Protein AF-A0A559S2E2-F1 (afdb_monomer_lite)

Secondary structure (DSSP, 8-state):
------SHHHHHHHHHHHHHHHHHHHHT------EEEEEEEEEETTEE--S-EEEETTSS-EEE--TTSEEEEEEETT-EEEEEETTEEEEEEE--TT--EEEEE--B-------------PPP----S-TTS-S-SSEEETTEEE-TTT-SS-EEEEEGGGS-TTSSSHHHHHTTTSTTEEE-TTT--EEES-S-S-SS-PPPPEEEETTEEESSPPTT--GGGEEEEEEE-SHHHHGGGGGGGTT-EEEEEESSTT--HHHHHHHHHHHTS--PBP-S--B-S-S-PPPHHHHHHTT-SSHHHHHHHHHHHTTTTS-HHHHHHHHHHHHHTS--HHHHHHHHHHHHHHTTT-HHHHHHHHHHHHHTT-HHHHHHHHHHHHHH-TT-HHHHHHHHHHHHTTT-HHHHHHHHHHHHHTT--SSSTTHHHHHHHHHHHHHHHSTTTTT--S----SSSSTTTT-EEEEEEEEES-TT-EEEEEEE-TT-BEEEEEE-HHHHHHHHHHHHHHT--EEEEEES---SS--EEEEEEEE-SSSSPEEEEEEEEEEETSTT-EEEEEEEEE-S-PPPEEEEE-

pLDDT: mean 83.66, std 17.28, range [28.22, 98.56]

Radius of gyration: 37.68 Å; chains: 1; bounding box: 63×134×100 Å

Structure (mmCIF, N/CA/C/O backbone):
data_AF-A0A559S2E2-F1
#
_entry.id   AF-A0A559S2E2-F1
#
loop_
_atom_site.group_PDB
_atom_site.id
_atom_site.type_symbol
_atom_site.label_atom_id
_atom_site.label_alt_id
_atom_site.label_comp_id
_atom_site.label_asym_id
_atom_site.label_entity_id
_atom_site.label_seq_id
_atom_site.pdbx_PDB_ins_code
_atom_site.Cartn_x
_atom_site.Cartn_y
_atom_site.Cartn_z
_atom_site.occupancy
_atom_site.B_iso_or_equiv
_atom_site.auth_seq_id
_atom_site.auth_comp_id
_atom_site.auth_asym_id
_atom_site.auth_atom_id
_atom_site.pdbx_PDB_model_num
ATOM 1 N N . MET A 1 1 ? -10.820 71.950 -47.628 1.00 40.97 1 MET A N 1
ATOM 2 C CA . MET A 1 1 ? -9.783 70.961 -47.263 1.00 40.97 1 MET A CA 1
ATOM 3 C C . MET A 1 1 ? -9.861 70.708 -45.754 1.00 40.97 1 MET A C 1
ATOM 5 O O . MET A 1 1 ? -9.269 71.443 -44.979 1.00 40.97 1 MET A O 1
ATOM 9 N N . LYS A 1 2 ? -10.704 69.759 -45.318 1.00 38.50 2 LYS A N 1
ATOM 10 C CA . LYS A 1 2 ? -10.866 69.367 -43.905 1.00 38.50 2 LYS A CA 1
ATOM 11 C C . LYS A 1 2 ? -10.592 67.868 -43.787 1.00 38.50 2 LYS A C 1
ATOM 13 O O . LYS A 1 2 ? -11.204 67.075 -44.494 1.00 38.50 2 LYS A O 1
ATOM 18 N N . LEU A 1 3 ? -9.645 67.533 -42.916 1.00 42.09 3 LEU A N 1
ATOM 19 C CA . LEU A 1 3 ? -9.226 66.183 -42.556 1.00 42.09 3 LEU A CA 1
ATOM 20 C C . LEU A 1 3 ? -10.312 65.472 -41.736 1.00 42.09 3 LEU A C 1
ATOM 22 O O . LEU A 1 3 ? -10.701 65.968 -40.679 1.00 42.09 3 LEU A O 1
ATOM 26 N N . PHE A 1 4 ? -10.732 64.283 -42.168 1.00 39.97 4 PHE A N 1
ATOM 27 C CA . PHE A 1 4 ? -11.453 63.336 -41.318 1.00 39.97 4 PHE A CA 1
ATOM 28 C C . PHE A 1 4 ? -10.442 62.449 -40.581 1.00 39.97 4 PHE A C 1
ATOM 30 O O . PHE A 1 4 ? -9.767 61.614 -41.176 1.00 39.97 4 PHE A O 1
ATOM 37 N N . LYS A 1 5 ? -10.328 62.651 -39.264 1.00 51.12 5 LYS A N 1
ATOM 38 C CA . LYS A 1 5 ? -9.650 61.735 -38.339 1.00 51.12 5 LYS A CA 1
ATOM 39 C C . LYS A 1 5 ? -10.562 60.526 -38.099 1.00 51.12 5 LYS A C 1
ATOM 41 O O . LYS A 1 5 ? -11.586 60.659 -37.437 1.00 51.12 5 LYS A O 1
ATOM 46 N N . THR A 1 6 ? -10.190 59.353 -38.601 1.00 50.44 6 THR A N 1
ATOM 47 C CA . THR A 1 6 ? -10.877 58.078 -38.332 1.00 50.44 6 THR A CA 1
ATOM 48 C C . THR A 1 6 ? -10.463 57.503 -36.965 1.00 50.44 6 THR A C 1
ATOM 50 O O . THR A 1 6 ? -9.280 57.206 -36.778 1.00 50.44 6 THR A O 1
ATOM 53 N N . PRO A 1 7 ? -11.390 57.295 -36.004 1.00 52.53 7 PRO A N 1
ATOM 54 C CA . PRO A 1 7 ? -11.062 56.787 -34.665 1.00 52.53 7 PRO A CA 1
ATOM 55 C C . PRO A 1 7 ? -10.828 55.267 -34.617 1.00 52.53 7 PRO A C 1
ATOM 57 O O . PRO A 1 7 ? -10.207 54.779 -33.680 1.00 52.53 7 PRO A O 1
ATOM 60 N N . GLN A 1 8 ? -11.292 54.512 -35.618 1.00 53.62 8 GLN A N 1
ATOM 61 C CA . GLN A 1 8 ? -11.378 53.044 -35.552 1.00 53.62 8 GLN A CA 1
ATOM 62 C C . GLN A 1 8 ? -10.024 52.318 -35.559 1.00 53.62 8 GLN A C 1
ATOM 64 O O . GLN A 1 8 ? -9.888 51.273 -34.928 1.00 53.62 8 GLN A O 1
ATOM 69 N N . ILE A 1 9 ? -8.999 52.883 -36.203 1.00 55.78 9 ILE A N 1
ATOM 70 C CA . ILE A 1 9 ? -7.672 52.247 -36.271 1.00 55.78 9 ILE A CA 1
ATOM 71 C C . ILE A 1 9 ? -6.964 52.326 -34.911 1.00 55.78 9 ILE A C 1
ATOM 73 O O . ILE A 1 9 ? -6.283 51.385 -34.506 1.00 55.78 9 ILE A O 1
ATOM 77 N N . LYS A 1 10 ? -7.180 53.406 -34.146 1.00 53.31 10 LYS A N 1
ATOM 78 C CA . LYS A 1 10 ? -6.593 53.542 -32.806 1.00 53.31 10 LYS A CA 1
ATOM 79 C C . LYS A 1 10 ? -7.215 52.566 -31.809 1.00 53.31 10 LYS A C 1
ATOM 81 O O . LYS A 1 10 ? -6.489 52.028 -30.981 1.00 53.31 10 LYS A O 1
ATOM 86 N N . THR A 1 11 ? -8.514 52.287 -31.913 1.00 55.38 11 THR A N 1
ATOM 87 C CA . THR A 1 11 ? -9.211 51.362 -31.005 1.00 55.38 11 THR A CA 1
ATOM 88 C C . THR A 1 11 ? -8.828 49.902 -31.257 1.00 55.38 11 THR A C 1
ATOM 90 O O . THR A 1 11 ? -8.639 49.156 -30.300 1.00 55.38 11 THR A O 1
ATOM 93 N N . ALA A 1 12 ? -8.632 49.506 -32.520 1.00 55.72 12 ALA A N 1
ATOM 94 C CA . ALA A 1 12 ? -8.184 48.157 -32.876 1.00 55.72 12 ALA A CA 1
ATOM 95 C C . ALA A 1 12 ? -6.730 47.887 -32.444 1.00 55.72 12 ALA A C 1
ATOM 97 O O . ALA A 1 12 ? -6.429 46.820 -31.915 1.00 55.72 12 ALA A O 1
ATOM 98 N N . ILE A 1 13 ? -5.838 48.874 -32.589 1.00 59.47 13 ILE A N 1
ATOM 99 C CA . ILE A 1 13 ? -4.445 48.758 -32.131 1.00 59.47 13 ILE A CA 1
ATOM 100 C C . ILE A 1 13 ? -4.377 48.703 -30.595 1.00 59.47 13 ILE A C 1
ATOM 102 O O . ILE A 1 13 ? -3.612 47.910 -30.049 1.00 59.47 13 ILE A O 1
ATOM 106 N N . LEU A 1 14 ? -5.216 49.469 -29.886 1.00 58.06 14 LEU A N 1
ATOM 107 C CA . LEU A 1 14 ? -5.278 49.429 -28.421 1.00 58.06 14 LEU A CA 1
ATOM 108 C C . LEU A 1 14 ? -5.785 48.072 -27.899 1.00 58.06 14 LEU A C 1
ATOM 110 O O . LEU A 1 14 ? -5.232 47.551 -26.934 1.00 58.06 14 LEU A O 1
ATOM 114 N N . PHE A 1 15 ? -6.785 47.474 -28.560 1.00 56.28 15 PHE A N 1
ATOM 115 C CA . PHE A 1 15 ? -7.294 46.140 -28.215 1.00 56.28 15 PHE A CA 1
ATOM 116 C C . PHE A 1 15 ? -6.269 45.034 -28.486 1.00 56.28 15 PHE A C 1
ATOM 118 O O . PHE A 1 15 ? -6.115 44.150 -27.651 1.00 56.28 15 PHE A O 1
ATOM 125 N N . SER A 1 16 ? -5.514 45.102 -29.586 1.00 56.28 16 SER A N 1
ATOM 126 C CA . SER A 1 16 ? -4.452 44.129 -29.876 1.00 56.28 16 SER A CA 1
ATOM 127 C C . SER A 1 16 ? -3.271 44.237 -28.904 1.00 56.28 16 SER A C 1
ATOM 129 O O . SER A 1 16 ? -2.740 43.215 -28.480 1.00 56.28 16 SER A O 1
ATOM 131 N N . ILE A 1 17 ? -2.893 45.450 -28.479 1.00 59.53 17 ILE A N 1
ATOM 132 C CA . ILE A 1 17 ? -1.844 45.653 -27.462 1.00 59.53 17 ILE A CA 1
ATOM 133 C C . ILE A 1 17 ? -2.316 45.172 -26.080 1.00 59.53 17 ILE A C 1
ATOM 135 O O . ILE A 1 17 ? -1.535 44.555 -25.358 1.00 59.53 17 ILE A O 1
ATOM 139 N N . LEU A 1 18 ? -3.591 45.382 -25.729 1.00 56.31 18 LEU A N 1
ATOM 140 C CA . LEU A 1 18 ? -4.195 44.840 -24.504 1.00 56.31 18 LEU A CA 1
ATOM 141 C C . LEU A 1 18 ? -4.334 43.311 -24.542 1.00 56.31 18 LEU A C 1
ATOM 143 O O . LEU A 1 18 ? -4.138 42.664 -23.522 1.00 56.31 18 LEU A O 1
ATOM 147 N N . PHE A 1 19 ? -4.614 42.711 -25.701 1.00 55.28 19 PHE A N 1
ATOM 148 C CA . PHE A 1 19 ? -4.705 41.256 -25.842 1.00 55.28 19 PHE A CA 1
ATOM 149 C C . PHE A 1 19 ? -3.324 40.590 -25.781 1.00 55.28 19 PHE A C 1
ATOM 151 O O . PHE A 1 19 ? -3.167 39.562 -25.131 1.00 55.28 19 PHE A O 1
ATOM 158 N N . ILE A 1 20 ? -2.297 41.207 -26.379 1.00 55.31 20 ILE A N 1
ATOM 159 C CA . ILE A 1 20 ? -0.907 40.729 -26.310 1.00 55.31 20 ILE A CA 1
ATOM 160 C C . ILE A 1 20 ? -0.329 40.921 -24.898 1.00 55.31 20 ILE A C 1
ATOM 162 O O . ILE A 1 20 ? 0.396 40.047 -24.420 1.00 55.31 20 ILE A O 1
ATOM 166 N N . SER A 1 21 ? -0.674 41.995 -24.179 1.00 52.56 21 SER A N 1
ATOM 167 C CA . SER A 1 21 ? -0.255 42.156 -22.779 1.00 52.56 21 SER A CA 1
ATOM 168 C C . SER A 1 21 ? -0.992 41.199 -21.833 1.00 52.56 21 SER A C 1
ATOM 170 O O . SER A 1 21 ? -0.356 40.629 -20.949 1.00 52.56 21 SER A O 1
ATOM 172 N N . TYR A 1 22 ? -2.276 40.902 -22.069 1.00 53.34 22 TYR A N 1
ATOM 173 C CA . TYR A 1 22 ? -3.009 39.879 -21.310 1.00 53.34 22 TYR A CA 1
ATOM 174 C C . TYR A 1 22 ? -2.483 38.460 -21.591 1.00 53.34 22 TYR A C 1
ATOM 176 O O . TYR A 1 22 ? -2.339 37.662 -20.668 1.00 53.34 22 TYR A O 1
ATOM 184 N N . PHE A 1 23 ? -2.104 38.151 -22.837 1.00 48.94 23 PHE A N 1
ATOM 185 C CA . PHE A 1 23 ? -1.537 36.845 -23.200 1.00 48.94 23 PHE A CA 1
ATOM 186 C C . PHE A 1 23 ? -0.146 36.615 -22.581 1.00 48.94 23 PHE A C 1
ATOM 188 O O . PHE A 1 23 ? 0.168 35.502 -22.164 1.00 48.94 23 PHE A O 1
ATOM 195 N N . ASN A 1 24 ? 0.663 37.672 -22.432 1.00 43.50 24 ASN A N 1
ATOM 196 C CA . ASN A 1 24 ? 1.965 37.588 -21.760 1.00 43.50 24 ASN A CA 1
ATOM 197 C C . ASN A 1 24 ? 1.859 37.488 -20.227 1.00 43.50 24 ASN A C 1
ATOM 199 O O . ASN A 1 24 ? 2.708 36.847 -19.607 1.00 43.50 24 ASN A O 1
ATOM 203 N N . ILE A 1 25 ? 0.805 38.043 -19.614 1.00 50.41 25 ILE A N 1
ATOM 204 C CA . ILE A 1 25 ? 0.547 37.901 -18.169 1.00 50.41 25 ILE A CA 1
ATOM 205 C C . ILE A 1 25 ? 0.003 36.499 -17.839 1.00 50.41 25 ILE A C 1
ATOM 207 O O . ILE A 1 25 ? 0.370 35.929 -16.814 1.00 50.41 25 ILE A O 1
ATOM 211 N N . VAL A 1 26 ? -0.788 35.882 -18.727 1.00 48.69 26 VAL A N 1
ATOM 212 C CA . VAL A 1 26 ? -1.277 34.499 -18.539 1.00 48.69 26 VAL A CA 1
ATOM 213 C C . VAL A 1 26 ? -0.153 33.463 -18.708 1.00 48.69 26 VAL A C 1
ATOM 215 O O . VAL A 1 26 ? -0.165 32.431 -18.041 1.00 48.69 26 VAL A O 1
ATOM 218 N N . GLN A 1 27 ? 0.863 33.752 -19.526 1.00 39.81 27 GLN A N 1
ATOM 219 C CA . GLN A 1 27 ? 2.041 32.887 -19.690 1.00 39.81 27 GLN A CA 1
ATOM 220 C C . GLN A 1 27 ? 3.064 33.027 -18.546 1.00 39.81 27 GLN A C 1
ATOM 222 O O . GLN A 1 27 ? 3.873 32.130 -18.367 1.00 39.81 27 GLN A O 1
ATOM 227 N N . HIS A 1 28 ? 3.010 34.090 -17.730 1.00 39.28 28 HIS A N 1
ATOM 228 C CA . HIS A 1 28 ? 3.880 34.268 -16.552 1.00 39.28 28 HIS A CA 1
ATOM 229 C C . HIS A 1 28 ? 3.231 33.840 -15.228 1.00 39.28 28 HIS A C 1
ATOM 231 O O . HIS A 1 28 ? 3.760 34.107 -14.151 1.00 39.28 28 HIS A O 1
ATOM 237 N N . GLY A 1 29 ? 2.150 33.059 -15.292 1.00 36.03 29 GLY A N 1
ATOM 238 C CA . GLY A 1 29 ? 1.750 32.158 -14.211 1.00 36.03 29 GLY A CA 1
ATOM 239 C C . GLY A 1 29 ? 2.675 30.937 -14.111 1.00 36.03 29 GLY A C 1
ATOM 240 O O . GLY A 1 29 ? 2.196 29.819 -13.934 1.00 36.03 29 GLY A O 1
ATOM 241 N N . PHE A 1 30 ? 3.991 31.111 -14.271 1.00 42.66 30 PHE A N 1
ATOM 242 C CA . PHE A 1 30 ? 4.957 30.050 -14.016 1.00 42.66 30 PHE A CA 1
ATOM 243 C C . PHE A 1 30 ? 4.989 29.799 -12.513 1.00 42.66 30 PHE A C 1
ATOM 245 O O . PHE A 1 30 ? 5.654 30.500 -11.758 1.00 42.66 30 PHE A O 1
ATOM 252 N N . SER A 1 31 ? 4.200 28.807 -12.098 1.00 36.44 31 SER A N 1
ATOM 253 C CA . SER A 1 31 ? 4.548 27.817 -11.084 1.00 36.44 31 SER A CA 1
ATOM 254 C C . SER A 1 31 ? 5.735 28.233 -10.207 1.00 36.44 31 SER A C 1
ATOM 256 O O . SER A 1 31 ? 6.870 27.835 -10.467 1.00 36.44 31 SER A O 1
ATOM 258 N N . GLN A 1 32 ? 5.476 28.978 -9.127 1.00 42.09 32 GLN A N 1
ATOM 259 C CA . GLN A 1 32 ? 6.343 28.916 -7.952 1.00 42.09 32 GLN A CA 1
ATOM 260 C C . GLN A 1 32 ? 6.230 27.491 -7.402 1.00 42.09 32 GLN A C 1
ATOM 262 O O . GLN A 1 32 ? 5.490 27.214 -6.461 1.00 42.09 32 GLN A O 1
ATOM 267 N N . SER A 1 33 ? 6.922 26.549 -8.040 1.00 57.72 33 SER A N 1
ATOM 268 C CA . SER A 1 33 ? 7.240 25.279 -7.414 1.00 57.72 33 SER A CA 1
ATOM 269 C C . SER A 1 33 ? 8.098 25.647 -6.216 1.00 57.72 33 SER A C 1
ATOM 271 O O . SER A 1 33 ? 9.220 26.122 -6.391 1.00 57.72 33 SER A O 1
ATOM 273 N N . THR A 1 34 ? 7.531 25.528 -5.021 1.00 67.62 34 THR A N 1
ATOM 274 C CA . THR A 1 34 ? 8.219 25.840 -3.774 1.00 67.62 34 THR A CA 1
ATOM 275 C C . THR A 1 34 ? 9.502 25.018 -3.722 1.00 67.62 34 THR A C 1
ATOM 277 O O . THR A 1 34 ? 9.447 23.790 -3.623 1.00 67.62 34 THR A O 1
ATOM 280 N N . GLU A 1 35 ? 10.645 25.688 -3.862 1.00 81.25 35 GLU A N 1
ATOM 281 C CA . GLU A 1 35 ? 11.945 25.080 -3.609 1.00 81.25 35 GLU A CA 1
ATOM 282 C C . GLU A 1 35 ? 12.007 24.696 -2.137 1.00 81.25 35 GLU A C 1
ATOM 284 O O . GLU A 1 35 ? 11.502 25.405 -1.260 1.00 81.25 35 GLU A O 1
ATOM 289 N N . ARG A 1 36 ? 12.581 23.530 -1.868 1.00 87.88 36 ARG A N 1
ATOM 290 C CA . ARG A 1 36 ? 12.800 23.065 -0.510 1.00 87.88 36 ARG A CA 1
ATOM 291 C C . ARG A 1 36 ? 14.134 22.378 -0.385 1.00 87.88 36 ARG A C 1
ATOM 293 O O . ARG A 1 36 ? 14.580 21.666 -1.281 1.00 87.88 36 ARG A O 1
ATOM 300 N N . THR A 1 37 ? 14.725 22.558 0.779 1.00 94.75 37 THR A N 1
ATOM 301 C CA . THR A 1 37 ? 15.914 21.832 1.177 1.00 94.75 37 THR A CA 1
ATOM 302 C C . THR A 1 37 ? 15.511 20.428 1.614 1.00 94.75 37 THR A C 1
ATOM 304 O O . THR A 1 37 ? 14.741 20.256 2.560 1.00 94.75 37 THR A O 1
ATOM 307 N N . VAL A 1 38 ? 16.011 19.425 0.897 1.00 96.69 38 VAL A N 1
ATOM 308 C CA . VAL A 1 38 ? 15.915 18.017 1.270 1.00 96.69 38 VAL A CA 1
ATOM 309 C C . VAL A 1 38 ? 17.195 17.648 1.997 1.00 96.69 38 VAL A C 1
ATOM 311 O O . VAL A 1 38 ? 18.283 17.672 1.420 1.00 96.69 38 VAL A O 1
ATOM 314 N N . TYR A 1 39 ? 17.052 17.304 3.269 1.00 97.62 39 TYR A N 1
ATOM 315 C CA . TYR A 1 39 ? 18.128 16.758 4.077 1.00 97.62 39 TYR A CA 1
ATOM 316 C C . TYR A 1 39 ? 18.173 15.247 3.914 1.00 97.62 39 TYR A C 1
ATOM 318 O O . TYR A 1 39 ? 17.176 14.599 3.585 1.00 97.62 39 TYR A O 1
ATOM 326 N N . GLY A 1 40 ? 19.315 14.646 4.192 1.00 96.88 40 GLY A N 1
ATOM 327 C CA . GLY A 1 40 ? 19.332 13.206 4.297 1.00 96.88 40 GLY A CA 1
ATOM 328 C C . GLY A 1 40 ? 20.656 12.633 4.716 1.00 96.88 40 GLY A C 1
ATOM 329 O O . GLY A 1 40 ? 21.627 13.342 4.980 1.00 96.88 40 GLY A O 1
ATOM 330 N N . LYS A 1 41 ? 20.660 11.306 4.767 1.00 97.31 41 LYS A N 1
ATOM 331 C CA . LYS A 1 41 ? 21.809 10.509 5.163 1.00 97.31 41 LYS A CA 1
ATOM 332 C C . LYS A 1 41 ? 21.923 9.294 4.263 1.00 97.31 41 LYS A C 1
ATOM 334 O O . LYS A 1 41 ? 20.920 8.668 3.940 1.00 97.31 41 LYS A O 1
ATOM 339 N N . THR A 1 42 ? 23.134 8.959 3.860 1.00 96.69 42 THR A N 1
ATOM 340 C CA . THR A 1 42 ? 23.434 7.782 3.044 1.00 96.69 42 THR A CA 1
ATOM 341 C C . THR A 1 42 ? 24.129 6.742 3.911 1.00 96.69 42 THR A C 1
ATOM 343 O O . THR A 1 42 ? 25.070 7.053 4.643 1.00 96.69 42 THR A O 1
ATOM 346 N N . LEU A 1 43 ? 23.608 5.519 3.885 1.00 93.69 43 LEU A N 1
ATOM 347 C CA . LEU A 1 43 ? 23.992 4.423 4.763 1.00 93.69 43 LEU A CA 1
ATOM 348 C C . LEU A 1 43 ? 24.189 3.138 3.951 1.00 93.69 43 LEU A C 1
ATOM 350 O O . LEU A 1 43 ? 23.558 2.940 2.917 1.00 93.69 43 LEU A O 1
ATOM 354 N N . TYR A 1 44 ? 25.004 2.224 4.456 1.00 91.44 44 TYR A N 1
ATOM 355 C CA . TYR A 1 44 ? 25.054 0.825 4.041 1.00 91.44 44 TYR A CA 1
ATOM 356 C C . TYR A 1 44 ? 25.224 -0.028 5.295 1.00 91.44 44 TYR A C 1
ATOM 358 O O . TYR A 1 44 ? 26.146 0.201 6.075 1.00 91.44 44 TYR A O 1
ATOM 366 N N . GLN A 1 45 ? 24.301 -0.968 5.523 1.00 85.75 45 GLN A N 1
ATOM 367 C CA . GLN A 1 45 ? 24.277 -1.799 6.738 1.00 85.75 45 GLN A CA 1
ATOM 368 C C . GLN A 1 45 ? 24.407 -0.962 8.031 1.00 85.75 45 GLN A C 1
ATOM 370 O O . GLN A 1 45 ? 25.160 -1.294 8.940 1.00 85.75 45 GLN A O 1
ATOM 375 N N . GLY A 1 46 ? 23.707 0.179 8.080 1.00 84.69 46 GLY A N 1
ATOM 376 C CA . GLY A 1 46 ? 23.717 1.112 9.212 1.00 84.69 46 GLY A CA 1
ATOM 377 C C . GLY A 1 46 ? 24.949 2.025 9.310 1.00 84.69 46 GLY A C 1
ATOM 378 O O . GLY A 1 46 ? 24.930 2.979 10.087 1.00 84.69 46 GLY A O 1
ATOM 379 N N . SER A 1 47 ? 25.988 1.795 8.504 1.00 91.75 47 SER A N 1
ATOM 380 C CA . SER A 1 47 ? 27.216 2.598 8.493 1.00 91.75 47 SER A CA 1
ATOM 381 C C . SER A 1 47 ? 27.121 3.744 7.477 1.00 91.75 47 SER A C 1
ATOM 383 O O . SER A 1 47 ? 26.641 3.514 6.366 1.00 91.75 47 SER A O 1
ATOM 385 N N . PRO A 1 48 ? 27.551 4.975 7.816 1.00 95.56 48 PRO A N 1
ATOM 386 C CA . PRO A 1 48 ? 27.490 6.112 6.900 1.00 95.56 48 PRO A CA 1
ATOM 387 C C . PRO A 1 48 ? 28.416 5.940 5.697 1.00 95.56 48 PRO A C 1
ATOM 389 O O . PRO A 1 48 ? 29.522 5.424 5.839 1.00 95.56 48 PRO A O 1
ATOM 392 N N . ILE A 1 49 ? 27.975 6.413 4.528 1.00 96.31 49 ILE A N 1
ATOM 393 C CA . ILE A 1 49 ? 28.749 6.363 3.281 1.00 96.31 49 ILE A CA 1
ATOM 394 C C . ILE A 1 49 ? 29.061 7.784 2.806 1.00 96.31 49 ILE A C 1
ATOM 396 O O . ILE A 1 49 ? 28.159 8.572 2.531 1.00 96.31 49 ILE A O 1
ATOM 400 N N . SER A 1 50 ? 30.345 8.117 2.707 1.00 95.69 50 SER A N 1
ATOM 401 C CA . SER A 1 50 ? 30.802 9.399 2.163 1.00 95.69 50 SER A CA 1
ATOM 402 C C . SER A 1 50 ? 30.831 9.389 0.635 1.00 95.69 50 SER A C 1
ATOM 404 O O . SER A 1 50 ? 30.729 8.336 0.003 1.00 95.69 50 SER A O 1
ATOM 406 N N . ASP A 1 51 ? 30.969 10.575 0.038 1.00 96.19 51 ASP A N 1
ATOM 407 C CA . ASP A 1 51 ? 31.227 10.758 -1.396 1.00 96.19 51 ASP A CA 1
ATOM 408 C C . ASP A 1 51 ? 30.161 10.173 -2.339 1.00 96.19 51 ASP A C 1
ATOM 410 O O . ASP A 1 51 ? 30.396 9.977 -3.536 1.00 96.19 51 ASP A O 1
ATOM 414 N N . VAL A 1 52 ? 28.949 9.939 -1.834 1.00 97.44 52 VAL A N 1
ATOM 415 C CA . VAL A 1 52 ? 27.791 9.617 -2.671 1.00 97.44 52 VAL A CA 1
ATOM 416 C C . VAL A 1 52 ? 27.423 10.874 -3.439 1.00 97.44 52 VAL A C 1
ATOM 418 O O . VAL A 1 52 ? 27.214 11.917 -2.832 1.00 97.44 52 VAL A O 1
ATOM 421 N N . ASN A 1 53 ? 27.322 10.795 -4.764 1.00 97.69 53 ASN A N 1
ATOM 422 C CA . ASN A 1 53 ? 26.852 11.914 -5.576 1.00 97.69 53 ASN A CA 1
ATOM 423 C C . ASN A 1 53 ? 25.325 11.981 -5.508 1.00 97.69 53 ASN A C 1
ATOM 425 O O . ASN A 1 53 ? 24.651 11.021 -5.900 1.00 97.69 53 ASN A O 1
ATOM 429 N N . ILE A 1 54 ? 24.797 13.117 -5.053 1.00 98.38 54 ILE A N 1
ATOM 430 C CA . ILE A 1 54 ? 23.369 13.433 -4.994 1.00 98.38 54 ILE A CA 1
ATOM 431 C C . ILE A 1 54 ? 23.097 14.538 -6.012 1.00 98.38 54 ILE A C 1
ATOM 433 O O . ILE A 1 54 ? 23.584 15.657 -5.868 1.00 98.38 54 ILE A O 1
ATOM 437 N N . LEU A 1 55 ? 22.345 14.213 -7.059 1.00 97.62 55 LEU A N 1
ATOM 438 C CA . LEU A 1 55 ? 22.106 15.078 -8.214 1.00 97.62 55 LEU A CA 1
ATOM 439 C C . LEU A 1 55 ? 20.605 15.238 -8.449 1.00 97.62 55 LEU A C 1
ATOM 441 O O . LEU A 1 55 ? 19.886 14.240 -8.466 1.00 97.62 55 LEU A O 1
ATOM 445 N N . ILE A 1 56 ? 20.143 16.458 -8.721 1.00 97.44 56 ILE A N 1
ATOM 446 C CA . ILE A 1 56 ? 18.804 16.657 -9.288 1.00 97.44 56 ILE A CA 1
ATOM 447 C C . ILE A 1 56 ? 18.857 16.407 -10.795 1.00 97.44 56 ILE A C 1
ATOM 449 O O . ILE A 1 56 ? 19.577 17.104 -11.516 1.00 97.44 56 ILE A O 1
ATOM 453 N N . GLU A 1 57 ? 18.095 15.420 -11.272 1.00 93.56 57 GLU A N 1
ATOM 454 C CA . GLU A 1 57 ? 18.092 15.037 -12.686 1.00 93.56 57 GLU A CA 1
ATOM 455 C C . GLU A 1 57 ? 17.791 16.228 -13.606 1.00 93.56 57 GLU A C 1
ATOM 457 O O . GLU A 1 57 ? 16.974 17.093 -13.294 1.00 93.56 57 GLU A O 1
ATOM 462 N N . ASN A 1 58 ? 18.466 16.256 -14.758 1.00 90.69 58 ASN A N 1
ATOM 463 C CA . ASN A 1 58 ? 18.366 17.313 -15.770 1.00 90.69 58 ASN A CA 1
ATOM 464 C C . ASN A 1 58 ? 18.780 18.717 -15.295 1.00 90.69 58 ASN A C 1
ATOM 466 O O . ASN A 1 58 ? 18.455 19.701 -15.956 1.00 90.69 58 ASN A O 1
ATOM 470 N N . THR A 1 59 ? 19.509 18.836 -14.181 1.00 93.81 59 THR A N 1
ATOM 471 C CA . THR A 1 59 ? 20.038 20.122 -13.707 1.00 93.81 59 THR A CA 1
ATOM 472 C C . THR A 1 59 ? 21.495 20.018 -13.258 1.00 93.81 59 THR A C 1
ATOM 474 O O . THR A 1 59 ? 22.036 18.926 -13.120 1.00 93.81 59 THR A O 1
ATOM 477 N N . ASN A 1 60 ? 22.122 21.166 -12.987 1.00 91.62 60 ASN A N 1
ATOM 478 C CA . ASN A 1 60 ? 23.495 21.245 -12.473 1.00 91.62 60 ASN A CA 1
ATOM 479 C C . ASN A 1 60 ? 23.572 21.250 -10.932 1.00 91.62 60 ASN A C 1
ATOM 481 O O . ASN A 1 60 ? 24.645 21.472 -10.375 1.00 91.62 60 ASN A O 1
ATOM 485 N N . ARG A 1 61 ? 22.450 21.037 -10.225 1.00 95.62 61 ARG A N 1
ATOM 486 C CA . ARG A 1 61 ? 22.429 20.977 -8.754 1.00 95.62 61 ARG A CA 1
ATOM 487 C C . ARG A 1 61 ? 22.929 19.617 -8.286 1.00 95.62 61 ARG A C 1
ATOM 489 O O . ARG A 1 61 ? 22.204 18.625 -8.369 1.00 95.62 61 ARG A O 1
ATOM 496 N N . ILE A 1 62 ? 24.161 19.597 -7.792 1.00 96.50 62 ILE A N 1
ATOM 497 C CA . ILE A 1 62 ? 24.842 18.408 -7.287 1.00 96.50 62 ILE A CA 1
ATOM 498 C C . ILE A 1 62 ? 25.490 18.702 -5.935 1.00 96.50 62 ILE A C 1
ATOM 500 O O . ILE A 1 62 ? 26.100 19.752 -5.744 1.00 96.50 62 ILE A O 1
ATOM 504 N N . VAL A 1 63 ? 25.383 17.752 -5.013 1.00 98.06 63 VAL A N 1
ATOM 505 C CA . VAL A 1 63 ? 26.116 17.738 -3.743 1.00 98.06 63 VAL A CA 1
ATOM 506 C C . VAL A 1 63 ? 26.710 16.349 -3.513 1.00 98.06 63 VAL A C 1
ATOM 508 O O . VAL A 1 63 ? 26.320 15.378 -4.167 1.00 98.06 63 VAL A O 1
ATOM 511 N N . LYS A 1 64 ? 27.659 16.243 -2.584 1.00 98.00 64 LYS A N 1
ATOM 512 C CA . LYS A 1 64 ? 28.195 14.962 -2.116 1.00 98.00 64 LYS A CA 1
ATOM 513 C C . LYS A 1 64 ? 27.868 14.757 -0.646 1.00 98.00 64 LYS A C 1
ATOM 515 O O . LYS A 1 64 ? 27.770 15.738 0.091 1.00 98.00 64 LYS A O 1
ATOM 520 N N . SER A 1 65 ? 27.704 13.504 -0.229 1.00 98.19 65 SER A N 1
ATOM 521 C CA . SER A 1 65 ? 27.593 13.194 1.195 1.00 98.19 65 SER A CA 1
ATOM 522 C C . SER A 1 65 ? 28.914 13.453 1.926 1.00 98.19 65 SER A C 1
ATOM 524 O O . SER A 1 65 ? 29.996 13.199 1.392 1.00 98.19 65 SER A O 1
ATOM 526 N N . ASP A 1 66 ? 28.818 13.968 3.152 1.00 97.69 66 ASP A N 1
ATOM 527 C CA . ASP A 1 66 ? 29.966 14.210 4.028 1.00 97.69 66 ASP A CA 1
ATOM 528 C C . ASP A 1 66 ? 30.530 12.904 4.634 1.00 97.69 66 ASP A C 1
ATOM 530 O O . ASP A 1 66 ? 30.004 11.808 4.426 1.00 97.69 66 ASP A O 1
ATOM 534 N N . ASN A 1 67 ? 31.583 13.009 5.450 1.00 96.25 67 ASN A N 1
ATOM 535 C CA . ASN A 1 67 ? 32.201 11.864 6.141 1.00 96.25 67 ASN A CA 1
ATOM 536 C C . ASN A 1 67 ? 31.256 11.133 7.117 1.00 96.25 67 ASN A C 1
ATOM 538 O O . ASN A 1 67 ? 31.545 10.022 7.552 1.00 96.25 67 ASN A O 1
ATOM 542 N N . LYS A 1 68 ? 30.140 11.760 7.502 1.00 96.69 68 LYS A N 1
ATOM 543 C CA . LYS A 1 68 ? 29.081 11.184 8.342 1.00 96.69 68 LYS A CA 1
ATOM 544 C C . LYS A 1 68 ? 27.883 10.718 7.501 1.00 96.69 68 LYS A C 1
ATOM 546 O O . LYS A 1 68 ? 26.865 10.318 8.073 1.00 96.69 68 LYS A O 1
ATOM 551 N N . GLY A 1 69 ? 28.004 10.736 6.173 1.00 96.81 69 GLY A N 1
ATOM 552 C CA . GLY A 1 69 ? 26.991 10.346 5.202 1.00 96.81 69 GLY A CA 1
ATOM 553 C C . GLY A 1 69 ? 25.870 11.366 5.005 1.00 96.81 69 GLY A C 1
ATOM 554 O O . GLY A 1 69 ? 24.937 11.071 4.255 1.00 96.81 69 GLY A O 1
ATOM 555 N N . ASN A 1 70 ? 25.916 12.530 5.657 1.00 98.44 70 ASN A N 1
ATOM 556 C CA . ASN A 1 70 ? 24.857 13.535 5.586 1.00 98.44 70 ASN A CA 1
ATOM 557 C C . ASN A 1 70 ? 24.959 14.364 4.305 1.00 98.44 70 ASN A C 1
ATOM 559 O O . ASN A 1 70 ? 26.049 14.588 3.780 1.00 98.44 70 ASN A O 1
ATOM 563 N N . TYR A 1 71 ? 23.823 14.866 3.832 1.00 98.25 71 TYR A N 1
ATOM 564 C CA . TYR A 1 71 ? 23.749 15.805 2.718 1.00 98.25 71 TYR A CA 1
ATOM 565 C C . TYR A 1 71 ? 22.542 16.740 2.855 1.00 98.25 71 TYR A C 1
ATOM 567 O O . TYR A 1 71 ? 21.617 16.500 3.635 1.00 98.25 71 TYR A O 1
ATOM 575 N N . SER A 1 72 ? 22.560 17.807 2.061 1.00 98.06 72 SER A N 1
ATOM 576 C CA . SER A 1 72 ? 21.466 18.761 1.910 1.00 98.06 72 SER A CA 1
ATOM 577 C C . SER A 1 72 ? 21.429 19.227 0.459 1.00 98.06 72 SER A C 1
ATOM 579 O O . SER A 1 72 ? 22.473 19.587 -0.084 1.00 98.06 72 SER A O 1
ATOM 581 N N . ILE A 1 73 ? 20.262 19.184 -0.184 1.00 97.31 73 ILE A N 1
ATOM 582 C CA . ILE A 1 73 ? 20.095 19.591 -1.584 1.00 97.31 73 ILE A CA 1
ATOM 583 C C . ILE A 1 73 ? 18.768 20.320 -1.792 1.00 97.31 73 ILE A C 1
ATOM 585 O O . ILE A 1 73 ? 17.736 19.920 -1.259 1.00 97.31 73 ILE A O 1
ATOM 589 N N . GLU A 1 74 ? 18.780 21.391 -2.579 1.00 96.12 74 GLU A N 1
ATOM 590 C CA . GLU A 1 74 ? 17.568 22.128 -2.938 1.00 96.12 74 GLU A CA 1
ATOM 591 C C . GLU A 1 74 ? 16.858 21.474 -4.124 1.00 96.12 74 GLU A C 1
ATOM 593 O O . GLU A 1 74 ? 17.415 21.354 -5.220 1.00 96.12 74 GLU A O 1
ATOM 598 N N . ALA A 1 75 ? 15.604 21.081 -3.914 1.00 95.31 75 ALA A N 1
ATOM 599 C CA . ALA A 1 75 ? 14.784 20.404 -4.906 1.00 95.31 75 ALA A CA 1
ATOM 600 C C . ALA A 1 75 ? 13.366 20.983 -4.965 1.00 95.31 75 ALA A C 1
ATOM 602 O O . ALA A 1 75 ? 12.828 21.491 -3.977 1.00 95.31 75 ALA A O 1
ATOM 603 N N . LYS A 1 76 ? 12.746 20.880 -6.138 1.00 94.81 76 LYS A N 1
ATOM 604 C CA . LYS A 1 76 ? 11.348 21.239 -6.386 1.00 94.81 76 LYS A CA 1
ATOM 605 C C . LYS A 1 76 ? 10.489 19.984 -6.393 1.00 94.81 76 LYS A C 1
ATOM 607 O O . LYS A 1 76 ? 10.935 18.904 -6.773 1.00 94.81 76 LYS A O 1
ATOM 612 N N . ILE A 1 77 ? 9.227 20.142 -6.010 1.00 92.38 77 ILE A N 1
ATOM 613 C CA . ILE A 1 77 ? 8.224 19.078 -6.136 1.00 92.38 77 ILE A CA 1
ATOM 614 C C . ILE A 1 77 ? 8.144 18.640 -7.606 1.00 92.38 77 ILE A C 1
ATOM 616 O O . ILE A 1 77 ? 8.025 19.483 -8.496 1.00 92.38 77 ILE A O 1
ATOM 620 N N . GLY A 1 78 ? 8.193 17.331 -7.847 1.00 92.00 78 GLY A N 1
ATOM 621 C CA . GLY A 1 78 ? 8.201 16.726 -9.180 1.00 92.00 78 GLY A CA 1
ATOM 622 C C . GLY A 1 78 ? 9.596 16.505 -9.774 1.00 92.00 78 GLY A C 1
ATOM 623 O O . GLY A 1 78 ? 9.711 15.823 -10.790 1.00 92.00 78 GLY A O 1
ATOM 624 N N . GLU A 1 79 ? 10.659 17.022 -9.155 1.00 95.06 79 GLU A N 1
ATOM 625 C CA . GLU A 1 79 ? 12.032 16.696 -9.552 1.00 95.06 79 GLU A CA 1
ATOM 626 C C . GLU A 1 79 ? 12.458 15.333 -9.002 1.00 95.06 79 GLU A C 1
ATOM 628 O O . GLU A 1 79 ? 11.918 14.851 -8.008 1.00 95.06 79 GLU A O 1
ATOM 633 N N . SER A 1 80 ? 13.441 14.701 -9.645 1.00 95.31 80 SER A N 1
ATOM 634 C CA . SER A 1 80 ? 14.002 13.425 -9.191 1.00 95.31 80 SER A CA 1
ATOM 635 C C . SER A 1 80 ? 15.416 13.615 -8.655 1.00 95.31 80 SER A C 1
ATOM 637 O O . SER A 1 80 ? 16.277 14.174 -9.337 1.00 95.31 80 SER A O 1
ATOM 639 N N . ILE A 1 81 ? 15.658 13.126 -7.438 1.00 96.88 81 ILE A N 1
ATOM 640 C CA . ILE A 1 81 ? 16.984 13.061 -6.823 1.00 96.88 81 ILE A CA 1
ATOM 641 C C . ILE A 1 81 ? 17.613 11.720 -7.190 1.00 96.88 81 ILE A C 1
ATOM 643 O O . ILE A 1 81 ? 17.063 10.656 -6.896 1.00 96.88 81 ILE A O 1
ATOM 647 N N . LYS A 1 82 ? 18.778 11.770 -7.828 1.00 96.94 82 LYS A N 1
ATOM 648 C CA . LYS A 1 82 ? 19.584 10.614 -8.206 1.00 96.94 82 LYS A CA 1
ATOM 649 C C . LYS A 1 82 ? 20.762 10.471 -7.250 1.00 96.94 82 LYS A C 1
ATOM 651 O O . LYS A 1 82 ? 21.589 11.373 -7.141 1.00 96.94 82 LYS A O 1
ATOM 656 N N . TYR A 1 83 ? 20.868 9.301 -6.632 1.00 96.56 83 TYR A N 1
ATOM 657 C CA . TYR A 1 83 ? 21.977 8.899 -5.773 1.00 96.56 83 TYR A CA 1
ATOM 658 C C . TYR A 1 83 ? 22.874 7.942 -6.545 1.00 96.56 83 TYR A C 1
ATOM 660 O O . TYR A 1 83 ? 22.406 6.921 -7.055 1.00 96.56 83 TYR A O 1
ATOM 668 N N . SER A 1 84 ? 24.160 8.264 -6.655 1.00 95.50 84 SER A N 1
ATOM 669 C CA . SER A 1 84 ? 25.116 7.431 -7.385 1.00 95.50 84 SER A CA 1
ATOM 670 C C . SER A 1 84 ? 26.473 7.375 -6.699 1.00 95.50 84 SER A C 1
ATOM 672 O O . SER A 1 84 ? 27.009 8.380 -6.240 1.00 95.50 84 SER A O 1
ATOM 674 N N . HIS A 1 85 ? 27.034 6.174 -6.652 1.00 94.12 85 HIS A N 1
ATOM 675 C CA . HIS A 1 85 ? 28.344 5.892 -6.088 1.00 94.12 85 HIS A CA 1
ATOM 676 C C . HIS A 1 85 ? 28.959 4.714 -6.852 1.00 94.12 85 HIS A C 1
ATOM 678 O O . HIS A 1 85 ? 28.234 3.851 -7.343 1.00 94.12 85 HIS A O 1
ATOM 684 N N . VAL A 1 86 ? 30.288 4.666 -6.953 1.00 87.94 86 VAL A N 1
ATOM 685 C CA . VAL A 1 86 ? 31.018 3.645 -7.730 1.00 87.94 86 VAL A CA 1
ATOM 686 C C . VAL A 1 86 ? 30.687 2.209 -7.301 1.00 87.94 86 VAL A C 1
ATOM 688 O O . VAL A 1 86 ? 30.528 1.328 -8.146 1.00 87.94 86 VAL A O 1
ATOM 691 N N . SER A 1 87 ? 30.529 1.986 -5.997 1.00 88.06 87 SER A N 1
ATOM 692 C CA . SER A 1 87 ? 30.310 0.655 -5.409 1.00 88.06 87 SER A CA 1
ATOM 693 C C . SER A 1 87 ? 28.842 0.244 -5.260 1.00 88.06 87 SER A C 1
ATOM 695 O O . SER A 1 87 ? 28.572 -0.894 -4.881 1.00 88.06 87 SER A O 1
ATOM 697 N N . PHE A 1 88 ? 27.882 1.138 -5.516 1.00 90.25 88 PHE A N 1
ATOM 698 C CA . PHE A 1 88 ? 26.468 0.907 -5.198 1.00 90.25 88 PHE A CA 1
ATOM 699 C C . PHE A 1 88 ? 25.569 1.077 -6.424 1.00 90.25 88 PHE A C 1
ATOM 701 O O . PHE A 1 88 ? 25.895 1.781 -7.381 1.00 90.25 88 PHE A O 1
ATOM 708 N N . LYS A 1 89 ? 24.413 0.410 -6.405 1.00 89.75 89 LYS A N 1
ATOM 709 C CA . LYS A 1 89 ? 23.359 0.616 -7.399 1.00 89.75 89 LYS A CA 1
ATOM 710 C C . LYS A 1 89 ? 22.880 2.069 -7.338 1.00 89.75 89 LYS A C 1
ATOM 712 O O . LYS A 1 89 ? 22.811 2.675 -6.273 1.00 89.75 89 LYS A O 1
ATOM 717 N N . THR A 1 90 ? 22.562 2.626 -8.503 1.00 92.25 90 THR A N 1
ATOM 718 C CA . THR A 1 90 ? 21.969 3.965 -8.593 1.00 92.25 90 THR A CA 1
ATOM 719 C C . THR A 1 90 ? 20.518 3.906 -8.140 1.00 92.25 90 THR A C 1
ATOM 721 O O . THR A 1 90 ? 19.783 3.037 -8.596 1.00 92.25 90 THR A O 1
ATOM 724 N N . ILE A 1 91 ? 20.114 4.852 -7.296 1.00 92.19 91 ILE A N 1
ATOM 725 C CA . ILE A 1 91 ? 18.741 4.983 -6.799 1.00 92.19 91 ILE A CA 1
ATOM 726 C C . ILE A 1 91 ? 18.189 6.325 -7.276 1.00 92.19 91 ILE A C 1
ATOM 728 O O . ILE A 1 91 ? 18.901 7.332 -7.236 1.00 92.19 91 ILE A O 1
ATOM 732 N N . LYS A 1 92 ? 16.930 6.353 -7.719 1.00 94.19 92 LYS A N 1
ATOM 733 C CA . LYS A 1 92 ? 16.216 7.597 -8.040 1.00 94.19 92 LYS A CA 1
ATOM 734 C C . LYS A 1 92 ? 14.968 7.740 -7.182 1.00 94.19 92 LYS A C 1
ATOM 736 O O . LYS A 1 92 ? 14.241 6.770 -6.994 1.00 94.19 92 LYS A O 1
ATOM 741 N N . ILE A 1 93 ? 14.723 8.949 -6.685 1.00 94.88 93 ILE A N 1
ATOM 742 C CA . ILE A 1 93 ? 13.580 9.260 -5.822 1.00 94.88 93 ILE A CA 1
ATOM 743 C C . ILE A 1 93 ? 12.907 10.537 -6.314 1.00 94.88 93 ILE A C 1
ATOM 745 O O . ILE A 1 93 ? 13.545 11.586 -6.377 1.00 94.88 93 ILE A O 1
ATOM 749 N N . LEU A 1 94 ? 11.612 10.450 -6.621 1.00 95.12 94 LEU A N 1
ATOM 750 C CA . LEU A 1 94 ? 10.773 11.610 -6.919 1.00 95.12 94 LEU A CA 1
ATOM 751 C C . LEU A 1 94 ? 10.513 12.437 -5.650 1.00 95.12 94 LEU A C 1
ATOM 753 O O . LEU A 1 94 ? 10.151 11.883 -4.611 1.00 95.12 94 LEU A O 1
ATOM 757 N N . VAL A 1 95 ? 10.657 13.758 -5.751 1.00 94.81 95 VAL A N 1
ATOM 758 C CA . VAL A 1 95 ? 10.373 14.718 -4.679 1.00 94.81 95 VAL A CA 1
ATOM 759 C C . VAL A 1 95 ? 8.883 15.044 -4.646 1.00 94.81 95 VAL A C 1
ATOM 761 O O . VAL A 1 95 ? 8.321 15.565 -5.609 1.00 94.81 95 VAL A O 1
ATOM 764 N N . GLU A 1 96 ? 8.249 14.784 -3.508 1.00 92.75 96 GLU A N 1
ATOM 765 C CA . GLU A 1 96 ? 6.847 15.091 -3.228 1.00 92.75 96 GLU A CA 1
ATOM 766 C C . GLU A 1 96 ? 6.711 16.302 -2.285 1.00 92.75 96 GLU A C 1
ATOM 768 O O . GLU A 1 96 ? 7.675 16.816 -1.713 1.00 92.75 96 GLU A O 1
ATOM 773 N N . ASP A 1 97 ? 5.476 16.749 -2.070 1.00 90.00 97 ASP A N 1
ATOM 774 C CA . ASP A 1 97 ? 5.106 17.861 -1.181 1.00 90.00 97 ASP A CA 1
ATOM 775 C C . ASP A 1 97 ? 5.498 17.659 0.295 1.00 90.00 97 ASP A C 1
ATOM 777 O O . ASP A 1 97 ? 5.557 18.620 1.065 1.00 90.00 97 ASP A O 1
ATOM 781 N N . ILE A 1 98 ? 5.817 16.433 0.705 1.00 89.75 98 ILE A N 1
ATOM 782 C CA . ILE A 1 98 ? 6.255 16.068 2.064 1.00 89.75 98 ILE A CA 1
ATOM 783 C C . ILE A 1 98 ? 7.717 15.631 2.145 1.00 89.75 98 ILE A C 1
ATOM 785 O O . ILE A 1 98 ? 8.192 15.321 3.234 1.00 89.75 98 ILE A O 1
ATOM 789 N N . THR A 1 99 ? 8.429 15.568 1.019 1.00 92.88 99 THR A N 1
ATOM 790 C CA . THR A 1 99 ? 9.816 15.107 1.006 1.00 92.88 99 THR A CA 1
ATOM 791 C C . THR A 1 99 ? 10.678 16.191 1.633 1.00 92.88 99 THR A C 1
ATOM 793 O O . THR A 1 99 ? 10.820 17.265 1.054 1.00 92.88 99 THR A O 1
ATOM 796 N N . SER A 1 100 ? 11.189 15.944 2.835 1.00 92.12 100 SER A N 1
ATOM 797 C CA . SER A 1 100 ? 12.063 16.866 3.577 1.00 92.12 100 SER A CA 1
ATOM 798 C C . SER A 1 100 ? 13.310 16.175 4.119 1.00 92.12 100 SER A C 1
ATOM 800 O O . SER A 1 100 ? 14.356 16.803 4.230 1.00 92.12 100 SER A O 1
ATOM 802 N N . GLU A 1 101 ? 13.198 14.887 4.436 1.00 93.62 101 GLU A N 1
ATOM 803 C CA . GLU A 1 101 ? 14.293 14.052 4.908 1.00 93.62 101 GLU A CA 1
ATOM 804 C C . GLU A 1 101 ? 14.274 12.710 4.173 1.00 93.62 101 GLU A C 1
ATOM 806 O O . GLU A 1 101 ? 13.204 12.117 4.000 1.00 93.62 101 GLU A O 1
ATOM 811 N N . LEU A 1 102 ? 15.447 12.251 3.733 1.00 96.19 102 LEU A N 1
ATOM 812 C CA . LEU A 1 102 ? 15.630 10.978 3.042 1.00 96.19 102 LEU A CA 1
ATOM 813 C C . LEU A 1 102 ? 16.868 10.231 3.564 1.00 96.19 102 LEU A C 1
ATOM 815 O O . LEU A 1 102 ? 18.014 10.588 3.270 1.00 96.19 102 LEU A O 1
ATOM 819 N N . ILE A 1 103 ? 16.626 9.149 4.300 1.00 95.19 103 ILE A N 1
ATOM 820 C CA . ILE A 1 103 ? 17.634 8.172 4.719 1.00 95.19 103 ILE A CA 1
ATOM 821 C C . ILE A 1 103 ? 17.740 7.096 3.637 1.00 95.19 103 ILE A C 1
ATOM 823 O O . ILE A 1 103 ? 16.808 6.327 3.409 1.00 95.19 103 ILE A O 1
ATOM 827 N N . ILE A 1 104 ? 18.877 7.051 2.951 1.00 94.94 104 ILE A N 1
ATOM 828 C CA . ILE A 1 104 ? 19.119 6.175 1.807 1.00 94.94 104 ILE A CA 1
ATOM 829 C C . ILE A 1 104 ? 20.013 5.016 2.230 1.00 94.94 104 ILE A C 1
ATOM 831 O O . ILE A 1 104 ? 21.202 5.211 2.470 1.00 94.94 104 ILE A O 1
ATOM 835 N N . ASN A 1 105 ? 19.454 3.808 2.265 1.00 91.19 105 ASN A N 1
ATOM 836 C CA . ASN A 1 105 ? 20.237 2.582 2.388 1.00 91.19 105 ASN A CA 1
ATOM 837 C C . ASN A 1 105 ? 20.691 2.132 0.994 1.00 91.19 105 ASN A C 1
ATOM 839 O O . ASN A 1 105 ? 19.876 1.770 0.148 1.00 91.19 105 ASN A O 1
ATOM 843 N N . LEU A 1 106 ? 21.994 2.196 0.740 1.00 90.81 106 LEU A N 1
ATOM 844 C CA . LEU A 1 106 ? 22.596 1.837 -0.536 1.00 90.81 106 LEU A CA 1
ATOM 845 C C . LEU A 1 106 ? 22.727 0.319 -0.669 1.00 90.81 106 LEU A C 1
ATOM 847 O O . LEU A 1 106 ? 23.043 -0.379 0.291 1.00 90.81 106 LEU A O 1
ATOM 851 N N . VAL A 1 107 ? 22.533 -0.187 -1.886 1.00 88.94 107 VAL A N 1
ATOM 852 C CA . VAL A 1 107 ? 22.669 -1.615 -2.205 1.00 88.94 107 VAL A CA 1
ATOM 853 C C . VAL A 1 107 ? 23.913 -1.818 -3.068 1.00 88.94 107 VAL A C 1
ATOM 855 O O . VAL A 1 107 ? 24.036 -1.136 -4.091 1.00 88.94 107 VAL A O 1
ATOM 858 N N . PRO A 1 108 ? 24.857 -2.703 -2.691 1.00 86.19 108 PRO A N 1
ATOM 859 C CA . PRO A 1 108 ? 26.074 -2.932 -3.457 1.00 86.19 108 PRO A CA 1
ATOM 860 C C . PRO A 1 108 ? 25.777 -3.299 -4.908 1.00 86.19 108 PRO A C 1
ATOM 862 O O . PRO A 1 108 ? 24.838 -4.038 -5.222 1.00 86.19 108 PRO A O 1
ATOM 865 N N . LYS A 1 109 ? 26.595 -2.774 -5.814 1.00 84.38 109 LYS A N 1
ATOM 866 C CA . LYS A 1 109 ? 26.558 -3.166 -7.215 1.00 84.38 109 LYS A CA 1
ATOM 867 C C . LYS A 1 109 ? 27.366 -4.453 -7.371 1.00 84.38 109 LYS A C 1
ATOM 869 O O . LYS A 1 109 ? 28.570 -4.464 -7.133 1.00 84.38 109 LYS A O 1
ATOM 874 N N . ASN A 1 110 ? 26.720 -5.530 -7.812 1.00 71.25 110 ASN A N 1
ATOM 875 C CA . ASN A 1 110 ? 27.437 -6.726 -8.249 1.00 71.25 110 ASN A CA 1
ATOM 876 C C . ASN A 1 110 ? 28.146 -6.408 -9.570 1.00 71.25 110 ASN A C 1
ATOM 878 O O . ASN A 1 110 ? 27.537 -6.464 -10.634 1.00 71.25 110 ASN A O 1
ATOM 882 N N . ASN A 1 111 ? 29.432 -6.066 -9.508 1.00 54.00 111 ASN A N 1
ATOM 883 C CA . ASN A 1 111 ? 30.278 -5.884 -10.687 1.00 54.00 111 ASN A CA 1
ATOM 884 C C . ASN A 1 111 ? 30.749 -7.245 -11.231 1.00 54.00 111 ASN A C 1
ATOM 886 O O . ASN A 1 111 ? 31.948 -7.487 -11.350 1.00 54.00 111 ASN A O 1
ATOM 890 N N . LYS A 1 112 ? 29.820 -8.153 -11.557 1.00 49.88 112 LYS A N 1
ATOM 891 C CA . LYS A 1 112 ? 30.159 -9.220 -12.504 1.00 49.88 112 LYS A CA 1
ATOM 892 C C . LYS A 1 112 ? 30.201 -8.555 -13.875 1.00 49.88 112 LYS A C 1
ATOM 894 O O . LYS A 1 112 ? 29.169 -8.129 -14.379 1.00 49.88 112 LYS A O 1
ATOM 899 N N . LEU A 1 113 ? 31.406 -8.372 -14.409 1.00 46.62 113 LEU A N 1
ATOM 900 C CA . LEU A 1 113 ? 31.582 -8.078 -15.825 1.00 46.62 113 LEU A CA 1
ATOM 901 C C . LEU A 1 113 ? 30.911 -9.219 -16.594 1.00 46.62 113 LEU A C 1
ATOM 903 O O . LEU A 1 113 ? 31.168 -10.383 -16.281 1.00 46.62 113 LEU A O 1
ATOM 907 N N . ASP A 1 114 ? 30.046 -8.894 -17.553 1.00 35.72 114 ASP A N 1
ATOM 908 C CA . ASP A 1 114 ? 29.608 -9.879 -18.534 1.00 35.72 114 ASP A CA 1
ATOM 909 C C . ASP A 1 114 ? 30.867 -10.376 -19.245 1.00 35.72 114 ASP A C 1
ATOM 911 O O . ASP A 1 114 ? 31.526 -9.633 -19.977 1.00 35.72 114 ASP A O 1
ATOM 915 N N . GLU A 1 115 ? 31.255 -11.617 -18.972 1.00 35.84 115 GLU A N 1
ATOM 916 C CA . GLU A 1 115 ? 32.292 -12.272 -19.745 1.00 35.84 115 GLU A CA 1
ATOM 917 C C . GLU A 1 115 ? 31.770 -12.359 -21.182 1.00 35.84 115 GLU A C 1
ATOM 919 O O . GLU A 1 115 ? 30.735 -12.974 -21.459 1.00 35.84 115 GLU A O 1
ATOM 924 N N . VAL A 1 116 ? 32.443 -11.668 -22.102 1.00 36.31 116 VAL A N 1
ATOM 925 C CA . VAL A 1 116 ? 32.110 -11.715 -23.524 1.00 36.31 116 VAL A CA 1
ATOM 926 C C . VAL A 1 116 ? 32.416 -13.128 -24.010 1.00 36.31 116 VAL A C 1
ATOM 928 O O . VAL A 1 116 ? 33.548 -13.450 -24.363 1.00 36.31 116 VAL A O 1
ATOM 931 N N . ILE A 1 117 ? 31.401 -13.991 -24.042 1.00 37.59 117 ILE A N 1
ATOM 932 C CA . ILE A 1 117 ? 31.501 -15.283 -24.716 1.00 37.59 117 ILE A CA 1
ATOM 933 C C . ILE A 1 117 ? 31.537 -14.995 -26.216 1.00 37.59 117 ILE A C 1
ATOM 935 O O . ILE A 1 117 ? 30.505 -14.794 -26.862 1.00 37.59 117 ILE A O 1
ATOM 939 N N . ILE A 1 118 ? 32.740 -14.992 -26.788 1.00 33.97 118 ILE A N 1
ATOM 940 C CA . ILE A 1 118 ? 32.926 -15.082 -28.234 1.00 33.97 118 ILE A CA 1
ATOM 941 C C . ILE A 1 118 ? 32.388 -16.452 -28.650 1.00 33.97 118 ILE A C 1
ATOM 943 O O . ILE A 1 118 ? 33.041 -17.481 -28.477 1.00 33.97 118 ILE A O 1
ATOM 947 N N . LYS A 1 119 ? 31.162 -16.485 -29.182 1.00 32.78 119 LYS A N 1
ATOM 948 C CA . LYS A 1 119 ? 30.613 -17.688 -29.812 1.00 32.78 119 LYS A CA 1
ATOM 949 C C . LYS A 1 119 ? 31.396 -17.957 -31.092 1.00 32.78 119 LYS A C 1
ATOM 951 O O . LYS A 1 119 ? 31.107 -17.401 -32.150 1.00 32.78 119 LYS A O 1
ATOM 956 N N . GLY A 1 120 ? 32.396 -18.826 -30.969 1.00 28.22 120 GLY A N 1
ATOM 957 C CA . GLY A 1 120 ? 33.045 -19.474 -32.095 1.00 28.22 120 GLY A CA 1
ATOM 958 C C . GLY A 1 120 ? 32.002 -20.184 -32.955 1.00 28.22 120 GLY A C 1
ATOM 959 O O . GLY A 1 120 ? 31.219 -21.005 -32.477 1.00 28.22 120 GLY A O 1
ATOM 960 N N . LYS A 1 121 ? 31.982 -19.818 -34.233 1.00 28.92 121 LYS A N 1
ATOM 961 C CA . LYS A 1 121 ? 31.165 -20.407 -35.290 1.00 28.92 121 LYS A CA 1
ATOM 962 C C . LYS A 1 121 ? 31.574 -21.879 -35.445 1.00 28.92 121 LYS A C 1
ATOM 964 O O . LYS A 1 121 ? 32.620 -22.160 -36.021 1.00 28.92 121 LYS A O 1
ATOM 969 N N . SER A 1 122 ? 30.782 -22.804 -34.903 1.00 29.03 122 SER A N 1
ATOM 970 C CA . SER A 1 122 ? 30.948 -24.235 -35.170 1.00 29.03 122 SER A CA 1
ATOM 971 C C . SER A 1 122 ? 30.082 -24.636 -36.358 1.00 29.03 122 SER A C 1
ATOM 973 O O . SER A 1 122 ? 28.916 -24.259 -36.474 1.00 29.03 122 SER A O 1
ATOM 975 N N . THR A 1 123 ? 30.730 -25.331 -37.277 1.00 30.77 123 THR A N 1
ATOM 976 C CA . THR A 1 123 ? 30.276 -25.763 -38.586 1.00 30.77 123 THR A CA 1
ATOM 977 C C . THR A 1 123 ? 29.218 -26.855 -38.511 1.00 30.77 123 THR A C 1
ATOM 979 O O . THR A 1 123 ? 29.332 -27.833 -37.777 1.00 30.77 123 THR A O 1
ATOM 982 N N . SER A 1 124 ? 28.210 -26.692 -39.361 1.00 31.92 124 SER A N 1
ATOM 983 C CA . SER A 1 124 ? 27.230 -27.691 -39.763 1.00 31.92 124 SER A CA 1
ATOM 984 C C . SER A 1 124 ? 27.908 -28.999 -40.175 1.00 31.92 124 SER A C 1
ATOM 986 O O . SER A 1 124 ? 28.811 -28.998 -41.012 1.00 31.92 124 SER A O 1
ATOM 988 N N . GLY A 1 125 ? 27.442 -30.127 -39.641 1.00 31.62 125 GLY A N 1
ATOM 989 C CA . GLY A 1 125 ? 27.905 -31.432 -40.093 1.00 31.62 125 GLY A CA 1
ATOM 990 C C . GLY A 1 125 ? 27.221 -32.607 -39.407 1.00 31.62 125 GLY A C 1
ATOM 991 O O . GLY A 1 125 ? 27.558 -32.933 -38.276 1.00 31.62 125 GLY A O 1
ATOM 992 N N . ARG A 1 126 ? 26.381 -33.303 -40.189 1.00 32.62 126 ARG A N 1
ATOM 993 C CA . ARG A 1 126 ? 25.883 -34.685 -40.012 1.00 32.62 126 ARG A CA 1
ATOM 994 C C . ARG A 1 126 ? 24.587 -34.881 -39.210 1.00 32.62 126 ARG A C 1
ATOM 996 O O . ARG A 1 126 ? 24.550 -35.614 -38.228 1.00 32.62 126 ARG A O 1
ATOM 1003 N N . GLU A 1 127 ? 23.478 -34.385 -39.758 1.00 33.69 127 GLU A N 1
ATOM 1004 C CA . GLU A 1 127 ? 22.193 -35.091 -39.647 1.00 33.69 127 GLU A CA 1
ATOM 1005 C C . GLU A 1 127 ? 22.162 -36.223 -40.678 1.00 33.69 127 GLU A C 1
ATOM 1007 O O . GLU A 1 127 ? 21.918 -36.009 -41.862 1.00 33.69 127 GLU A O 1
ATOM 1012 N N . GLY A 1 128 ? 22.476 -37.441 -40.251 1.00 35.97 128 GLY A N 1
ATOM 1013 C CA . GLY A 1 128 ? 22.524 -38.562 -41.183 1.00 35.97 128 GLY A CA 1
ATOM 1014 C C . GLY A 1 128 ? 22.790 -39.908 -40.539 1.00 35.97 128 GLY A C 1
ATOM 1015 O O . GLY A 1 128 ? 23.525 -40.690 -41.122 1.00 35.97 128 GLY A O 1
ATOM 1016 N N . TYR A 1 129 ? 22.254 -40.185 -39.341 1.00 33.91 129 TYR A N 1
ATOM 1017 C CA . TYR A 1 129 ? 22.309 -41.545 -38.783 1.00 33.91 129 TYR A CA 1
ATOM 1018 C C . TYR A 1 129 ? 21.330 -41.822 -37.622 1.00 33.91 129 TYR A C 1
ATOM 1020 O O . TYR A 1 129 ? 21.734 -42.382 -36.617 1.00 33.91 129 TYR A O 1
ATOM 1028 N N . ASN A 1 130 ? 20.047 -41.433 -37.695 1.00 35.72 130 ASN A N 1
ATOM 1029 C CA . ASN A 1 130 ? 19.086 -41.739 -36.607 1.00 35.72 130 ASN A CA 1
ATOM 1030 C C . ASN A 1 130 ? 17.638 -42.008 -37.077 1.00 35.72 130 ASN A C 1
ATOM 1032 O O . ASN A 1 130 ? 16.675 -41.655 -36.405 1.00 35.72 130 ASN A O 1
ATOM 1036 N N . ASN A 1 131 ? 17.445 -42.654 -38.232 1.00 41.25 131 ASN A N 1
ATOM 1037 C CA . ASN A 1 131 ? 16.100 -42.903 -38.786 1.00 41.25 131 ASN A CA 1
ATOM 1038 C C . ASN A 1 131 ? 15.436 -44.236 -38.363 1.00 41.25 131 ASN A C 1
ATOM 1040 O O . ASN A 1 131 ? 14.397 -44.582 -38.918 1.00 41.25 131 ASN A O 1
ATOM 1044 N N . SER A 1 132 ? 15.971 -44.974 -37.381 1.00 41.88 132 SER A N 1
ATOM 1045 C CA . SER A 1 132 ? 15.372 -46.237 -36.894 1.00 41.88 132 SER A CA 1
ATOM 1046 C C . SER A 1 132 ? 14.853 -46.203 -35.446 1.00 41.88 132 SER A C 1
ATOM 1048 O O . SER A 1 132 ? 14.321 -47.206 -34.976 1.00 41.88 132 SER A O 1
ATOM 1050 N N . LEU A 1 133 ? 14.955 -45.068 -34.738 1.00 46.25 133 LEU A N 1
ATOM 1051 C CA . LEU A 1 133 ? 14.640 -44.975 -33.299 1.00 46.25 133 LEU A CA 1
ATOM 1052 C C . LEU A 1 133 ? 13.340 -44.220 -32.944 1.00 46.25 133 LEU A C 1
ATOM 1054 O O . LEU A 1 133 ? 12.940 -44.258 -31.784 1.00 46.25 133 LEU A O 1
ATOM 1058 N N . ASN A 1 134 ? 12.649 -43.599 -33.911 1.00 48.03 134 ASN A N 1
ATOM 1059 C CA . ASN A 1 134 ? 11.483 -42.728 -33.658 1.00 48.03 134 ASN A CA 1
ATOM 1060 C C . ASN A 1 134 ? 10.108 -43.333 -33.993 1.00 48.03 134 ASN A C 1
ATOM 1062 O O . ASN A 1 134 ? 9.116 -42.612 -33.995 1.00 48.03 134 ASN A O 1
ATOM 1066 N N . ALA A 1 135 ? 10.000 -44.638 -34.252 1.00 51.81 135 ALA A N 1
ATOM 1067 C CA . ALA A 1 135 ? 8.678 -45.262 -34.227 1.00 51.81 135 ALA A CA 1
ATOM 1068 C C . ALA A 1 135 ? 8.192 -45.285 -32.768 1.00 51.81 135 ALA A C 1
ATOM 1070 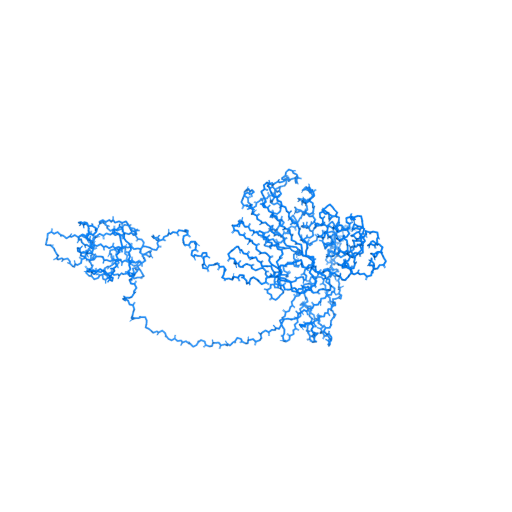O O . ALA A 1 135 ? 8.895 -45.827 -31.908 1.00 51.81 135 ALA A O 1
ATOM 1071 N N . GLU A 1 136 ? 7.018 -44.716 -32.466 1.00 54.19 136 GLU A N 1
ATOM 1072 C CA . GLU A 1 136 ? 6.387 -44.928 -31.157 1.00 54.19 136 GLU A CA 1
ATOM 1073 C C . GLU A 1 136 ? 6.405 -46.431 -30.840 1.00 54.19 136 GLU A C 1
ATOM 1075 O O . GLU A 1 136 ? 5.948 -47.261 -31.631 1.00 54.19 136 GLU A O 1
ATOM 1080 N N . LYS A 1 137 ? 6.993 -46.794 -29.690 1.00 60.44 137 LYS A N 1
ATOM 1081 C CA . LYS A 1 137 ? 7.198 -48.198 -29.285 1.00 60.44 137 LYS A CA 1
ATOM 1082 C C . LYS A 1 137 ? 5.873 -48.976 -29.221 1.00 60.44 137 LYS A C 1
ATOM 1084 O O . LYS A 1 137 ? 5.884 -50.204 -29.355 1.00 60.44 137 LYS A O 1
ATOM 1089 N N . GLU A 1 138 ? 4.756 -48.265 -29.055 1.00 71.81 138 GLU A N 1
ATOM 1090 C CA . GLU A 1 138 ? 3.381 -48.752 -29.137 1.00 71.81 138 GLU A CA 1
ATOM 1091 C C . GLU A 1 138 ? 2.472 -47.640 -29.692 1.00 71.81 138 GLU A C 1
ATOM 1093 O O . GLU A 1 138 ? 2.607 -46.496 -29.272 1.00 71.81 138 GLU A O 1
ATOM 1098 N N . PHE A 1 139 ? 1.534 -47.971 -30.585 1.00 78.94 139 PHE A N 1
ATOM 1099 C CA . PHE A 1 139 ? 0.514 -47.046 -31.098 1.00 78.94 139 PHE A CA 1
ATOM 1100 C C . PHE A 1 139 ? -0.891 -47.647 -30.952 1.00 78.94 139 PHE A C 1
ATOM 1102 O O . PHE A 1 139 ? -1.065 -48.868 -30.902 1.00 78.94 139 PHE A O 1
ATOM 1109 N N . SER A 1 140 ? -1.909 -46.787 -30.856 1.00 79.56 140 SER A N 1
ATOM 1110 C CA . SER A 1 140 ? -3.309 -47.205 -30.674 1.00 79.56 140 SER A CA 1
ATOM 1111 C C . SER A 1 140 ? -4.117 -47.037 -31.954 1.00 79.56 140 SER A C 1
ATOM 1113 O O . SER A 1 140 ? -4.003 -46.018 -32.632 1.00 79.56 140 SER A O 1
ATOM 1115 N N . THR A 1 141 ? -4.972 -48.011 -32.240 1.00 81.12 141 THR A N 1
ATOM 1116 C CA . THR A 1 141 ? -5.897 -48.024 -33.383 1.00 81.12 141 THR A CA 1
ATOM 1117 C C . THR A 1 141 ? -7.330 -48.249 -32.907 1.00 81.12 141 THR A C 1
ATOM 1119 O O . THR A 1 141 ? -7.543 -48.612 -31.744 1.00 81.12 141 THR A O 1
ATOM 1122 N N . SER A 1 142 ? -8.300 -48.143 -33.814 1.00 79.12 142 SER A N 1
ATOM 1123 C CA . SER A 1 142 ? -9.699 -48.535 -33.585 1.00 79.12 142 SER A CA 1
ATOM 1124 C C . SER A 1 142 ? -9.850 -49.999 -33.143 1.00 79.12 142 SER A C 1
ATOM 1126 O O . SER A 1 142 ? -10.820 -50.365 -32.480 1.00 79.12 142 SER A O 1
ATOM 1128 N N . ARG A 1 143 ? -8.864 -50.849 -33.465 1.00 80.12 143 ARG A N 1
ATOM 1129 C CA . ARG A 1 143 ? -8.834 -52.288 -33.153 1.00 80.12 143 ARG A CA 1
ATOM 1130 C C . ARG A 1 143 ? -7.840 -52.646 -32.039 1.00 80.12 143 ARG A C 1
ATOM 1132 O O . ARG A 1 143 ? -7.435 -53.803 -31.884 1.00 80.12 143 ARG A O 1
ATOM 1139 N N . GLY A 1 144 ? -7.445 -51.662 -31.231 1.00 78.25 144 GLY A N 1
ATOM 1140 C CA . GLY A 1 144 ? -6.601 -51.832 -30.048 1.00 78.25 144 GLY A CA 1
ATOM 1141 C C . GLY A 1 144 ? -5.146 -51.407 -30.252 1.00 78.25 144 GLY A C 1
ATOM 1142 O O . GLY A 1 144 ? -4.802 -50.725 -31.216 1.00 78.25 144 GLY A O 1
ATOM 1143 N N . LYS A 1 145 ? -4.280 -51.784 -29.304 1.00 80.81 145 LYS A N 1
ATOM 1144 C CA . LYS A 1 145 ? -2.866 -51.379 -29.281 1.00 80.81 145 LYS A CA 1
ATOM 1145 C C . LYS A 1 145 ? -1.987 -52.300 -30.131 1.00 80.81 145 LYS A C 1
ATOM 1147 O O . LYS A 1 145 ? -2.170 -53.519 -30.123 1.00 80.81 145 LYS A O 1
ATOM 1152 N N . PHE A 1 146 ? -1.028 -51.701 -30.829 1.00 77.75 146 PHE A N 1
ATOM 1153 C CA . PHE A 1 146 ? -0.046 -52.346 -31.695 1.00 77.75 146 PHE A CA 1
ATOM 1154 C C . PHE A 1 146 ? 1.367 -51.964 -31.245 1.00 77.75 146 PHE A C 1
ATOM 1156 O O . PHE A 1 146 ? 1.608 -50.829 -30.849 1.00 77.75 146 PHE A O 1
ATOM 1163 N N . SER A 1 147 ? 2.315 -52.900 -31.316 1.00 75.00 147 SER A N 1
ATOM 1164 C CA . SER A 1 147 ? 3.723 -52.647 -30.993 1.00 75.00 147 SER A CA 1
ATOM 1165 C C . SER A 1 147 ? 4.623 -53.257 -32.053 1.00 75.00 147 SER A C 1
ATOM 1167 O O . SER A 1 147 ? 4.630 -54.472 -32.229 1.00 75.00 147 SER A O 1
A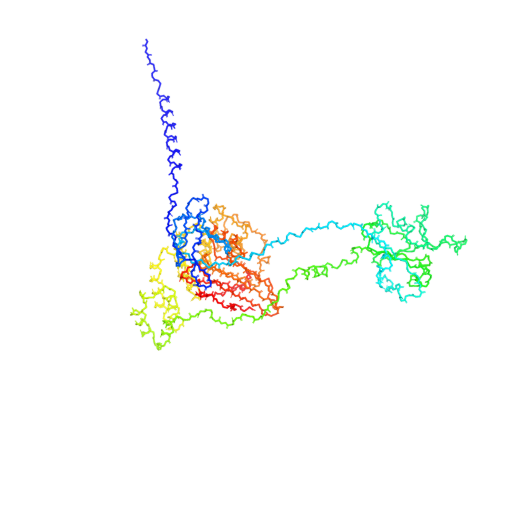TOM 1169 N N . ALA A 1 148 ? 5.430 -52.428 -32.714 1.00 68.75 148 ALA A N 1
ATOM 1170 C CA . ALA A 1 148 ? 6.382 -52.896 -33.721 1.00 68.75 148 ALA A CA 1
ATOM 1171 C C . ALA A 1 148 ? 7.503 -53.775 -33.129 1.00 68.75 148 ALA A C 1
ATOM 1173 O O . ALA A 1 148 ? 8.091 -54.573 -33.847 1.00 68.75 148 ALA A O 1
ATOM 1174 N N . LYS A 1 149 ? 7.792 -53.658 -31.820 1.00 67.38 149 LYS A N 1
ATOM 1175 C CA . LYS A 1 149 ? 8.857 -54.419 -31.138 1.00 67.38 149 LYS A CA 1
ATOM 1176 C C . LYS A 1 149 ? 8.384 -55.766 -30.577 1.00 67.38 149 LYS A C 1
ATOM 1178 O O . LYS A 1 149 ? 9.192 -56.675 -30.435 1.00 67.38 149 LYS A O 1
ATOM 1183 N N . LYS A 1 150 ? 7.099 -55.877 -30.216 1.00 68.69 150 LYS A N 1
ATOM 1184 C CA . LYS A 1 150 ? 6.506 -57.093 -29.621 1.00 68.69 150 LYS A CA 1
ATOM 1185 C C . LYS A 1 150 ? 5.739 -57.952 -30.634 1.00 68.69 150 LYS A C 1
ATOM 1187 O O . LYS A 1 150 ? 5.349 -59.067 -30.304 1.00 68.69 150 LYS A O 1
ATOM 1192 N N . ALA A 1 151 ? 5.476 -57.436 -31.833 1.00 66.56 151 ALA A N 1
ATOM 1193 C CA . ALA A 1 151 ? 4.737 -58.149 -32.866 1.00 66.56 151 ALA A CA 1
ATOM 1194 C C . ALA A 1 151 ? 5.620 -59.158 -33.618 1.00 66.56 151 ALA A C 1
ATOM 1196 O O . ALA A 1 151 ? 6.746 -58.848 -33.993 1.00 66.56 151 ALA A O 1
ATOM 1197 N N . GLY A 1 152 ? 5.070 -60.335 -33.933 1.00 68.00 152 GLY A N 1
ATOM 1198 C CA . GLY A 1 152 ? 5.681 -61.310 -34.850 1.00 68.00 152 GLY A CA 1
ATOM 1199 C C . GLY A 1 152 ? 5.536 -60.949 -36.339 1.00 68.00 152 GLY A C 1
ATOM 1200 O O . GLY A 1 152 ? 5.592 -61.832 -37.189 1.00 68.00 152 GLY A O 1
ATOM 1201 N N . TYR A 1 153 ? 5.273 -59.680 -36.669 1.00 75.88 153 TYR A N 1
ATOM 1202 C CA . TYR A 1 153 ? 5.025 -59.193 -38.030 1.00 75.88 153 TYR A CA 1
ATOM 1203 C C . TYR A 1 153 ? 5.637 -57.805 -38.250 1.00 75.88 153 TYR A C 1
ATOM 1205 O O . TYR A 1 153 ? 5.793 -57.019 -37.317 1.00 75.88 153 TYR A O 1
ATOM 1213 N N . ALA A 1 154 ? 5.961 -57.484 -39.505 1.00 71.50 154 ALA A N 1
ATOM 1214 C CA . ALA A 1 154 ? 6.591 -56.218 -39.865 1.00 71.50 154 ALA A CA 1
ATOM 1215 C C . ALA A 1 154 ? 5.582 -55.055 -39.902 1.00 71.50 154 ALA A C 1
ATOM 1217 O O . ALA A 1 154 ? 4.564 -55.122 -40.597 1.00 71.50 154 ALA A O 1
ATOM 1218 N N . VAL A 1 155 ? 5.917 -53.960 -39.216 1.00 82.44 155 VAL A N 1
ATOM 1219 C CA . VAL A 1 155 ? 5.225 -52.665 -39.303 1.00 82.44 155 VAL A CA 1
ATOM 1220 C C . VAL A 1 155 ? 6.188 -51.653 -39.912 1.00 82.44 155 VAL A C 1
ATOM 1222 O O . VAL A 1 155 ? 7.318 -51.522 -39.445 1.00 82.44 155 VAL A O 1
ATOM 1225 N N . SER A 1 156 ? 5.771 -50.946 -40.963 1.00 86.06 156 SER A N 1
ATOM 1226 C CA . SER A 1 156 ? 6.548 -49.810 -41.480 1.00 86.06 156 SER A CA 1
ATOM 1227 C C . SER A 1 156 ? 6.059 -48.506 -40.876 1.00 86.06 156 SER A C 1
ATOM 1229 O O . SER A 1 156 ? 4.870 -48.354 -40.618 1.00 86.06 156 SER A O 1
ATOM 1231 N N . PHE A 1 157 ? 6.985 -47.580 -40.663 1.00 86.44 157 PHE A N 1
ATOM 1232 C CA . PHE A 1 157 ? 6.726 -46.284 -40.055 1.00 86.44 157 PHE A CA 1
ATOM 1233 C C . PHE A 1 157 ? 7.228 -45.173 -40.973 1.00 86.44 157 PHE A C 1
ATOM 1235 O O . PHE A 1 157 ? 8.340 -45.258 -41.500 1.00 86.44 157 PHE A O 1
ATOM 1242 N N . VAL A 1 158 ? 6.413 -44.135 -41.136 1.00 87.25 158 VAL A N 1
ATOM 1243 C CA . VAL A 1 158 ? 6.772 -42.894 -41.818 1.00 87.25 158 VAL A CA 1
ATOM 1244 C C . VAL A 1 158 ? 6.479 -41.736 -40.867 1.00 87.25 158 VAL A C 1
ATOM 1246 O O . VAL A 1 158 ? 5.346 -41.562 -40.421 1.00 87.25 158 VAL A O 1
ATOM 1249 N N . ASP A 1 159 ? 7.517 -40.959 -40.563 1.00 83.38 159 ASP A N 1
ATOM 1250 C CA . ASP A 1 159 ? 7.403 -39.698 -39.823 1.00 83.38 159 ASP A CA 1
ATOM 1251 C C . ASP A 1 159 ? 6.608 -38.691 -40.668 1.00 83.38 159 ASP A C 1
ATOM 1253 O O . ASP A 1 159 ? 6.928 -38.493 -41.847 1.00 83.38 159 ASP A O 1
ATOM 1257 N N . GLY A 1 160 ? 5.592 -38.060 -40.075 1.00 83.94 160 GLY A N 1
ATOM 1258 C CA . GLY A 1 160 ? 4.737 -37.073 -40.730 1.00 83.94 160 GLY A CA 1
ATOM 1259 C C . GLY A 1 160 ? 5.506 -35.910 -41.354 1.00 83.94 160 GLY A C 1
ATOM 1260 O O . GLY A 1 160 ? 5.156 -35.464 -42.441 1.00 83.94 160 GLY A O 1
ATOM 1261 N N . LYS A 1 161 ? 6.664 -35.525 -40.794 1.00 82.25 161 LYS A N 1
ATOM 1262 C CA . LYS A 1 161 ? 7.551 -34.500 -41.385 1.00 82.25 161 LYS A CA 1
ATOM 1263 C C . LYS A 1 161 ? 8.075 -34.865 -42.776 1.00 82.25 161 LYS A C 1
ATOM 1265 O O . LYS A 1 161 ? 8.525 -33.996 -43.518 1.00 82.25 161 LYS A O 1
ATOM 1270 N N . LYS A 1 162 ? 8.065 -36.153 -43.135 1.00 82.06 162 LYS A N 1
ATOM 1271 C CA . LYS A 1 162 ? 8.461 -36.639 -44.468 1.00 82.06 162 LYS A CA 1
ATOM 1272 C C . LYS A 1 162 ? 7.294 -36.637 -45.456 1.00 82.06 162 LYS A C 1
ATOM 1274 O O . LYS A 1 162 ? 7.496 -36.926 -46.638 1.00 82.06 162 LYS A O 1
ATOM 1279 N N . ILE A 1 163 ? 6.077 -36.352 -45.007 1.00 82.38 163 ILE A N 1
ATOM 1280 C CA . ILE A 1 163 ? 4.857 -36.275 -45.808 1.00 82.38 163 ILE A CA 1
ATOM 1281 C C . ILE A 1 163 ? 4.579 -34.787 -46.044 1.00 82.38 163 ILE A C 1
ATOM 1283 O O . ILE A 1 163 ? 3.805 -34.171 -45.336 1.00 82.38 163 ILE A O 1
ATOM 1287 N N . GLY A 1 164 ? 5.300 -34.182 -46.991 1.00 67.69 164 GLY A N 1
ATOM 1288 C CA . GLY A 1 164 ? 5.134 -32.757 -47.299 1.00 67.69 164 GLY A CA 1
ATOM 1289 C C . GLY A 1 164 ? 3.973 -32.484 -48.258 1.00 67.69 164 GLY A C 1
ATOM 1290 O O . GLY A 1 164 ? 3.671 -33.323 -49.107 1.00 67.69 164 GLY A O 1
ATOM 1291 N N . SER A 1 165 ? 3.414 -31.275 -48.203 1.00 67.75 165 SER A N 1
ATOM 1292 C CA . SER A 1 165 ? 2.311 -30.768 -49.049 1.00 67.75 165 SER A CA 1
ATOM 1293 C C . SER A 1 165 ? 2.603 -30.625 -50.550 1.00 67.75 165 SER A C 1
ATOM 1295 O O . SER A 1 165 ? 1.838 -30.013 -51.286 1.00 67.75 165 SER A O 1
ATOM 1297 N N . LEU A 1 166 ? 3.702 -31.204 -51.038 1.00 72.56 166 LEU A N 1
ATOM 1298 C CA . LEU A 1 166 ? 4.022 -31.274 -52.469 1.00 72.56 166 LEU A CA 1
ATOM 1299 C C . LEU A 1 166 ? 3.209 -32.351 -53.209 1.00 72.56 166 LEU A C 1
ATOM 1301 O O . LEU A 1 166 ? 3.271 -32.428 -54.434 1.00 72.56 166 LEU A O 1
ATOM 1305 N N . TYR A 1 167 ? 2.484 -33.205 -52.482 1.00 81.56 167 TYR A N 1
ATOM 1306 C CA . TYR A 1 167 ? 1.667 -34.278 -53.043 1.00 81.56 167 TYR A CA 1
ATOM 1307 C C . TYR A 1 167 ? 0.183 -33.922 -52.968 1.00 81.56 167 TYR A C 1
ATOM 1309 O O . TYR A 1 167 ? -0.267 -33.302 -52.011 1.00 81.56 167 TYR A O 1
ATOM 1317 N N . SER A 1 168 ? -0.580 -34.359 -53.969 1.00 80.75 168 SER A N 1
ATOM 1318 C CA . SER A 1 168 ? -2.015 -34.056 -54.075 1.00 80.75 168 SER A CA 1
ATOM 1319 C C . SER A 1 168 ? -2.883 -34.828 -53.075 1.00 80.75 168 SER A C 1
ATOM 1321 O O . SER A 1 168 ? -3.968 -34.377 -52.718 1.00 80.75 168 SER A O 1
ATOM 1323 N N . ASN A 1 169 ? -2.418 -35.994 -52.622 1.00 86.88 169 ASN A N 1
ATOM 1324 C CA . ASN A 1 169 ? -3.112 -36.840 -51.658 1.00 86.88 169 ASN A CA 1
ATOM 1325 C C . ASN A 1 169 ? -2.130 -37.749 -50.903 1.00 86.88 169 ASN A C 1
ATOM 1327 O O . ASN A 1 169 ? -0.951 -37.876 -51.257 1.00 86.88 169 ASN A O 1
ATOM 1331 N N . ILE A 1 170 ? -2.626 -38.398 -49.847 1.00 89.38 170 ILE A N 1
ATOM 1332 C CA . ILE A 1 170 ? -1.803 -39.265 -49.000 1.00 89.38 170 ILE A CA 1
ATOM 1333 C C . ILE A 1 170 ? -1.326 -40.510 -49.750 1.00 89.38 170 ILE A C 1
ATOM 1335 O O . ILE A 1 170 ? -0.220 -40.990 -49.493 1.00 89.38 170 ILE A O 1
ATOM 1339 N N . GLN A 1 171 ? -2.107 -41.009 -50.712 1.00 90.88 171 GLN A N 1
ATOM 1340 C CA . GLN A 1 171 ? -1.735 -42.196 -51.472 1.00 90.88 171 GLN A CA 1
ATOM 1341 C C . GLN A 1 171 ? -0.460 -41.957 -52.291 1.00 90.88 171 GLN A C 1
ATOM 1343 O O . GLN A 1 171 ? 0.500 -42.726 -52.239 1.00 90.88 171 GLN A O 1
ATOM 1348 N N . GLN A 1 172 ? -0.398 -40.820 -52.976 1.00 88.38 172 GLN A N 1
ATOM 1349 C CA . GLN A 1 172 ? 0.782 -40.389 -53.709 1.00 88.38 172 GLN A CA 1
ATOM 1350 C C . GLN A 1 172 ? 1.956 -40.110 -52.762 1.00 88.38 172 GLN A C 1
ATOM 1352 O O . GLN A 1 172 ? 3.089 -40.504 -53.042 1.00 88.38 172 GLN A O 1
ATOM 1357 N N . ALA A 1 173 ? 1.689 -39.472 -51.619 1.00 88.88 173 ALA A N 1
ATOM 1358 C CA . ALA A 1 173 ? 2.726 -39.062 -50.679 1.00 88.88 173 ALA A CA 1
ATOM 1359 C C . ALA A 1 173 ? 3.456 -40.237 -50.012 1.00 88.88 173 ALA A C 1
ATOM 1361 O O . ALA A 1 173 ? 4.604 -40.074 -49.592 1.00 88.88 173 ALA A O 1
ATOM 1362 N N . LEU A 1 174 ? 2.818 -41.404 -49.893 1.00 89.62 174 LEU A N 1
ATOM 1363 C CA . LEU A 1 174 ? 3.411 -42.609 -49.304 1.00 89.62 174 LEU A CA 1
ATOM 1364 C C . LEU A 1 174 ? 4.203 -43.457 -50.308 1.00 89.62 174 LEU A C 1
ATOM 1366 O O . LEU A 1 174 ? 4.972 -44.337 -49.896 1.00 89.62 174 LEU A O 1
ATOM 1370 N N . ASN A 1 175 ? 4.068 -43.173 -51.606 1.00 86.31 175 ASN A N 1
ATOM 1371 C CA . ASN A 1 175 ? 4.782 -43.890 -52.651 1.00 86.31 175 ASN A CA 1
ATOM 1372 C C . ASN A 1 175 ? 6.304 -43.735 -52.488 1.00 86.31 175 ASN A C 1
ATOM 1374 O O . ASN A 1 175 ? 6.818 -42.636 -52.293 1.00 86.31 175 ASN A O 1
ATOM 1378 N N . GLY A 1 176 ? 7.030 -44.856 -52.488 1.00 82.06 176 GLY A N 1
ATOM 1379 C CA . GLY A 1 176 ? 8.477 -44.888 -52.228 1.00 82.06 176 GLY A CA 1
ATOM 1380 C C . GLY A 1 176 ? 8.906 -44.666 -50.767 1.00 82.06 176 GLY A C 1
ATOM 1381 O O . GLY A 1 176 ? 10.083 -44.841 -50.458 1.00 82.06 176 GLY A O 1
ATOM 1382 N N . LYS A 1 177 ? 7.986 -44.337 -49.844 1.00 85.88 177 LYS A N 1
ATOM 1383 C CA . LYS A 1 177 ? 8.284 -44.158 -48.403 1.00 85.88 177 LYS A CA 1
ATOM 1384 C C . LYS A 1 177 ? 7.948 -45.387 -47.564 1.00 85.88 177 LYS A C 1
ATOM 1386 O O . LYS A 1 177 ? 8.548 -45.599 -46.512 1.00 85.88 177 LYS A O 1
ATOM 1391 N N . ILE A 1 178 ? 7.021 -46.219 -48.035 1.00 86.62 178 ILE A N 1
ATOM 1392 C CA . ILE A 1 178 ? 6.694 -47.513 -47.433 1.00 86.62 178 ILE A CA 1
ATOM 1393 C C . ILE A 1 178 ? 7.179 -48.624 -48.378 1.00 86.62 178 ILE A C 1
ATOM 1395 O O . ILE A 1 178 ? 6.714 -48.704 -49.513 1.00 86.62 178 ILE A O 1
ATOM 1399 N N . PRO A 1 179 ? 8.070 -49.534 -47.939 1.00 81.88 179 PRO A N 1
ATOM 1400 C CA . PRO A 1 179 ? 8.548 -50.614 -48.802 1.00 81.88 179 PRO A CA 1
ATOM 1401 C C . PRO A 1 179 ? 7.406 -51.500 -49.319 1.00 81.88 179 PRO A C 1
ATOM 1403 O O . PRO A 1 179 ? 6.627 -52.031 -48.523 1.00 81.88 179 PRO A O 1
ATOM 1406 N N . GLY A 1 180 ? 7.322 -51.684 -50.637 1.00 80.50 180 GLY A N 1
ATOM 1407 C CA . GLY A 1 180 ? 6.277 -52.480 -51.287 1.00 80.50 180 GLY A CA 1
ATOM 1408 C C . GLY A 1 180 ? 4.913 -51.795 -51.389 1.00 80.50 180 GLY A C 1
ATOM 1409 O O . GLY A 1 180 ? 3.967 -52.448 -51.807 1.00 80.50 180 GLY A O 1
ATOM 1410 N N . TYR A 1 181 ? 4.788 -50.528 -50.998 1.00 88.62 181 TYR A N 1
ATOM 1411 C CA . TYR A 1 181 ? 3.598 -49.731 -51.272 1.00 88.62 181 TYR A CA 1
ATOM 1412 C C . TYR A 1 181 ? 3.611 -49.257 -52.730 1.00 88.62 181 TYR A C 1
ATOM 1414 O O . TYR A 1 181 ? 4.632 -48.747 -53.190 1.00 88.62 181 TYR A O 1
ATOM 1422 N N . VAL A 1 182 ? 2.493 -49.418 -53.434 1.00 85.94 182 VAL A N 1
ATOM 1423 C CA . VAL A 1 182 ? 2.301 -48.961 -54.816 1.00 85.94 182 VAL A CA 1
ATOM 1424 C C . VAL A 1 182 ? 0.982 -48.204 -54.898 1.00 85.94 182 VAL A C 1
ATOM 1426 O O . VAL A 1 182 ? -0.046 -48.713 -54.457 1.00 85.94 182 VAL A O 1
ATOM 1429 N N . TYR A 1 183 ? 1.018 -47.002 -55.467 1.00 88.75 183 TYR A N 1
ATOM 1430 C CA . TYR A 1 183 ? -0.169 -46.209 -55.779 1.00 88.75 183 TYR A CA 1
ATOM 1431 C C . TYR A 1 183 ? -0.480 -46.314 -57.274 1.00 88.75 183 TYR A C 1
ATOM 1433 O O . TYR A 1 183 ? 0.367 -45.973 -58.102 1.00 88.75 183 TYR A O 1
ATOM 1441 N N . ASP A 1 184 ? -1.677 -46.792 -57.605 1.00 85.81 184 ASP A N 1
ATOM 1442 C CA . ASP A 1 184 ? -2.202 -46.811 -58.966 1.00 85.81 184 ASP A CA 1
ATOM 1443 C C . ASP A 1 184 ? -3.009 -45.532 -59.212 1.00 85.81 184 ASP A C 1
ATOM 1445 O O . ASP A 1 184 ? -4.057 -45.308 -58.610 1.00 85.81 184 ASP A O 1
ATOM 1449 N N . GLN A 1 185 ? -2.498 -44.686 -60.105 1.00 81.50 185 GLN A N 1
ATOM 1450 C CA . GLN A 1 185 ? -3.105 -43.399 -60.436 1.00 81.50 185 GLN A CA 1
ATOM 1451 C C . GLN A 1 185 ? -4.386 -43.532 -61.268 1.00 81.50 185 GLN A C 1
ATOM 1453 O O . GLN A 1 185 ? -5.168 -42.592 -61.300 1.00 81.50 185 GLN A O 1
ATOM 1458 N N . VAL A 1 186 ? -4.606 -44.668 -61.942 1.00 81.69 186 VAL A N 1
ATOM 1459 C CA . VAL A 1 186 ? -5.792 -44.884 -62.787 1.00 81.69 186 VAL A CA 1
ATOM 1460 C C . VAL A 1 186 ? -6.983 -45.307 -61.937 1.00 81.69 186 VAL A C 1
ATOM 1462 O O . VAL A 1 186 ? -8.094 -44.831 -62.143 1.00 81.69 186 VAL A O 1
ATOM 1465 N N . THR A 1 187 ? -6.757 -46.200 -60.973 1.00 81.75 187 THR A N 1
ATOM 1466 C CA . THR A 1 187 ? -7.813 -46.666 -60.060 1.00 81.75 187 THR A CA 1
ATOM 1467 C C . THR A 1 187 ? -7.901 -45.854 -58.767 1.00 81.75 187 THR A C 1
ATOM 1469 O O . THR A 1 187 ? -8.783 -46.119 -57.953 1.00 81.75 187 THR A O 1
ATOM 1472 N N . GLU A 1 188 ? -6.977 -44.907 -58.561 1.00 83.31 188 GLU A N 1
ATOM 1473 C CA . GLU A 1 188 ? -6.772 -44.113 -57.336 1.00 83.31 188 GLU A CA 1
ATOM 1474 C C . GLU A 1 188 ? -6.594 -44.953 -56.055 1.00 83.31 188 GLU A C 1
ATOM 1476 O O . GLU A 1 188 ? -6.692 -44.459 -54.924 1.00 83.31 188 GLU A O 1
ATOM 1481 N N . LYS A 1 189 ? -6.287 -46.244 -56.218 1.00 85.06 189 LYS A N 1
ATOM 1482 C CA . LYS A 1 189 ? -6.120 -47.210 -55.132 1.00 85.06 189 LYS A CA 1
ATOM 1483 C C . LYS A 1 189 ? -4.652 -47.456 -54.834 1.00 85.06 189 LYS A C 1
ATOM 1485 O O . LYS A 1 189 ? -3.767 -47.325 -55.676 1.00 85.06 189 LYS A O 1
ATOM 1490 N N . ALA A 1 190 ? -4.399 -47.845 -53.593 1.00 88.06 190 ALA A N 1
ATOM 1491 C CA . ALA A 1 190 ? -3.074 -48.204 -53.131 1.00 88.06 190 ALA A CA 1
ATOM 1492 C C . ALA A 1 190 ? -3.009 -49.673 -52.730 1.00 88.06 190 ALA A C 1
ATOM 1494 O O . ALA A 1 190 ? -3.987 -50.241 -52.245 1.00 88.06 190 ALA A O 1
ATOM 1495 N N . PHE A 1 191 ? -1.836 -50.271 -52.898 1.00 87.12 191 PHE A N 1
ATOM 1496 C CA . PHE A 1 191 ? -1.587 -51.691 -52.680 1.00 87.12 191 PHE A CA 1
ATOM 1497 C C . PHE A 1 191 ? -0.301 -51.880 -51.875 1.00 87.12 191 PHE A C 1
ATOM 1499 O O . PHE A 1 191 ? 0.650 -51.109 -52.016 1.00 87.12 191 PHE A O 1
ATOM 1506 N N . MET A 1 192 ? -0.252 -52.907 -51.026 1.00 79.81 192 MET A N 1
ATOM 1507 C CA . MET A 1 192 ? 0.944 -53.281 -50.270 1.00 79.81 192 MET A CA 1
ATOM 1508 C C . MET A 1 192 ? 1.434 -54.671 -50.681 1.00 79.81 192 MET A C 1
ATOM 1510 O O . MET A 1 192 ? 0.684 -55.639 -50.620 1.00 79.81 192 MET A O 1
ATOM 1514 N N . ARG A 1 193 ? 2.741 -54.758 -50.969 1.00 65.44 193 ARG A N 1
ATOM 1515 C CA . ARG A 1 193 ? 3.457 -55.861 -51.639 1.00 65.44 193 ARG A CA 1
ATOM 1516 C C . ARG A 1 193 ? 3.096 -55.880 -53.126 1.00 65.44 193 ARG A C 1
ATOM 1518 O O . ARG A 1 193 ? 1.928 -55.994 -53.463 1.00 65.44 193 ARG A O 1
ATOM 1525 N N . GLY A 1 194 ? 4.107 -55.686 -53.980 1.00 55.94 194 GLY A N 1
ATOM 1526 C CA . GLY A 1 194 ? 3.962 -55.410 -55.412 1.00 55.94 194 GLY A CA 1
ATOM 1527 C C . GLY A 1 194 ? 2.901 -56.260 -56.111 1.00 55.94 194 GLY A C 1
ATOM 1528 O O . GLY A 1 194 ? 2.700 -57.421 -55.764 1.00 55.94 194 GLY A O 1
ATOM 1529 N N . VAL A 1 195 ? 2.220 -55.638 -57.071 1.00 50.75 195 VAL A N 1
ATOM 1530 C CA . VAL A 1 195 ? 1.132 -56.184 -57.895 1.00 50.75 195 VAL A CA 1
ATOM 1531 C C . VAL A 1 195 ? 1.490 -57.599 -58.384 1.00 50.75 195 VAL A C 1
ATOM 1533 O O . VAL A 1 195 ? 2.250 -57.751 -59.334 1.00 50.75 195 VAL A O 1
ATOM 1536 N N . GLY A 1 196 ? 1.039 -58.645 -57.681 1.00 50.78 196 GLY A N 1
ATOM 1537 C CA . GLY A 1 196 ? 1.497 -60.007 -57.990 1.00 50.78 196 GLY A CA 1
ATOM 1538 C C . GLY A 1 196 ? 1.023 -61.160 -57.101 1.00 50.78 196 GLY A C 1
ATOM 1539 O O . GLY A 1 196 ? 1.530 -62.262 -57.267 1.00 50.78 196 GLY A O 1
ATOM 1540 N N . MET A 1 197 ? 0.074 -60.975 -56.171 1.00 49.62 197 MET A N 1
ATOM 1541 C CA . MET A 1 197 ? -0.406 -62.087 -55.316 1.00 49.62 197 MET A CA 1
ATOM 1542 C C . MET A 1 197 ? -1.757 -62.697 -55.726 1.00 49.62 197 MET A C 1
ATOM 1544 O O . MET A 1 197 ? -2.262 -63.577 -55.036 1.00 49.62 197 MET A O 1
ATOM 1548 N N . SER A 1 198 ? -2.335 -62.288 -56.856 1.00 50.25 198 SER A N 1
ATOM 1549 C CA . SER A 1 198 ? -3.435 -63.006 -57.508 1.00 50.25 198 SER A CA 1
ATOM 1550 C C . SER A 1 198 ? -3.593 -62.489 -58.933 1.00 50.25 198 SER A C 1
ATOM 1552 O O . SER A 1 198 ? -3.702 -61.283 -59.132 1.00 50.25 198 SER A O 1
ATOM 1554 N N . ILE A 1 199 ? -3.633 -63.391 -59.914 1.00 50.50 199 ILE A N 1
ATOM 1555 C CA . ILE A 1 199 ? -3.921 -63.045 -61.317 1.00 50.50 199 ILE A CA 1
ATOM 1556 C C . ILE A 1 199 ? -5.383 -62.563 -61.463 1.00 50.50 199 ILE A C 1
ATOM 1558 O O . ILE A 1 199 ? -5.702 -61.857 -62.413 1.00 50.50 199 ILE A O 1
ATOM 1562 N N . ASN A 1 200 ? -6.253 -62.867 -60.483 1.00 54.22 200 ASN A N 1
ATOM 1563 C CA . ASN A 1 200 ? -7.704 -62.692 -60.602 1.00 54.22 200 ASN A CA 1
ATOM 1564 C C . ASN A 1 200 ? -8.348 -61.754 -59.559 1.00 54.22 200 ASN A C 1
ATOM 1566 O O . ASN A 1 200 ? -9.511 -61.403 -59.733 1.00 54.22 200 ASN A O 1
ATOM 1570 N N . ASN A 1 201 ? -7.672 -61.366 -58.464 1.00 61.62 201 ASN A N 1
ATOM 1571 C CA . ASN A 1 201 ? -8.284 -60.495 -57.444 1.00 61.62 201 ASN A CA 1
ATOM 1572 C C . ASN A 1 201 ? -7.249 -59.730 -56.592 1.00 61.62 201 ASN A C 1
ATOM 1574 O O . ASN A 1 201 ? -6.680 -60.282 -55.647 1.00 61.62 201 ASN A O 1
ATOM 1578 N N . VAL A 1 202 ? -6.994 -58.461 -56.923 1.00 69.81 202 VAL A N 1
ATOM 1579 C CA . VAL A 1 202 ? -6.053 -57.588 -56.197 1.00 69.81 202 VAL A CA 1
ATOM 1580 C C . VAL A 1 202 ? -6.820 -56.767 -55.153 1.00 69.81 202 VAL A C 1
ATOM 1582 O O . VAL A 1 202 ? -7.675 -55.958 -55.504 1.00 69.81 202 VAL A O 1
ATOM 1585 N N . ILE A 1 203 ? -6.516 -56.964 -53.866 1.00 78.62 203 ILE A N 1
ATOM 1586 C CA . ILE A 1 203 ? -7.192 -56.270 -52.755 1.00 78.62 203 ILE A CA 1
ATOM 1587 C C . ILE A 1 203 ? -6.409 -54.992 -52.392 1.00 78.62 203 ILE A C 1
ATOM 1589 O O . ILE A 1 203 ? -5.219 -55.101 -52.080 1.00 78.62 203 ILE A O 1
ATOM 1593 N N . PRO A 1 204 ? -7.033 -53.797 -52.416 1.00 86.75 204 PRO A N 1
ATOM 1594 C CA . PRO A 1 204 ? -6.380 -52.550 -52.023 1.00 86.75 204 PRO A CA 1
ATOM 1595 C C . PRO A 1 204 ? -6.130 -52.476 -50.511 1.00 86.75 204 PRO A C 1
ATOM 1597 O O . PRO A 1 204 ? -6.710 -53.226 -49.723 1.00 86.75 204 PRO A O 1
ATOM 1600 N N . VAL A 1 205 ? -5.260 -51.554 -50.099 1.00 89.81 205 VAL A N 1
ATOM 1601 C CA . VAL A 1 205 ? -5.051 -51.237 -48.682 1.00 89.81 205 VAL A CA 1
ATOM 1602 C C . VAL A 1 205 ? -6.285 -50.551 -48.105 1.00 89.81 205 VAL A C 1
ATOM 1604 O O . VAL A 1 205 ? -6.895 -49.710 -48.763 1.00 89.81 205 VAL A O 1
ATOM 1607 N N . ALA A 1 206 ? -6.600 -50.866 -46.853 1.00 89.69 206 ALA A N 1
ATOM 1608 C CA . ALA A 1 206 ? -7.582 -50.125 -46.073 1.00 89.69 206 ALA A CA 1
ATOM 1609 C C . ALA A 1 206 ? -6.912 -49.005 -45.261 1.00 89.69 206 ALA A C 1
ATOM 1611 O O . ALA A 1 206 ? -5.700 -49.027 -45.011 1.00 89.69 206 ALA A O 1
ATOM 1612 N N . TRP A 1 207 ? -7.714 -48.041 -44.824 1.00 90.88 207 TRP A N 1
ATOM 1613 C CA . TRP A 1 207 ? -7.260 -46.797 -44.212 1.00 90.88 207 TRP A CA 1
ATOM 1614 C C . TRP A 1 207 ? -7.876 -46.609 -42.835 1.00 90.88 207 TRP A C 1
ATOM 1616 O O . TRP A 1 207 ? -9.075 -46.796 -42.648 1.00 90.88 207 TRP A O 1
ATOM 1626 N N . GLU A 1 208 ? -7.062 -46.201 -41.869 1.00 88.81 208 GLU A N 1
ATOM 1627 C CA . GLU A 1 208 ? -7.528 -45.719 -40.577 1.00 88.81 208 GLU A CA 1
ATOM 1628 C C . GLU A 1 208 ? -6.961 -44.329 -40.303 1.00 88.81 208 GLU A C 1
ATOM 1630 O O . GLU A 1 208 ? -5.744 -44.170 -40.258 1.00 88.81 208 GLU A O 1
ATOM 1635 N N . VAL A 1 209 ? -7.819 -43.336 -40.071 1.00 86.94 209 VAL A N 1
ATOM 1636 C CA . VAL A 1 209 ? -7.409 -41.977 -39.684 1.00 86.94 209 VAL A CA 1
ATOM 1637 C C . VAL A 1 209 ? -7.942 -41.691 -38.289 1.00 86.94 209 VAL A C 1
ATOM 1639 O O . VAL A 1 209 ? -9.148 -41.730 -38.070 1.00 86.94 209 VAL A O 1
ATOM 1642 N N . ASP A 1 210 ? -7.044 -41.481 -37.324 1.00 81.69 210 ASP A N 1
ATOM 1643 C CA . ASP A 1 210 ? -7.380 -41.158 -35.926 1.00 81.69 210 ASP A CA 1
ATOM 1644 C C . ASP A 1 210 ? -8.419 -42.089 -35.265 1.00 81.69 210 ASP A C 1
ATOM 1646 O O . ASP A 1 210 ? -9.139 -41.703 -34.349 1.00 81.69 210 ASP A O 1
ATOM 1650 N N . GLY A 1 211 ? -8.453 -43.360 -35.678 1.00 80.00 211 GLY A N 1
ATOM 1651 C CA . GLY A 1 211 ? -9.384 -44.362 -35.149 1.00 80.00 211 GLY A CA 1
ATOM 1652 C C . GLY A 1 211 ? -10.654 -44.570 -35.980 1.00 80.00 211 GLY A C 1
ATOM 1653 O O . GLY A 1 211 ? -11.479 -45.402 -35.609 1.00 80.00 211 GLY A O 1
ATOM 1654 N N . VAL A 1 212 ? -10.814 -43.881 -37.111 1.00 80.12 212 VAL A N 1
ATOM 1655 C CA . VAL A 1 212 ? -11.894 -44.131 -38.078 1.00 80.12 212 VAL A CA 1
ATOM 1656 C C . VAL A 1 212 ? -11.372 -45.028 -39.197 1.00 80.12 212 VAL A C 1
ATOM 1658 O O . VAL A 1 212 ? -10.490 -44.616 -39.943 1.00 80.12 212 VAL A O 1
ATOM 1661 N N . PHE A 1 213 ? -11.899 -46.252 -39.304 1.00 82.06 213 PHE A N 1
ATOM 1662 C CA . PHE A 1 213 ? -11.470 -47.267 -40.277 1.00 82.06 213 PHE A CA 1
ATOM 1663 C C . PHE A 1 213 ? -12.390 -47.326 -41.506 1.00 82.06 213 PHE A C 1
ATOM 1665 O O . PHE A 1 213 ? -13.610 -47.405 -41.360 1.00 82.06 213 PHE A O 1
ATOM 1672 N N . THR A 1 214 ? -11.801 -47.353 -42.702 1.00 81.62 214 THR A N 1
ATOM 1673 C CA . THR A 1 214 ? -12.483 -47.317 -44.007 1.00 81.62 214 THR A CA 1
ATOM 1674 C C . THR A 1 214 ? -11.744 -48.164 -45.051 1.00 81.62 214 THR A C 1
ATOM 1676 O O . THR A 1 214 ? -10.529 -48.344 -44.966 1.00 81.62 214 THR A O 1
ATOM 1679 N N . SER A 1 215 ? -12.466 -48.703 -46.037 1.00 81.94 215 SER A N 1
ATOM 1680 C CA . SER A 1 215 ? -11.882 -49.416 -47.189 1.00 81.94 215 SER A CA 1
ATOM 1681 C C . SER A 1 215 ? -11.292 -48.478 -48.239 1.00 81.94 215 SER A C 1
ATOM 1683 O O . SER A 1 215 ? -10.385 -48.865 -48.971 1.00 81.94 215 SER A O 1
ATOM 1685 N N . ASP A 1 216 ? -11.810 -47.258 -48.305 1.00 82.81 216 ASP A N 1
ATOM 1686 C CA . ASP A 1 216 ? -11.475 -46.263 -49.315 1.00 82.81 216 ASP A CA 1
ATOM 1687 C C . ASP A 1 216 ? -10.486 -45.233 -48.754 1.00 82.81 216 ASP A C 1
ATOM 1689 O O . ASP A 1 216 ? -10.431 -45.028 -47.539 1.00 82.81 216 ASP A O 1
ATOM 1693 N N . PRO A 1 217 ? -9.656 -44.608 -49.605 1.00 83.19 217 PRO A N 1
ATOM 1694 C CA . PRO A 1 217 ? -8.708 -43.600 -49.151 1.00 83.19 217 PRO A CA 1
ATOM 1695 C C . PRO A 1 217 ? -9.408 -42.379 -48.538 1.00 83.19 217 PRO A C 1
ATOM 1697 O O . PRO A 1 217 ? -10.507 -42.014 -48.962 1.00 83.19 217 PRO A O 1
ATOM 1700 N N . PRO A 1 218 ? -8.773 -41.705 -47.560 1.00 83.44 218 PRO A N 1
ATOM 1701 C CA . PRO A 1 218 ? -9.365 -40.538 -46.925 1.00 83.44 218 PRO A CA 1
ATOM 1702 C C . PRO A 1 218 ? -9.476 -39.378 -47.919 1.00 83.44 218 PRO A C 1
ATOM 1704 O O . PRO A 1 218 ? -8.502 -38.992 -48.568 1.00 83.44 218 PR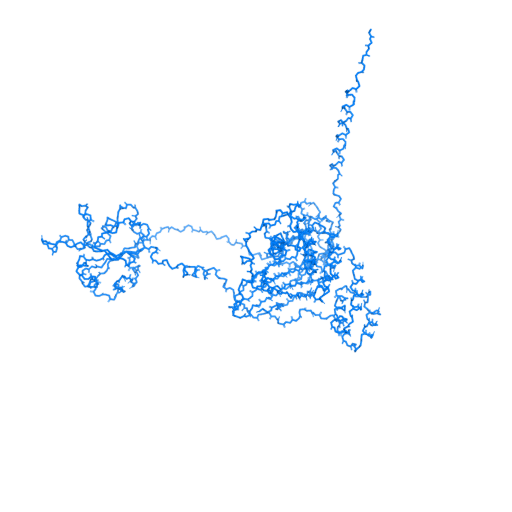O A O 1
ATOM 1707 N N . VAL A 1 219 ? -10.669 -38.793 -48.003 1.00 75.00 219 VAL A N 1
ATOM 1708 C CA . VAL A 1 219 ? -10.947 -37.619 -48.837 1.00 75.00 219 VAL A CA 1
ATOM 1709 C C . VAL A 1 219 ? -10.607 -36.351 -48.047 1.00 75.00 219 VAL A C 1
ATOM 1711 O O . VAL A 1 219 ? -10.994 -36.229 -46.888 1.00 75.00 219 VAL A O 1
ATOM 1714 N N . ALA A 1 220 ? -9.901 -35.404 -48.676 1.00 72.94 220 ALA A N 1
ATOM 1715 C CA . ALA A 1 220 ? -9.570 -34.085 -48.114 1.00 72.94 220 ALA A CA 1
ATOM 1716 C C . ALA A 1 220 ? -8.737 -34.094 -46.809 1.00 72.94 220 ALA A C 1
ATOM 1718 O O . ALA A 1 220 ? -8.898 -33.227 -45.952 1.00 72.94 220 ALA A O 1
ATOM 1719 N N . LEU A 1 221 ? -7.822 -35.057 -46.659 1.00 82.00 221 LEU A N 1
ATOM 1720 C CA . LEU A 1 221 ? -6.860 -35.066 -45.555 1.00 82.00 221 LEU A CA 1
ATOM 1721 C C . LEU A 1 221 ? -5.764 -34.009 -45.773 1.00 82.00 221 LEU A C 1
ATOM 1723 O O . LEU A 1 221 ? -5.021 -34.090 -46.751 1.00 82.00 221 LEU A O 1
ATOM 1727 N N . ASP A 1 222 ? -5.626 -33.070 -44.835 1.00 85.81 222 ASP A N 1
ATOM 1728 C CA . ASP A 1 222 ? -4.503 -32.127 -44.810 1.00 85.81 222 ASP A CA 1
ATOM 1729 C C . ASP A 1 222 ? -3.203 -32.863 -44.443 1.00 85.81 222 ASP A C 1
ATOM 1731 O O . ASP A 1 222 ? -3.056 -33.393 -43.335 1.00 85.81 222 ASP A O 1
ATOM 1735 N N . LEU A 1 223 ? -2.267 -32.915 -45.393 1.00 86.94 223 LEU A N 1
ATOM 1736 C CA . LEU A 1 223 ? -1.005 -33.635 -45.244 1.00 86.94 223 LEU A CA 1
ATOM 1737 C C . LEU A 1 223 ? -0.084 -32.988 -44.203 1.00 86.94 223 LEU A C 1
ATOM 1739 O O . LEU A 1 223 ? 0.637 -33.716 -43.520 1.00 86.94 223 LEU A O 1
ATOM 1743 N N . ASP A 1 224 ? -0.160 -31.666 -44.013 1.00 84.19 224 ASP A N 1
ATOM 1744 C CA . ASP A 1 224 ? 0.663 -30.949 -43.028 1.00 84.19 224 ASP A CA 1
ATOM 1745 C C . ASP A 1 224 ? 0.256 -31.270 -41.582 1.00 84.19 224 ASP A C 1
ATOM 1747 O O . ASP A 1 224 ? 1.048 -31.109 -40.650 1.00 84.19 224 ASP A O 1
ATOM 1751 N N . GLN A 1 225 ? -0.968 -31.765 -41.374 1.00 84.19 225 GLN A N 1
ATOM 1752 C CA . GLN A 1 225 ? -1.452 -32.176 -40.054 1.00 84.19 225 GLN A CA 1
ATOM 1753 C C . GLN A 1 225 ? -1.099 -33.624 -39.712 1.00 84.19 225 GLN A C 1
ATOM 1755 O O . GLN A 1 225 ? -1.412 -34.091 -38.614 1.00 84.19 225 GLN A O 1
ATOM 1760 N N . ILE A 1 226 ? -0.450 -34.367 -40.611 1.00 87.69 226 ILE A N 1
ATOM 1761 C CA . ILE A 1 226 ? -0.076 -35.754 -40.347 1.00 87.69 226 ILE A CA 1
ATOM 1762 C C . ILE A 1 226 ? 1.130 -35.777 -39.410 1.00 87.69 226 ILE A C 1
ATOM 1764 O O . ILE A 1 226 ? 2.211 -35.297 -39.732 1.00 87.69 226 ILE A O 1
ATOM 1768 N N . SER A 1 227 ? 0.951 -36.387 -38.240 1.00 85.44 227 SER A N 1
ATOM 1769 C CA . SER A 1 227 ? 2.027 -36.587 -37.266 1.00 85.44 227 SER A CA 1
ATOM 1770 C C . SER A 1 227 ? 2.819 -37.864 -37.550 1.00 85.44 227 SER A C 1
ATOM 1772 O O . SER A 1 227 ? 4.047 -37.843 -37.555 1.00 85.44 227 SER A O 1
ATOM 1774 N N . ASN A 1 228 ? 2.124 -38.976 -37.808 1.00 87.44 228 ASN A N 1
ATOM 1775 C CA . ASN A 1 228 ? 2.714 -40.305 -37.937 1.00 87.44 228 ASN A CA 1
ATOM 1776 C C . ASN A 1 228 ? 1.873 -41.183 -38.869 1.00 87.44 228 ASN A C 1
ATOM 1778 O O . ASN A 1 228 ? 0.641 -41.155 -38.806 1.00 87.44 228 ASN A O 1
ATOM 1782 N N . VAL A 1 229 ? 2.535 -42.021 -39.672 1.00 90.06 229 VAL A N 1
ATOM 1783 C CA . VAL A 1 229 ? 1.885 -43.065 -40.477 1.00 90.06 229 VAL A CA 1
ATOM 1784 C C . VAL A 1 229 ? 2.504 -44.427 -40.189 1.00 90.06 229 VAL A C 1
ATOM 1786 O O . VAL A 1 229 ? 3.722 -44.604 -40.250 1.00 90.06 229 VAL A O 1
ATOM 1789 N N . TYR A 1 230 ? 1.649 -45.412 -39.924 1.00 90.12 230 TYR A N 1
ATOM 1790 C CA . TYR A 1 230 ? 2.021 -46.804 -39.698 1.00 90.12 230 TYR A CA 1
ATOM 1791 C C . TYR A 1 230 ? 1.390 -47.690 -40.767 1.00 90.12 230 TYR A C 1
ATOM 1793 O O . TYR A 1 230 ? 0.199 -47.595 -41.042 1.00 90.12 230 TYR A O 1
ATOM 1801 N N . ALA A 1 231 ? 2.170 -48.597 -41.342 1.00 89.81 231 ALA A N 1
ATOM 1802 C CA . ALA A 1 231 ? 1.691 -49.560 -42.324 1.00 89.81 231 ALA A CA 1
ATOM 1803 C C . ALA A 1 231 ? 1.769 -50.975 -41.754 1.00 89.81 231 ALA A C 1
ATOM 1805 O O . ALA A 1 231 ? 2.861 -51.507 -41.515 1.00 89.81 231 ALA A O 1
ATOM 1806 N N . LEU A 1 232 ? 0.602 -51.579 -41.543 1.00 88.75 232 LEU A N 1
ATOM 1807 C CA . LEU A 1 232 ? 0.433 -52.952 -41.087 1.00 88.75 232 LEU A CA 1
ATOM 1808 C C . LEU A 1 232 ? 0.457 -53.888 -42.298 1.00 88.75 232 LEU A C 1
ATOM 1810 O O . LEU A 1 232 ? -0.461 -53.878 -43.121 1.00 88.75 232 LEU A O 1
ATOM 1814 N N . LYS A 1 233 ? 1.519 -54.696 -42.416 1.00 83.06 233 LYS A N 1
ATOM 1815 C CA . LYS A 1 233 ? 1.756 -55.529 -43.602 1.00 83.06 233 LYS A CA 1
ATOM 1816 C C . LYS A 1 233 ? 1.368 -56.988 -43.379 1.00 83.06 233 LYS A C 1
ATOM 1818 O O . LYS A 1 233 ? 1.960 -57.674 -42.549 1.00 83.06 233 LYS A O 1
ATOM 1823 N N . GLY A 1 234 ? 0.493 -57.494 -44.246 1.00 72.50 234 GLY A N 1
ATOM 1824 C CA . GLY A 1 234 ? 0.123 -58.908 -44.316 1.00 72.50 234 GLY A CA 1
ATOM 1825 C C . GLY A 1 234 ? -0.938 -59.334 -43.297 1.00 72.50 234 GLY A C 1
ATOM 1826 O O . GLY A 1 234 ? -1.312 -58.575 -42.402 1.00 72.50 234 GLY A O 1
ATOM 1827 N N . LEU A 1 235 ? -1.416 -60.573 -43.447 1.00 67.69 235 LEU A N 1
ATOM 1828 C CA . LEU A 1 235 ? -2.564 -61.115 -42.710 1.00 67.69 235 LEU A CA 1
ATOM 1829 C C . LEU A 1 235 ? -2.337 -61.117 -41.189 1.00 67.69 235 LEU A C 1
ATOM 1831 O O . LEU A 1 235 ? -3.169 -60.611 -40.445 1.00 67.69 235 LEU A O 1
ATOM 1835 N N . SER A 1 236 ? -1.156 -61.531 -40.713 1.00 71.88 236 SER A N 1
ATOM 1836 C CA . SER A 1 236 ? -0.847 -61.562 -39.272 1.00 71.88 236 SER A CA 1
ATOM 1837 C C . SER A 1 236 ? -0.950 -60.194 -38.583 1.00 71.88 236 SER A C 1
ATOM 1839 O O . SER A 1 236 ? -1.302 -60.128 -37.407 1.00 71.88 236 SER A O 1
ATOM 1841 N N . ALA A 1 237 ? -0.670 -59.104 -39.307 1.00 74.44 237 ALA A N 1
ATOM 1842 C CA . ALA A 1 237 ? -0.761 -57.735 -38.797 1.00 74.44 237 ALA A CA 1
ATOM 1843 C C . ALA A 1 237 ? -2.190 -57.169 -38.851 1.00 74.44 237 ALA A C 1
ATOM 1845 O O . ALA A 1 237 ? -2.512 -56.222 -38.136 1.00 74.44 237 ALA A O 1
ATOM 1846 N N . THR A 1 238 ? -3.040 -57.738 -39.706 1.00 81.00 238 THR A N 1
ATOM 1847 C CA . THR A 1 238 ? -4.365 -57.210 -40.053 1.00 81.00 238 THR A CA 1
ATOM 1848 C C . THR A 1 238 ? -5.518 -58.118 -39.637 1.00 81.00 238 THR A C 1
ATOM 1850 O O . THR A 1 238 ? -6.665 -57.735 -39.828 1.00 81.00 238 THR A O 1
ATOM 1853 N N . ASN A 1 239 ? -5.256 -59.246 -38.964 1.00 81.06 239 ASN A N 1
ATOM 1854 C CA . ASN A 1 239 ? -6.280 -60.165 -38.440 1.00 81.06 239 ASN A CA 1
ATOM 1855 C C . ASN A 1 239 ? -7.419 -59.450 -37.687 1.00 81.06 239 ASN A C 1
ATOM 1857 O O . ASN A 1 239 ? -8.580 -59.826 -37.810 1.00 81.06 239 ASN A O 1
ATOM 1861 N N . LYS A 1 240 ? -7.107 -58.381 -36.940 1.00 81.75 240 LYS A N 1
ATOM 1862 C CA . LYS A 1 240 ? -8.107 -57.595 -36.194 1.00 81.75 240 LYS A CA 1
ATOM 1863 C C . LYS A 1 240 ? -9.028 -56.726 -37.069 1.00 81.75 240 LYS A C 1
ATOM 1865 O O . LYS A 1 240 ? -10.027 -56.220 -36.568 1.00 81.75 240 LYS A O 1
ATOM 1870 N N . TYR A 1 241 ? -8.684 -56.537 -38.341 1.00 81.62 241 TYR A N 1
ATOM 1871 C CA . TYR A 1 241 ? -9.440 -55.768 -39.335 1.00 81.62 241 TYR A CA 1
ATOM 1872 C C . TYR A 1 241 ? -10.261 -56.663 -40.280 1.00 81.62 241 TYR A C 1
ATOM 1874 O O . TYR A 1 241 ? -11.004 -56.151 -41.115 1.00 81.62 241 TYR A O 1
ATOM 1882 N N . GLY A 1 242 ? -10.173 -57.992 -40.135 1.00 80.50 242 GLY A N 1
ATOM 1883 C CA . GLY A 1 242 ? -10.950 -58.949 -40.923 1.00 80.50 242 GLY A CA 1
ATOM 1884 C C . GLY A 1 242 ? -10.625 -58.922 -42.420 1.00 80.50 242 GLY A C 1
ATOM 1885 O O . GLY A 1 242 ? -9.539 -58.517 -42.833 1.00 80.50 242 GLY A O 1
ATOM 1886 N N . THR A 1 243 ? -11.582 -59.353 -43.246 1.00 78.56 243 THR A N 1
ATOM 1887 C CA . THR A 1 243 ? -11.436 -59.454 -44.712 1.00 78.56 243 THR A CA 1
ATOM 1888 C C . THR A 1 243 ? -11.112 -58.116 -45.379 1.00 78.56 243 THR A C 1
ATOM 1890 O O . THR A 1 243 ? -10.366 -58.087 -46.353 1.00 78.56 243 THR A O 1
ATOM 1893 N N . LEU A 1 244 ? -11.600 -57.004 -44.823 1.00 80.12 244 LEU A N 1
ATOM 1894 C CA . LEU A 1 244 ? -11.333 -55.650 -45.321 1.00 80.12 244 LEU A CA 1
ATOM 1895 C C . LEU A 1 244 ? -9.871 -55.218 -45.128 1.00 80.12 244 LEU A C 1
ATOM 1897 O O . LEU A 1 244 ? -9.385 -54.365 -45.858 1.00 80.12 244 LEU A O 1
ATOM 1901 N N . GLY A 1 245 ? -9.151 -55.819 -44.177 1.00 81.75 245 GLY A N 1
ATOM 1902 C CA . GLY A 1 245 ? -7.724 -55.576 -43.960 1.00 81.75 245 GLY A CA 1
ATOM 1903 C C . GLY A 1 245 ? -6.798 -56.480 -44.778 1.00 81.75 245 GLY A C 1
ATOM 1904 O O . GLY A 1 245 ? -5.583 -56.378 -44.620 1.00 81.75 245 GLY A O 1
ATOM 1905 N N . ALA A 1 246 ? -7.328 -57.370 -45.629 1.00 79.69 246 ALA A N 1
ATOM 1906 C CA . ALA A 1 246 ? -6.540 -58.404 -46.308 1.00 79.69 246 ALA A CA 1
ATOM 1907 C C . ALA A 1 246 ? -5.438 -57.840 -47.229 1.00 79.69 246 ALA A C 1
ATOM 1909 O O . ALA A 1 246 ? -4.381 -58.458 -47.362 1.00 79.69 246 ALA A O 1
ATOM 1910 N N . GLY A 1 247 ? -5.649 -56.649 -47.805 1.00 81.06 247 GLY A N 1
ATOM 1911 C CA . GLY A 1 247 ? -4.648 -55.908 -48.588 1.00 81.06 247 GLY A CA 1
ATOM 1912 C C . GLY A 1 247 ? -3.596 -55.165 -47.749 1.00 81.06 247 GLY A C 1
ATOM 1913 O O . GLY A 1 247 ? -2.673 -54.566 -48.297 1.00 81.06 247 GLY A O 1
ATOM 1914 N N . GLY A 1 248 ? -3.696 -55.217 -46.417 1.00 89.00 248 GLY A N 1
ATOM 1915 C CA . GLY A 1 248 ? -2.919 -54.409 -45.477 1.00 89.00 248 GLY A CA 1
ATOM 1916 C C . GLY A 1 248 ? -3.676 -53.153 -45.015 1.00 89.00 248 GLY A C 1
ATOM 1917 O O . GLY A 1 248 ? -4.632 -52.724 -45.656 1.00 89.00 248 GLY A O 1
ATOM 1918 N N . VAL A 1 249 ? -3.250 -52.555 -43.895 1.00 90.38 249 VAL A N 1
ATOM 1919 C CA . VAL A 1 249 ? -3.885 -51.348 -43.322 1.00 90.38 249 VAL A CA 1
ATOM 1920 C C . VAL A 1 249 ? -2.865 -50.224 -43.143 1.00 90.38 249 VAL A C 1
ATOM 1922 O O . VAL A 1 249 ? -1.794 -50.447 -42.572 1.00 90.38 249 VAL A O 1
ATOM 1925 N N . ILE A 1 250 ? -3.203 -49.019 -43.604 1.00 92.44 250 ILE A N 1
ATOM 1926 C CA . ILE A 1 250 ? -2.466 -47.779 -43.338 1.00 92.44 250 ILE A CA 1
ATOM 1927 C C . ILE A 1 250 ? -3.165 -47.021 -42.207 1.00 92.44 250 ILE A C 1
ATOM 1929 O O . ILE A 1 250 ? -4.319 -46.631 -42.340 1.00 92.44 250 ILE A O 1
ATOM 1933 N N . VAL A 1 251 ? -2.462 -46.804 -41.098 1.00 90.69 251 VAL A N 1
ATOM 1934 C CA . VAL A 1 251 ? -2.938 -46.057 -39.929 1.00 90.69 251 VAL A CA 1
ATOM 1935 C C . VAL A 1 251 ? -2.271 -44.688 -39.909 1.00 90.69 251 VAL A C 1
ATOM 1937 O O . VAL A 1 251 ? -1.046 -44.593 -39.840 1.00 90.69 251 VAL A O 1
ATOM 1940 N N . ILE A 1 252 ? -3.073 -43.633 -39.927 1.00 89.31 252 ILE A N 1
ATOM 1941 C CA . ILE A 1 252 ? -2.660 -42.234 -39.937 1.00 89.31 252 ILE A CA 1
ATOM 1942 C C . ILE A 1 252 ? -3.056 -41.606 -38.603 1.00 89.31 252 ILE A C 1
ATOM 1944 O O . ILE A 1 252 ? -4.189 -41.753 -38.138 1.00 89.31 252 ILE A O 1
ATOM 1948 N N . LYS A 1 253 ? -2.108 -40.902 -37.986 1.00 86.94 253 LYS A N 1
ATOM 1949 C CA . LYS A 1 253 ? -2.331 -40.082 -36.795 1.00 86.94 253 LYS A CA 1
ATOM 1950 C C . LYS A 1 253 ? -2.132 -38.619 -37.133 1.00 86.94 253 LYS A C 1
ATOM 1952 O O . LYS A 1 253 ? -1.039 -38.254 -37.578 1.00 86.94 253 LYS A O 1
ATOM 1957 N N . THR A 1 254 ? -3.126 -37.780 -36.874 1.00 86.44 254 THR A N 1
ATOM 1958 C CA . THR A 1 254 ? -2.993 -36.328 -37.041 1.00 86.44 254 THR A CA 1
ATOM 1959 C C . THR A 1 254 ? -2.582 -35.641 -35.738 1.00 86.44 254 THR A C 1
ATOM 1961 O O . THR A 1 254 ? -2.768 -36.166 -34.638 1.00 86.44 254 THR A O 1
ATOM 1964 N N . SER A 1 255 ? -2.018 -34.442 -35.853 1.00 77.44 255 SER A N 1
ATOM 1965 C CA . SER A 1 255 ? -1.754 -33.518 -34.740 1.00 77.44 255 SER A CA 1
ATOM 1966 C C . SER A 1 255 ? -3.022 -33.153 -33.947 1.00 77.44 255 SER A C 1
ATOM 1968 O O . SER A 1 255 ? -2.927 -32.811 -32.767 1.00 77.44 255 SER A O 1
ATOM 1970 N N . LEU A 1 256 ? -4.205 -33.253 -34.566 1.00 65.94 256 LEU A N 1
ATOM 1971 C CA . LEU A 1 256 ? -5.501 -32.873 -33.994 1.00 65.94 256 LEU A CA 1
ATOM 1972 C C . LEU A 1 256 ? -6.209 -34.027 -33.265 1.00 65.94 256 LEU A C 1
ATOM 1974 O O . LEU A 1 256 ? -6.960 -33.779 -32.322 1.00 65.94 256 LEU A O 1
ATOM 1978 N N . GLY A 1 257 ? -5.934 -35.286 -33.624 1.00 56.97 257 GLY A N 1
ATOM 1979 C CA . GLY A 1 257 ? -6.577 -36.469 -33.028 1.00 56.97 257 GLY A CA 1
ATOM 1980 C C . GLY A 1 257 ? -6.315 -36.673 -31.525 1.00 56.97 257 GLY A C 1
ATOM 1981 O O . GLY A 1 257 ? -7.048 -37.402 -30.861 1.00 56.97 257 GLY A O 1
ATOM 1982 N N . ASN A 1 258 ? -5.306 -35.998 -30.962 1.00 55.09 258 ASN A N 1
ATOM 1983 C CA . ASN A 1 258 ? -4.965 -36.018 -29.531 1.00 55.09 258 ASN A CA 1
ATOM 1984 C C . ASN A 1 258 ? -5.467 -34.781 -28.756 1.00 55.09 258 ASN A C 1
ATOM 1986 O O . ASN A 1 258 ? -5.013 -34.526 -27.634 1.00 55.09 258 ASN A O 1
ATOM 1990 N N . TYR A 1 259 ? -6.380 -33.987 -29.323 1.00 49.69 259 TYR A N 1
ATOM 1991 C CA . TYR A 1 259 ? -6.869 -32.771 -28.676 1.00 49.69 259 TYR A CA 1
ATOM 1992 C C . TYR A 1 259 ? -7.836 -33.087 -27.520 1.00 49.69 259 TYR A C 1
ATOM 1994 O O . TYR A 1 259 ? -9.053 -33.119 -27.680 1.00 49.69 259 TYR A O 1
ATOM 2002 N N . ASN A 1 260 ? -7.287 -33.298 -26.319 1.00 55.78 260 ASN A N 1
ATOM 2003 C CA . ASN A 1 260 ? -8.024 -33.107 -25.070 1.00 55.78 260 ASN A CA 1
ATOM 2004 C C . ASN A 1 260 ? -7.760 -31.672 -24.577 1.00 55.78 260 ASN A C 1
ATOM 2006 O O . ASN A 1 260 ? -6.705 -31.432 -23.978 1.00 55.78 260 ASN A O 1
ATOM 2010 N N . PRO A 1 261 ? -8.685 -30.720 -24.803 1.00 48.66 261 PRO A N 1
ATOM 2011 C CA . PRO A 1 261 ? -8.476 -29.317 -24.458 1.00 48.66 261 PRO A CA 1
ATOM 2012 C C . PRO A 1 261 ? -8.166 -29.119 -22.972 1.00 48.66 261 PRO A C 1
ATOM 2014 O O . PRO A 1 261 ? -7.329 -28.284 -22.648 1.00 48.66 261 PRO A O 1
ATOM 2017 N N . LYS A 1 262 ? -8.744 -29.932 -22.073 1.00 46.50 262 LYS A N 1
ATOM 2018 C CA . LYS A 1 262 ? -8.461 -29.862 -20.630 1.00 46.50 262 LYS A CA 1
ATOM 2019 C C . LYS A 1 262 ? -7.050 -30.329 -20.282 1.00 46.50 262 LYS A C 1
ATOM 2021 O O . LYS A 1 262 ? -6.340 -29.620 -19.585 1.00 46.50 262 LYS A O 1
ATOM 2026 N N . ALA A 1 263 ? -6.614 -31.476 -20.800 1.00 53.19 263 ALA A N 1
ATOM 2027 C CA . ALA A 1 263 ? -5.277 -32.001 -20.500 1.00 53.19 263 ALA A CA 1
ATOM 2028 C C . ALA A 1 263 ? -4.161 -31.169 -21.159 1.00 53.19 263 ALA A C 1
ATOM 2030 O O . ALA A 1 263 ? -3.066 -31.040 -20.612 1.00 53.19 263 ALA A O 1
ATOM 2031 N N . ALA A 1 264 ? -4.434 -30.586 -22.330 1.00 50.56 264 ALA A N 1
ATOM 2032 C CA . ALA A 1 264 ? -3.536 -29.635 -22.973 1.00 50.56 264 ALA A CA 1
ATOM 2033 C C . ALA A 1 264 ? -3.462 -28.322 -22.178 1.00 50.56 264 ALA A C 1
ATOM 2035 O O . ALA A 1 264 ? -2.360 -27.841 -21.925 1.00 50.56 264 ALA A O 1
ATOM 2036 N N . GLN A 1 265 ? -4.598 -27.791 -21.710 1.00 48.25 265 GLN A N 1
ATOM 2037 C CA . GLN A 1 265 ? -4.638 -26.631 -20.814 1.00 48.25 265 GLN A CA 1
ATOM 2038 C C . GLN A 1 265 ? -3.929 -26.902 -19.485 1.00 48.25 265 GLN A C 1
ATOM 2040 O O . GLN A 1 265 ? -3.195 -26.038 -19.024 1.00 48.25 265 GLN A O 1
ATOM 2045 N N . GLU A 1 266 ? -4.074 -28.089 -18.894 1.00 51.56 266 GLU A N 1
ATOM 2046 C CA . GLU A 1 266 ? -3.392 -28.463 -17.650 1.00 51.56 266 GLU A CA 1
ATOM 2047 C C . GLU A 1 266 ? -1.882 -28.605 -17.829 1.00 51.56 266 GLU A C 1
ATOM 2049 O O . GLU A 1 266 ? -1.142 -28.058 -17.022 1.00 51.56 266 GLU A O 1
ATOM 2054 N N . LYS A 1 267 ? -1.401 -29.251 -18.899 1.00 54.03 267 LYS A N 1
ATOM 2055 C CA . LYS A 1 267 ? 0.046 -29.365 -19.176 1.00 54.03 267 LYS A CA 1
ATOM 2056 C C . LYS A 1 267 ? 0.688 -28.025 -19.521 1.00 54.03 267 LYS A C 1
ATOM 2058 O O . LYS A 1 267 ? 1.824 -27.757 -19.134 1.00 54.03 267 LYS A O 1
ATOM 2063 N N . VAL A 1 268 ? -0.034 -27.178 -20.251 1.00 53.91 268 VAL A N 1
ATOM 2064 C CA . VAL A 1 268 ? 0.358 -25.790 -20.510 1.00 53.91 268 VAL A CA 1
ATOM 2065 C C . VAL A 1 268 ? 0.392 -25.029 -19.185 1.00 53.91 268 VAL A C 1
ATOM 2067 O O . VAL A 1 268 ? 1.427 -24.467 -18.847 1.00 53.91 268 VAL A O 1
ATOM 2070 N N . ALA A 1 269 ? -0.670 -25.092 -18.380 1.00 54.00 269 ALA A N 1
ATOM 2071 C CA . ALA A 1 269 ? -0.718 -24.462 -17.065 1.00 54.00 269 ALA A CA 1
ATOM 2072 C C . ALA A 1 269 ? 0.418 -24.952 -16.164 1.00 54.00 269 ALA A C 1
ATOM 2074 O O . ALA A 1 269 ? 1.050 -24.138 -15.517 1.00 54.00 269 ALA A O 1
ATOM 2075 N N . GLU A 1 270 ? 0.734 -26.245 -16.147 1.00 54.66 270 GLU A N 1
ATOM 2076 C CA . GLU A 1 270 ? 1.814 -26.824 -15.346 1.00 54.66 270 GLU A CA 1
ATOM 2077 C C . GLU A 1 270 ? 3.200 -26.336 -15.785 1.00 54.66 270 GLU A C 1
ATOM 2079 O O . GLU A 1 270 ? 4.034 -26.022 -14.937 1.00 54.66 270 GLU A O 1
ATOM 2084 N N . LYS A 1 271 ? 3.415 -26.147 -17.093 1.00 51.22 271 LYS A N 1
ATOM 2085 C CA . LYS A 1 271 ? 4.620 -25.504 -17.640 1.00 51.22 271 LYS A CA 1
ATOM 2086 C C . LYS A 1 271 ? 4.745 -24.025 -17.238 1.00 51.22 271 LYS A C 1
ATOM 2088 O O . LYS A 1 271 ? 5.864 -23.529 -17.134 1.00 51.22 271 LYS A O 1
ATOM 2093 N N . TYR A 1 272 ? 3.625 -23.336 -17.012 1.00 53.81 272 TYR A N 1
ATOM 2094 C CA . TYR A 1 272 ? 3.570 -21.927 -16.591 1.00 53.81 272 TYR A CA 1
ATOM 2095 C C . TYR A 1 272 ? 3.264 -21.739 -15.092 1.00 53.81 272 TYR A C 1
ATOM 2097 O O . TYR A 1 272 ? 3.121 -20.608 -14.629 1.00 53.81 272 TYR A O 1
ATOM 2105 N N . ARG A 1 273 ? 3.161 -22.821 -14.307 1.00 56.69 273 ARG A N 1
ATOM 2106 C CA . ARG A 1 273 ? 2.905 -22.757 -12.862 1.00 56.69 273 ARG A CA 1
ATOM 2107 C C . ARG A 1 273 ? 4.189 -22.361 -12.150 1.00 56.69 273 ARG A C 1
ATOM 2109 O O . ARG A 1 273 ? 5.244 -22.943 -12.393 1.00 56.69 273 ARG A O 1
ATOM 2116 N N . ASN A 1 274 ? 4.080 -21.408 -11.225 1.00 55.38 274 ASN A N 1
ATOM 2117 C CA . ASN A 1 274 ? 5.214 -20.988 -10.413 1.00 55.38 274 ASN A CA 1
ATOM 2118 C C . ASN A 1 274 ? 5.783 -22.195 -9.644 1.00 55.38 274 ASN A C 1
ATOM 2120 O O . ASN A 1 274 ? 5.036 -22.896 -8.951 1.00 55.38 274 ASN A O 1
ATOM 2124 N N . GLN A 1 275 ? 7.079 -22.460 -9.816 1.00 64.75 275 GLN A N 1
ATOM 2125 C CA . GLN A 1 275 ? 7.797 -23.569 -9.174 1.00 64.75 275 GLN A CA 1
ATOM 2126 C C . GLN A 1 275 ? 8.358 -23.180 -7.801 1.00 64.75 275 GLN A C 1
ATOM 2128 O O . GLN A 1 275 ? 8.937 -24.019 -7.117 1.00 64.75 275 GLN A O 1
ATOM 2133 N N . ASN A 1 276 ? 8.171 -21.924 -7.391 1.00 75.50 276 ASN A N 1
ATOM 2134 C CA . ASN A 1 276 ? 8.598 -21.445 -6.087 1.00 75.50 276 ASN A CA 1
ATOM 2135 C C . ASN A 1 276 ? 7.638 -21.948 -5.007 1.00 75.50 276 ASN A C 1
ATOM 2137 O O . ASN A 1 276 ? 6.440 -21.638 -5.023 1.00 75.50 276 ASN A O 1
ATOM 2141 N N . PHE A 1 277 ? 8.193 -22.714 -4.073 1.00 84.88 277 PHE A N 1
ATOM 2142 C CA . PHE A 1 277 ? 7.494 -23.210 -2.899 1.00 84.88 277 PHE A CA 1
ATOM 2143 C C . PHE A 1 277 ? 7.853 -22.380 -1.673 1.00 84.88 277 PHE A C 1
ATOM 2145 O O . PHE A 1 277 ? 8.947 -21.835 -1.566 1.00 84.88 277 PHE A O 1
ATOM 2152 N N . TYR A 1 278 ? 6.896 -22.281 -0.764 1.00 88.88 278 TYR A N 1
ATOM 2153 C CA . TYR A 1 278 ? 7.030 -21.558 0.482 1.00 88.88 278 TYR A CA 1
ATOM 2154 C C . TYR A 1 278 ? 7.887 -22.338 1.481 1.00 88.88 278 TYR A C 1
ATOM 2156 O O . TYR A 1 278 ? 7.693 -23.540 1.662 1.00 88.88 278 TYR A O 1
ATOM 2164 N N . GLU A 1 279 ? 8.806 -21.632 2.136 1.00 86.62 279 GLU A N 1
ATOM 2165 C CA . GLU A 1 279 ? 9.819 -22.206 3.030 1.00 86.62 279 GLU A CA 1
ATOM 2166 C C . GLU A 1 279 ? 9.372 -22.271 4.502 1.00 86.62 279 GLU A C 1
ATOM 2168 O O . GLU A 1 279 ? 10.161 -22.658 5.358 1.00 86.62 279 GLU A O 1
ATOM 2173 N N . ASP A 1 280 ? 8.117 -21.912 4.809 1.00 87.19 280 ASP A N 1
ATOM 2174 C CA . ASP A 1 280 ? 7.596 -21.826 6.186 1.00 87.19 280 ASP A CA 1
ATOM 2175 C C . ASP A 1 280 ? 8.438 -20.895 7.090 1.00 87.19 280 ASP A C 1
ATOM 2177 O O . ASP A 1 280 ? 8.565 -21.100 8.296 1.00 87.19 280 ASP A O 1
ATOM 2181 N N . ASP A 1 281 ? 8.994 -19.837 6.495 1.00 87.06 281 ASP A N 1
ATOM 2182 C CA . ASP A 1 281 ? 9.960 -18.910 7.093 1.00 87.06 281 ASP A CA 1
ATOM 2183 C C . ASP A 1 281 ? 9.324 -17.638 7.685 1.00 87.06 281 ASP A C 1
ATOM 2185 O O . ASP A 1 281 ? 10.035 -16.771 8.193 1.00 87.06 281 ASP A O 1
ATOM 2189 N N . ALA A 1 282 ? 7.991 -17.500 7.631 1.00 87.56 282 ALA A N 1
ATOM 2190 C CA . ALA A 1 282 ? 7.322 -16.343 8.219 1.00 87.56 282 ALA A CA 1
ATOM 2191 C C . ALA A 1 282 ? 7.048 -16.547 9.712 1.00 87.56 282 ALA A C 1
ATOM 2193 O O . ALA A 1 282 ? 6.428 -17.528 10.128 1.00 87.56 282 ALA A O 1
ATOM 2194 N N . VAL A 1 283 ? 7.426 -15.561 10.520 1.00 84.94 283 VAL A N 1
ATOM 2195 C CA . VAL A 1 283 ? 7.122 -15.532 11.949 1.00 84.94 283 VAL A CA 1
ATOM 2196 C C . VAL A 1 283 ? 5.630 -15.258 12.142 1.00 84.94 283 VAL A C 1
ATOM 2198 O O . VAL A 1 283 ? 5.065 -14.324 11.567 1.00 84.94 283 VAL A O 1
ATOM 2201 N N . SER A 1 284 ? 4.970 -16.062 12.978 1.00 69.69 284 SER A N 1
ATOM 2202 C CA . SER A 1 284 ? 3.607 -15.784 13.432 1.00 69.69 284 SER A CA 1
ATOM 2203 C C . SER A 1 284 ? 3.653 -14.793 14.595 1.00 69.69 284 SER A C 1
ATOM 2205 O O . SER A 1 284 ? 4.131 -15.142 15.675 1.00 69.69 284 SER A O 1
ATOM 2207 N N . GLY A 1 285 ? 3.159 -13.569 14.421 1.00 59.28 285 GLY A N 1
ATOM 2208 C CA . GLY A 1 285 ? 3.167 -12.609 15.522 1.00 59.28 285 GLY A CA 1
ATOM 2209 C C . GLY A 1 285 ? 2.584 -11.248 15.185 1.00 59.28 285 GLY A C 1
ATOM 2210 O O . GLY A 1 285 ? 2.476 -10.860 14.023 1.00 59.28 285 GLY A O 1
ATOM 2211 N N . ASP A 1 286 ? 2.199 -10.526 16.234 1.00 60.06 286 ASP A N 1
ATOM 2212 C CA . ASP A 1 286 ? 1.804 -9.127 16.135 1.00 60.06 286 ASP A CA 1
ATOM 2213 C C . ASP A 1 286 ? 3.048 -8.304 15.763 1.00 60.06 286 ASP A C 1
ATOM 2215 O O . ASP A 1 286 ? 4.003 -8.223 16.535 1.00 60.06 286 ASP A O 1
ATOM 2219 N N . VAL A 1 287 ? 3.060 -7.701 14.570 1.00 62.72 287 VAL A N 1
ATOM 2220 C CA . VAL A 1 287 ? 4.194 -6.899 14.049 1.00 62.72 287 VAL A CA 1
ATOM 2221 C C . VAL A 1 287 ? 4.484 -5.674 14.944 1.00 62.72 287 VAL A C 1
ATOM 2223 O O . VAL A 1 287 ? 5.532 -5.028 14.861 1.00 62.72 287 VAL A O 1
ATOM 2226 N N . THR A 1 288 ? 3.546 -5.339 15.831 1.00 66.50 288 THR A N 1
ATOM 2227 C CA . THR A 1 288 ? 3.576 -4.140 16.662 1.00 66.50 288 THR A CA 1
ATOM 2228 C C . THR A 1 288 ? 4.405 -4.356 17.927 1.00 66.50 288 THR A C 1
ATOM 2230 O O . THR A 1 288 ? 3.907 -4.798 18.960 1.00 66.50 288 THR A O 1
ATOM 2233 N N . THR A 1 289 ? 5.679 -3.968 17.886 1.00 71.88 289 THR A N 1
ATOM 2234 C CA . THR A 1 289 ? 6.498 -3.853 19.100 1.00 71.88 289 THR A CA 1
ATOM 2235 C C . THR A 1 289 ? 5.988 -2.695 19.959 1.00 71.88 289 THR A C 1
ATOM 2237 O O . THR A 1 289 ? 5.973 -1.544 19.511 1.00 71.88 289 THR A O 1
ATOM 2240 N N . LEU A 1 290 ? 5.581 -2.988 21.198 1.00 83.19 290 LEU A N 1
ATOM 2241 C CA . LEU A 1 290 ? 5.202 -1.958 22.165 1.00 83.19 290 LEU A CA 1
ATOM 2242 C C . LEU A 1 290 ? 6.419 -1.106 22.529 1.00 83.19 290 LEU A C 1
ATOM 2244 O O . LEU A 1 290 ? 7.495 -1.623 22.834 1.00 83.19 290 LEU A O 1
ATOM 2248 N N . SER A 1 291 ? 6.246 0.213 22.536 1.00 87.94 291 SER A N 1
ATOM 2249 C CA . SER A 1 291 ? 7.251 1.104 23.110 1.00 87.94 291 SER A CA 1
ATOM 2250 C C . SER A 1 291 ? 7.345 0.916 24.627 1.00 87.94 291 SER A C 1
ATOM 2252 O O . SER A 1 291 ? 6.377 0.532 25.283 1.00 87.94 291 SER A O 1
ATOM 2254 N N . LYS A 1 292 ? 8.486 1.295 25.222 1.00 92.12 292 LYS A N 1
ATOM 2255 C CA . LYS A 1 292 ? 8.650 1.323 26.690 1.00 92.12 292 LYS A CA 1
ATOM 2256 C C . LYS A 1 292 ? 7.535 2.108 27.405 1.00 92.12 292 LYS A C 1
ATOM 2258 O O . LYS A 1 292 ? 7.167 1.769 28.525 1.00 92.12 292 LYS A O 1
ATOM 2263 N N . TYR A 1 293 ? 6.994 3.135 26.746 1.00 94.06 293 TYR A N 1
ATOM 2264 C CA . TYR A 1 293 ? 5.911 3.973 27.257 1.00 94.06 293 TYR A CA 1
ATOM 2265 C C . TYR A 1 293 ? 4.568 3.245 27.227 1.00 94.06 293 TYR A C 1
ATOM 2267 O O . TYR A 1 293 ? 3.838 3.288 28.211 1.00 94.06 293 TYR A O 1
ATOM 2275 N N . GLU A 1 294 ? 4.262 2.529 26.142 1.00 92.81 294 GLU A N 1
ATOM 2276 C CA . GLU A 1 294 ? 3.057 1.698 26.046 1.00 92.81 294 GLU A CA 1
ATOM 2277 C C . GLU A 1 294 ? 3.107 0.529 27.033 1.00 92.81 294 GLU A C 1
ATOM 2279 O O . GLU A 1 294 ? 2.122 0.268 27.718 1.00 92.81 294 GLU A O 1
ATOM 2284 N N . THR A 1 295 ? 4.264 -0.125 27.175 1.00 94.12 295 THR A N 1
ATOM 2285 C CA . THR A 1 295 ? 4.457 -1.184 28.174 1.00 94.12 295 THR A CA 1
ATOM 2286 C C . THR A 1 295 ? 4.241 -0.652 29.587 1.00 94.12 295 THR A C 1
ATOM 2288 O O . THR A 1 295 ? 3.499 -1.261 30.352 1.00 94.12 295 THR A O 1
ATOM 2291 N N . LYS A 1 296 ? 4.819 0.511 29.930 1.00 95.62 296 LYS A N 1
ATOM 2292 C CA . LYS A 1 296 ? 4.595 1.153 31.234 1.00 95.62 296 LYS A CA 1
ATOM 2293 C C . LYS A 1 296 ? 3.127 1.542 31.427 1.00 95.62 296 LYS A C 1
ATOM 2295 O O . LYS A 1 296 ? 2.582 1.303 32.502 1.00 95.62 296 LYS A O 1
ATOM 2300 N N . LEU A 1 297 ? 2.475 2.088 30.399 1.00 96.31 297 LEU A N 1
ATOM 2301 C CA . LEU A 1 297 ? 1.060 2.458 30.448 1.00 96.31 297 LEU A CA 1
ATOM 2302 C C . LEU A 1 297 ? 0.183 1.259 30.840 1.00 96.31 297 LEU A C 1
ATOM 2304 O O . LEU A 1 297 ? -0.682 1.394 31.695 1.00 96.31 297 LEU A O 1
ATOM 2308 N N . LEU A 1 298 ? 0.442 0.075 30.281 1.00 95.62 298 LEU A N 1
ATOM 2309 C CA . LEU A 1 298 ? -0.321 -1.145 30.574 1.00 95.62 298 LEU A CA 1
ATOM 2310 C C . LEU A 1 298 ? -0.111 -1.704 31.992 1.00 95.62 298 LEU A C 1
ATOM 2312 O O . LEU A 1 298 ? -0.825 -2.618 32.392 1.00 95.62 298 LEU A O 1
ATOM 2316 N N . THR A 1 299 ? 0.839 -1.174 32.770 1.00 96.56 299 THR A N 1
ATOM 2317 C CA . THR A 1 299 ? 1.028 -1.582 34.175 1.00 96.56 299 THR A CA 1
ATOM 2318 C C . THR A 1 299 ? 0.057 -0.892 35.139 1.00 96.56 299 THR A C 1
ATOM 2320 O O . THR A 1 299 ? -0.133 -1.362 36.262 1.00 96.56 299 THR A O 1
ATOM 2323 N N . PHE A 1 300 ? -0.572 0.214 34.723 1.00 97.12 300 PHE A N 1
ATOM 2324 C CA . PHE A 1 300 ? -1.563 0.912 35.539 1.00 97.12 300 PHE A CA 1
ATOM 2325 C C . PHE A 1 300 ? -2.865 0.109 35.611 1.00 97.12 300 PHE A C 1
ATOM 2327 O O . PHE A 1 300 ? -3.389 -0.342 34.598 1.00 97.12 300 PHE A O 1
ATOM 2334 N N . LYS A 1 301 ? -3.408 -0.045 36.825 1.00 92.00 301 LYS A N 1
ATOM 2335 C CA . LYS A 1 301 ? -4.630 -0.832 37.070 1.00 92.00 301 LYS A CA 1
ATOM 2336 C C . LYS A 1 301 ? -5.905 -0.135 36.607 1.00 92.00 301 LYS A C 1
ATOM 2338 O O . LYS A 1 301 ? -6.892 -0.801 36.312 1.00 92.00 301 LYS A O 1
ATOM 2343 N N . ASP A 1 302 ? -5.899 1.192 36.585 1.00 94.00 302 ASP A N 1
ATOM 2344 C CA . ASP A 1 302 ? -7.073 1.994 36.278 1.00 94.00 302 ASP A CA 1
ATOM 2345 C C . ASP A 1 302 ? -6.763 3.113 35.278 1.00 94.00 302 ASP A C 1
ATOM 2347 O O . ASP A 1 302 ? -5.630 3.581 35.124 1.00 94.00 302 ASP A O 1
ATOM 2351 N N . LYS A 1 303 ? -7.823 3.552 34.594 1.00 95.94 303 LYS A N 1
ATOM 2352 C CA . LYS A 1 303 ? -7.751 4.582 33.557 1.00 95.94 303 LYS A CA 1
ATOM 2353 C C . LYS A 1 303 ? -7.357 5.962 34.088 1.00 95.94 303 LYS A C 1
ATOM 2355 O O . LYS A 1 303 ? -6.841 6.761 33.316 1.00 95.94 303 LYS A O 1
ATOM 2360 N N . VAL A 1 304 ? -7.594 6.263 35.368 1.00 96.88 304 VAL A N 1
ATOM 2361 C CA . VAL A 1 304 ? -7.288 7.577 35.955 1.00 96.88 304 VAL A CA 1
ATOM 2362 C C . VAL A 1 304 ? -5.781 7.708 36.148 1.00 96.88 304 VAL A C 1
ATOM 2364 O O . VAL A 1 304 ? -5.195 8.689 35.694 1.00 96.88 304 VAL A O 1
ATOM 2367 N N . ALA A 1 305 ? -5.139 6.691 36.726 1.00 97.12 305 ALA A N 1
ATOM 2368 C CA . ALA A 1 305 ? -3.688 6.627 36.862 1.00 97.12 305 ALA A CA 1
ATOM 2369 C C . ALA A 1 305 ? -2.990 6.603 35.492 1.00 97.12 305 ALA A C 1
ATOM 2371 O O . ALA A 1 305 ? -2.043 7.360 35.269 1.00 97.12 305 ALA A O 1
ATOM 2372 N N . ALA A 1 306 ? -3.505 5.809 34.545 1.00 97.38 306 ALA A N 1
ATOM 2373 C CA . ALA A 1 306 ? -2.990 5.779 33.176 1.00 97.38 306 ALA A CA 1
ATOM 2374 C C . ALA A 1 306 ? -3.107 7.152 32.487 1.00 97.38 306 ALA A C 1
ATOM 2376 O O . ALA A 1 306 ? -2.163 7.606 31.839 1.00 97.38 306 ALA A O 1
ATOM 2377 N N . LYS A 1 307 ? -4.245 7.844 32.650 1.00 97.50 307 LYS A N 1
ATOM 2378 C CA . LYS A 1 307 ? -4.466 9.186 32.091 1.00 97.50 307 LYS A CA 1
ATOM 2379 C C . LYS A 1 307 ? -3.552 10.227 32.722 1.00 97.50 307 LYS A C 1
ATOM 2381 O O . LYS A 1 307 ? -2.999 11.045 31.995 1.00 97.50 307 LYS A O 1
ATOM 2386 N N . LYS A 1 308 ? -3.345 10.175 34.039 1.00 97.19 308 LYS A N 1
ATOM 2387 C CA . LYS A 1 308 ? -2.383 11.040 34.730 1.00 97.19 308 LYS A CA 1
ATOM 2388 C C . LYS A 1 308 ? -0.977 10.863 34.153 1.00 97.19 308 LYS A C 1
ATOM 2390 O O . LYS A 1 308 ? -0.352 11.845 33.775 1.00 97.19 308 LYS A O 1
ATOM 2395 N N . TYR A 1 309 ? -0.527 9.616 33.993 1.00 97.00 309 TYR A N 1
ATOM 2396 C CA . TYR A 1 309 ? 0.760 9.322 33.362 1.00 97.00 309 TYR A CA 1
ATOM 2397 C C . TYR A 1 309 ? 0.849 9.866 31.929 1.00 97.00 309 TYR A C 1
ATOM 2399 O O . TYR A 1 309 ? 1.864 10.450 31.565 1.00 97.00 309 TYR A O 1
ATOM 2407 N N . TYR A 1 310 ? -0.207 9.723 31.123 1.00 97.06 310 TYR A N 1
ATOM 2408 C CA . TYR A 1 310 ? -0.234 10.298 29.778 1.00 97.06 310 TYR A CA 1
ATOM 2409 C C . TYR A 1 310 ? -0.048 11.826 29.787 1.00 97.06 310 TYR A C 1
ATOM 2411 O O . TYR A 1 310 ? 0.832 12.326 29.086 1.00 97.06 310 TYR A O 1
ATOM 2419 N N . LEU A 1 311 ? -0.836 12.542 30.594 1.00 96.25 311 LEU A N 1
ATOM 2420 C CA . LEU A 1 311 ? -0.806 14.007 30.661 1.00 96.25 311 LEU A CA 1
ATOM 2421 C C . LEU A 1 311 ? 0.533 14.534 31.200 1.00 96.25 311 LEU A C 1
ATOM 2423 O O . LEU A 1 311 ? 1.067 15.513 30.692 1.00 96.25 311 LEU A O 1
ATOM 2427 N N . GLU A 1 312 ? 1.103 13.880 32.214 1.00 95.50 312 GLU A N 1
ATOM 2428 C CA . GLU A 1 312 ? 2.338 14.349 32.855 1.00 95.50 312 GLU A CA 1
ATOM 2429 C C . GLU A 1 312 ? 3.595 13.969 32.060 1.00 95.50 312 GLU A C 1
ATOM 2431 O O . GLU A 1 312 ? 4.547 14.748 31.990 1.00 95.50 312 GLU A O 1
ATOM 2436 N N . GLU A 1 313 ? 3.618 12.789 31.433 1.00 95.00 313 GLU A N 1
ATOM 2437 C CA . GLU A 1 313 ? 4.854 12.190 30.916 1.00 95.00 313 GLU A CA 1
ATOM 2438 C C . GLU A 1 313 ? 4.891 12.003 29.398 1.00 95.00 313 GLU A C 1
ATOM 2440 O O . GLU A 1 313 ? 5.984 11.810 28.863 1.00 95.00 313 GLU A O 1
ATOM 2445 N N . LEU A 1 314 ? 3.753 12.043 28.694 1.00 95.69 314 LEU A N 1
ATOM 2446 C CA . LEU A 1 314 ? 3.692 11.645 27.281 1.00 95.69 314 LEU A CA 1
ATOM 2447 C C . LEU A 1 314 ? 3.211 12.748 26.331 1.00 95.69 314 LEU A C 1
ATOM 2449 O O . LEU A 1 314 ? 3.840 12.922 25.292 1.00 95.69 314 LEU A O 1
ATOM 2453 N N . GLU A 1 315 ? 2.135 13.471 26.655 1.00 92.44 315 GLU A N 1
ATOM 2454 C CA . GLU A 1 315 ? 1.367 14.316 25.715 1.00 92.44 315 GLU A CA 1
ATOM 2455 C C . GLU A 1 315 ? 2.217 15.170 24.754 1.00 92.44 315 GLU A C 1
ATOM 2457 O O . GLU A 1 315 ? 2.017 15.106 23.541 1.00 92.44 315 GLU A O 1
ATOM 2462 N N . ASP A 1 316 ? 3.237 15.865 25.256 1.00 90.00 316 ASP A N 1
ATOM 2463 C CA . ASP A 1 316 ? 4.149 16.675 24.431 1.00 90.00 316 ASP A CA 1
ATOM 2464 C C . ASP A 1 316 ? 5.596 16.177 24.401 1.00 90.00 316 ASP A C 1
ATOM 2466 O O . ASP A 1 316 ? 6.461 16.788 23.775 1.00 90.00 316 ASP A O 1
ATOM 2470 N N . LYS A 1 317 ? 5.868 15.049 25.058 1.00 94.44 317 LYS A N 1
ATOM 2471 C CA . LYS A 1 317 ? 7.226 14.534 25.289 1.00 94.44 317 LYS A CA 1
ATOM 2472 C C . LYS A 1 317 ? 7.585 13.338 24.407 1.00 94.44 317 LYS A C 1
ATOM 2474 O O . LYS A 1 317 ? 8.742 12.922 24.403 1.00 94.44 317 LYS A O 1
ATOM 2479 N N . VAL A 1 318 ? 6.618 12.764 23.688 1.00 93.75 318 VAL A N 1
ATOM 2480 C CA . VAL A 1 318 ? 6.838 11.596 22.820 1.00 93.75 318 VAL A CA 1
ATOM 2481 C C . VAL A 1 318 ? 6.288 11.802 21.415 1.00 93.75 318 VAL A C 1
ATOM 2483 O O . VAL A 1 318 ? 5.336 12.554 21.200 1.00 93.75 318 VAL A O 1
ATOM 2486 N N . ASP A 1 319 ? 6.871 11.078 20.464 1.00 92.12 319 ASP A N 1
ATOM 2487 C CA . ASP A 1 319 ? 6.501 11.129 19.054 1.00 92.12 319 ASP A CA 1
ATOM 2488 C C . ASP A 1 319 ? 5.063 10.663 18.792 1.00 92.12 319 ASP A C 1
ATOM 2490 O O . ASP A 1 319 ? 4.506 9.815 19.501 1.00 92.12 319 ASP A O 1
ATOM 2494 N N . PHE A 1 320 ? 4.471 11.170 17.705 1.00 93.75 320 PHE A N 1
ATOM 2495 C CA . PHE A 1 320 ? 3.080 10.889 17.330 1.00 93.75 320 PHE A CA 1
ATOM 2496 C C . PHE A 1 320 ? 2.766 9.388 17.256 1.00 93.75 320 PHE A C 1
ATOM 2498 O O . PHE A 1 320 ? 1.656 8.964 17.562 1.00 93.75 320 PHE A O 1
ATOM 2505 N N . ASN A 1 321 ? 3.736 8.564 16.853 1.00 92.06 321 ASN A N 1
ATOM 2506 C CA . ASN A 1 321 ? 3.547 7.130 16.700 1.00 92.06 321 ASN A CA 1
ATOM 2507 C C . ASN A 1 321 ? 3.434 6.401 18.045 1.00 92.06 321 ASN A C 1
ATOM 2509 O O . ASN A 1 321 ? 2.810 5.341 18.106 1.00 92.06 321 ASN A O 1
ATOM 2513 N N . ILE A 1 322 ? 4.046 6.929 19.106 1.00 93.81 322 ILE A N 1
ATOM 2514 C CA . ILE A 1 322 ? 3.850 6.443 20.475 1.00 93.81 322 ILE A CA 1
ATOM 2515 C C . ILE A 1 322 ? 2.472 6.896 20.959 1.00 93.81 322 ILE A C 1
ATOM 2517 O O . ILE A 1 322 ? 1.715 6.081 21.478 1.00 93.81 322 ILE A O 1
ATOM 2521 N N . GLN A 1 323 ? 2.103 8.157 20.713 1.00 96.00 323 GLN A N 1
ATOM 2522 C CA . GLN A 1 323 ? 0.794 8.696 21.098 1.00 96.00 323 GLN A CA 1
ATOM 2523 C C . GLN A 1 323 ? -0.378 7.949 20.437 1.00 96.00 323 GLN A C 1
ATOM 2525 O O . GLN A 1 323 ? -1.363 7.647 21.105 1.00 96.00 323 GLN A O 1
ATOM 2530 N N . LEU A 1 324 ? -0.256 7.579 19.156 1.00 95.25 324 LEU A N 1
ATOM 2531 C CA . LEU A 1 324 ? -1.234 6.739 18.451 1.00 95.25 324 LEU A CA 1
ATOM 2532 C C . LEU A 1 324 ? -1.426 5.382 19.134 1.00 95.25 324 LEU A C 1
ATOM 2534 O O . LEU A 1 324 ? -2.557 4.939 19.332 1.00 95.25 324 LEU A O 1
ATOM 2538 N N . GLY A 1 325 ? -0.319 4.760 19.542 1.00 94.44 325 GLY A N 1
ATOM 2539 C CA . GLY A 1 325 ? -0.345 3.547 20.345 1.00 94.44 325 GLY A CA 1
ATOM 2540 C C . GLY A 1 325 ? -1.069 3.773 21.670 1.00 94.44 325 GLY A C 1
ATOM 2541 O O . GLY A 1 325 ? -2.009 3.059 21.991 1.00 94.44 325 GLY A O 1
ATOM 2542 N N . VAL A 1 326 ? -0.721 4.819 22.417 1.00 96.56 326 VAL A N 1
ATOM 2543 C CA . VAL A 1 326 ? -1.381 5.162 23.689 1.00 96.56 326 VAL A CA 1
ATOM 2544 C C . VAL A 1 326 ? -2.898 5.345 23.519 1.00 96.56 326 VAL A C 1
ATOM 2546 O O . VAL A 1 326 ? -3.665 4.773 24.296 1.00 96.56 326 VAL A O 1
ATOM 2549 N N . ALA A 1 327 ? -3.345 6.062 22.481 1.00 97.06 327 ALA A N 1
ATOM 2550 C CA . ALA A 1 327 ? -4.766 6.251 22.173 1.00 97.06 327 ALA A CA 1
ATOM 2551 C C . ALA A 1 327 ? -5.498 4.918 21.955 1.00 97.06 327 ALA A C 1
ATOM 2553 O O . ALA A 1 327 ? -6.574 4.688 22.513 1.00 97.06 327 ALA A O 1
ATOM 2554 N N . GLU A 1 328 ? -4.881 4.007 21.198 1.00 95.75 328 GLU A N 1
ATOM 2555 C CA . GLU A 1 328 ? -5.390 2.653 20.994 1.00 95.75 328 GLU A CA 1
ATOM 2556 C C . GLU A 1 328 ? -5.563 1.906 22.324 1.00 95.75 328 GLU A C 1
ATOM 2558 O O . GLU A 1 328 ? -6.593 1.266 22.538 1.00 95.75 328 GLU A O 1
ATOM 2563 N N . LYS A 1 329 ? -4.591 1.997 23.242 1.00 96.38 329 LYS A N 1
ATOM 2564 C CA . LYS A 1 329 ? -4.633 1.283 24.529 1.00 96.38 329 LYS A CA 1
ATOM 2565 C C . LYS A 1 329 ? -5.719 1.862 25.437 1.00 96.38 329 LYS A C 1
ATOM 2567 O O . LYS A 1 329 ? -6.429 1.088 26.080 1.00 96.38 329 LYS A O 1
ATOM 2572 N N . PHE A 1 330 ? -5.935 3.179 25.435 1.00 97.88 330 PHE A N 1
ATOM 2573 C CA . PHE A 1 330 ? -7.083 3.770 26.132 1.00 97.88 330 PHE A CA 1
ATOM 2574 C C . PHE A 1 330 ? -8.415 3.209 25.625 1.00 97.88 330 PHE A C 1
ATOM 2576 O O . PHE A 1 330 ? -9.253 2.809 26.431 1.00 97.88 330 PHE A O 1
ATOM 2583 N N . ILE A 1 331 ? -8.584 3.080 24.308 1.00 96.69 331 ILE A N 1
ATOM 2584 C CA . ILE A 1 331 ? -9.819 2.558 23.706 1.00 96.69 331 ILE A CA 1
ATOM 2585 C C . ILE A 1 331 ? -9.979 1.048 23.947 1.00 96.69 331 ILE A C 1
ATOM 2587 O O . ILE A 1 331 ? -11.009 0.603 24.458 1.00 96.69 331 ILE A O 1
ATOM 2591 N N . LYS A 1 332 ? -8.971 0.241 23.590 1.00 94.69 332 LYS A N 1
ATOM 2592 C CA . LYS A 1 332 ? -9.054 -1.230 23.604 1.00 94.69 332 LYS A CA 1
ATOM 2593 C C . LYS A 1 332 ? -8.887 -1.823 25.003 1.00 94.69 332 LYS A C 1
ATOM 2595 O O . LYS A 1 332 ? -9.662 -2.714 25.356 1.00 94.69 332 LYS A O 1
ATOM 2600 N N . HIS A 1 333 ? -7.904 -1.361 25.778 1.00 95.31 333 HIS A N 1
ATOM 2601 C CA . HIS A 1 333 ? -7.540 -1.944 27.075 1.00 95.31 333 HIS A CA 1
ATOM 2602 C C . HIS A 1 333 ? -8.291 -1.274 28.230 1.00 95.31 333 HIS A C 1
ATOM 2604 O O . HIS A 1 333 ? -9.055 -1.938 28.923 1.00 95.31 333 HIS A O 1
ATOM 2610 N N . PHE A 1 334 ? -8.159 0.047 28.382 1.00 96.88 334 PHE A N 1
ATOM 2611 C CA . PHE A 1 334 ? -8.777 0.791 29.492 1.00 96.88 334 PHE A CA 1
ATOM 2612 C C . PHE A 1 334 ? -10.271 1.088 29.306 1.00 96.88 334 PHE A C 1
ATOM 2614 O O . PHE A 1 334 ? -10.907 1.609 30.223 1.00 96.88 334 PHE A O 1
ATOM 2621 N N . LYS A 1 335 ? -10.834 0.773 28.128 1.00 96.25 335 LYS A N 1
ATOM 2622 C CA . LYS A 1 335 ? -12.235 1.044 27.759 1.00 96.25 335 LYS A CA 1
ATOM 2623 C C . LYS A 1 335 ? -12.626 2.516 27.965 1.00 96.25 335 LYS A C 1
ATOM 2625 O O . LYS A 1 335 ? -13.745 2.824 28.369 1.00 96.25 335 LYS A O 1
ATOM 2630 N N . ASP A 1 336 ? -11.697 3.426 27.682 1.00 96.75 336 ASP A N 1
ATOM 2631 C CA . ASP A 1 336 ? -11.860 4.874 27.799 1.00 96.75 336 ASP A CA 1
ATOM 2632 C C . ASP A 1 336 ? -11.743 5.559 26.426 1.00 96.75 336 ASP A C 1
ATOM 2634 O O . ASP A 1 336 ? -10.703 6.138 26.086 1.00 96.75 336 ASP A O 1
ATOM 2638 N N . PRO A 1 337 ? -12.806 5.503 25.602 1.00 95.81 337 PRO A N 1
ATOM 2639 C CA . PRO A 1 337 ? -12.779 6.111 24.281 1.00 95.81 337 PRO A CA 1
ATOM 2640 C C . PRO A 1 337 ? -12.646 7.634 24.323 1.00 95.81 337 PRO A C 1
ATOM 2642 O O . PRO A 1 337 ? -12.081 8.203 23.397 1.00 95.81 337 PRO A O 1
ATOM 2645 N N . GLN A 1 338 ? -13.092 8.296 25.396 1.00 95.94 338 GLN A N 1
ATOM 2646 C CA . GLN A 1 338 ? -12.996 9.754 25.526 1.00 95.94 338 GLN A CA 1
ATOM 2647 C C . GLN A 1 338 ? -11.541 10.221 25.529 1.00 95.94 338 GLN A C 1
ATOM 2649 O O . GLN A 1 338 ? -11.176 11.127 24.781 1.00 95.94 338 GLN A O 1
ATOM 2654 N N . THR A 1 339 ? -10.690 9.564 26.320 1.00 96.69 339 THR A N 1
ATOM 2655 C CA . THR A 1 339 ? -9.257 9.878 26.336 1.00 96.69 339 THR A CA 1
ATOM 2656 C C . THR A 1 339 ? -8.596 9.507 25.008 1.00 96.69 339 THR A C 1
ATOM 2658 O O . THR A 1 339 ? -7.825 10.301 24.484 1.00 96.69 339 THR A O 1
ATOM 2661 N N . GLY A 1 340 ? -8.951 8.374 24.391 1.00 97.00 340 GLY A N 1
ATOM 2662 C CA . GLY A 1 340 ? -8.448 8.032 23.054 1.00 97.00 340 GLY A CA 1
ATOM 2663 C C . GLY A 1 340 ? -8.782 9.085 21.984 1.00 97.00 340 GLY A C 1
ATOM 2664 O O . GLY A 1 340 ? -7.903 9.484 21.221 1.00 97.00 340 GLY A O 1
ATOM 2665 N N . TYR A 1 341 ? -10.020 9.591 21.959 1.00 96.12 341 TYR A N 1
ATOM 2666 C CA . TYR A 1 341 ? -10.430 10.653 21.033 1.00 96.12 341 TYR A CA 1
ATOM 2667 C C . TYR A 1 341 ? -9.721 11.978 21.295 1.00 96.12 341 TYR A C 1
ATOM 2669 O O . TYR A 1 341 ? -9.344 12.650 20.337 1.00 96.12 341 TYR A O 1
ATOM 2677 N N . LEU A 1 342 ? -9.520 12.346 22.564 1.00 95.56 342 LEU A N 1
ATOM 2678 C CA . LEU A 1 342 ? -8.750 13.537 22.925 1.00 95.56 342 LEU A CA 1
ATOM 2679 C C . LEU A 1 342 ? -7.350 13.476 22.303 1.00 95.56 342 LEU A C 1
ATOM 2681 O O . LEU A 1 342 ? -6.942 14.412 21.623 1.00 95.56 342 LEU A O 1
ATOM 2685 N N . ILE A 1 343 ? -6.665 12.337 22.441 1.00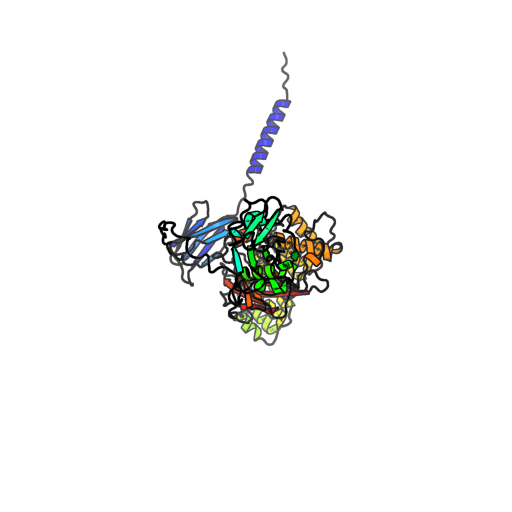 97.56 343 ILE A N 1
ATOM 2686 C CA . ILE A 1 343 ? -5.328 12.138 21.869 1.00 97.56 343 ILE A CA 1
ATOM 2687 C C . ILE A 1 343 ? -5.366 12.255 20.340 1.00 97.56 343 ILE A C 1
ATOM 2689 O O . ILE A 1 343 ? -4.541 12.956 19.755 1.00 97.56 343 ILE A O 1
ATOM 2693 N N . PHE A 1 344 ? -6.334 11.617 19.668 1.00 97.19 344 PHE A N 1
ATOM 2694 C CA . PHE A 1 344 ? -6.470 11.741 18.212 1.00 97.19 344 PHE A CA 1
ATOM 2695 C C . PHE A 1 344 ? -6.733 13.180 17.757 1.00 97.19 344 PHE A C 1
ATOM 2697 O O . PHE A 1 344 ? -6.173 13.601 16.741 1.00 97.19 344 PHE A O 1
ATOM 2704 N N . ASN A 1 345 ? -7.547 13.943 18.487 1.00 95.44 345 ASN A N 1
ATOM 2705 C CA . ASN A 1 345 ? -7.827 15.342 18.169 1.00 95.44 345 ASN A CA 1
ATOM 2706 C C . ASN A 1 345 ? -6.574 16.208 18.338 1.00 95.44 345 ASN A C 1
ATOM 2708 O O . ASN A 1 345 ? -6.202 16.902 17.392 1.00 95.44 345 ASN A O 1
ATOM 2712 N N . ASN A 1 346 ? -5.863 16.076 19.463 1.00 95.75 346 ASN A N 1
ATOM 2713 C CA . ASN A 1 346 ? -4.617 16.804 19.723 1.00 95.75 346 ASN A CA 1
ATOM 2714 C C . ASN A 1 346 ? -3.574 16.513 18.627 1.00 95.75 346 ASN A C 1
ATOM 2716 O O . ASN A 1 346 ? -2.971 17.429 18.063 1.00 95.75 346 ASN A O 1
ATOM 2720 N N . LEU A 1 347 ? -3.428 15.243 18.227 1.00 96.31 347 LEU A N 1
ATOM 2721 C CA . LEU A 1 347 ? -2.566 14.848 17.108 1.00 96.31 347 LEU A CA 1
ATOM 2722 C C . LEU A 1 347 ? -3.020 15.447 15.768 1.00 96.31 347 LEU A C 1
ATOM 2724 O O . LEU A 1 347 ? -2.196 15.911 14.978 1.00 96.31 347 LEU A O 1
ATOM 2728 N N . THR A 1 348 ? -4.324 15.456 15.498 1.00 96.06 348 THR A N 1
ATOM 2729 C CA . THR A 1 348 ? -4.903 15.999 14.257 1.00 96.06 348 THR A CA 1
ATOM 2730 C C . THR A 1 348 ? -4.702 17.511 14.131 1.00 96.06 348 THR A C 1
ATOM 2732 O O . THR A 1 348 ? -4.539 18.030 13.017 1.00 96.06 348 THR A O 1
ATOM 2735 N N . GLU A 1 349 ? -4.728 18.228 15.253 1.00 95.56 349 GLU A N 1
ATOM 2736 C CA . GLU A 1 349 ? -4.436 19.658 15.331 1.00 95.56 349 GLU A CA 1
ATOM 2737 C C . GLU A 1 349 ? -2.941 19.924 15.148 1.00 95.56 349 GLU A C 1
ATOM 2739 O O . GLU A 1 349 ? -2.564 20.693 14.258 1.00 95.56 349 GLU A O 1
ATOM 2744 N N . LYS A 1 350 ? -2.088 19.214 15.897 1.00 96.00 350 LYS A N 1
ATOM 2745 C CA . LYS A 1 350 ? -0.622 19.333 15.832 1.00 96.00 350 LYS A CA 1
ATOM 2746 C C . LYS A 1 350 ? -0.076 19.055 14.430 1.00 96.00 350 LYS A C 1
ATOM 2748 O O . LYS A 1 350 ? 0.740 19.816 13.915 1.00 96.00 350 LYS A O 1
ATOM 2753 N N . TYR A 1 351 ? -0.573 18.008 13.769 1.00 95.00 351 TYR A N 1
ATOM 2754 C CA . TYR A 1 351 ? -0.100 17.561 12.452 1.00 95.00 351 TYR A CA 1
ATOM 2755 C C . TYR A 1 351 ? -1.043 17.931 11.304 1.00 95.00 351 TYR A C 1
ATOM 2757 O O . TYR A 1 351 ? -1.046 17.292 10.253 1.00 95.00 351 TYR A O 1
ATOM 2765 N N . GLN A 1 352 ? -1.818 19.005 11.455 1.00 95.44 352 GLN A N 1
ATOM 2766 C CA . GLN A 1 352 ? -2.853 19.403 10.498 1.00 95.44 352 GLN A CA 1
ATOM 2767 C C . GLN A 1 352 ? -2.401 19.659 9.052 1.00 95.44 352 GLN A C 1
ATOM 2769 O O . GLN A 1 352 ? -3.248 19.688 8.161 1.00 95.44 352 GLN A O 1
ATOM 2774 N N . LYS A 1 353 ? -1.100 19.869 8.823 1.00 94.38 353 LYS A N 1
ATOM 2775 C CA . LYS A 1 353 ? -0.493 20.081 7.498 1.00 94.38 353 LYS A CA 1
ATOM 2776 C C . LYS A 1 353 ? 0.265 18.856 6.972 1.00 94.38 353 LYS A C 1
ATOM 2778 O O . LYS A 1 353 ? 0.805 18.925 5.876 1.00 94.38 353 LYS A O 1
ATOM 2783 N N . ASN A 1 354 ? 0.328 17.758 7.731 1.00 94.94 354 ASN A N 1
ATOM 2784 C CA . ASN A 1 354 ? 1.041 16.546 7.335 1.00 94.94 354 ASN A CA 1
ATOM 2785 C C . ASN A 1 354 ? 0.043 15.452 6.900 1.00 94.94 354 ASN A C 1
ATOM 2787 O O . ASN A 1 354 ? -0.519 14.757 7.749 1.00 94.94 354 ASN A O 1
ATOM 2791 N N . PRO A 1 355 ? -0.186 15.270 5.589 1.00 95.62 355 PRO A N 1
ATOM 2792 C CA . PRO A 1 355 ? -1.179 14.323 5.089 1.00 95.62 355 PRO A CA 1
ATOM 2793 C C . PRO A 1 355 ? -0.853 12.856 5.409 1.00 95.62 355 PRO A C 1
ATOM 2795 O O . PRO A 1 355 ? -1.780 12.070 5.572 1.00 95.62 355 PRO A O 1
ATOM 2798 N N . GLU A 1 356 ? 0.420 12.474 5.547 1.00 95.56 356 GLU A N 1
ATOM 2799 C CA . GLU A 1 356 ? 0.801 11.090 5.873 1.00 95.56 356 GLU A CA 1
ATOM 2800 C C . GLU A 1 356 ? 0.494 10.732 7.332 1.00 95.56 356 GLU A C 1
ATOM 2802 O O . GLU A 1 356 ? 0.032 9.624 7.615 1.00 95.56 356 GLU A O 1
ATOM 2807 N N . ILE A 1 357 ? 0.702 11.673 8.261 1.00 96.19 357 ILE A N 1
ATOM 2808 C CA . ILE A 1 357 ? 0.346 11.488 9.677 1.00 96.19 357 ILE A CA 1
ATOM 2809 C C . ILE A 1 357 ? -1.175 11.487 9.843 1.00 96.19 357 ILE A C 1
ATOM 2811 O O . ILE A 1 357 ? -1.715 10.611 10.515 1.00 96.19 357 ILE A O 1
ATOM 2815 N N . LEU A 1 358 ? -1.886 12.409 9.184 1.00 97.50 358 LEU A N 1
ATOM 2816 C CA . LEU A 1 358 ? -3.354 12.423 9.186 1.00 97.50 358 LEU A CA 1
ATOM 2817 C C . LEU A 1 358 ? -3.936 11.111 8.641 1.00 97.50 358 LEU A C 1
ATOM 2819 O O . LEU A 1 358 ? -4.907 10.590 9.189 1.00 97.50 358 LEU A O 1
ATOM 2823 N N . LYS A 1 359 ? -3.312 10.544 7.603 1.00 97.06 359 LYS A N 1
ATOM 2824 C CA . LYS A 1 359 ? -3.674 9.240 7.038 1.00 97.06 359 LYS A CA 1
ATOM 2825 C C . LYS A 1 359 ? -3.411 8.092 8.021 1.00 97.06 359 LYS A C 1
ATOM 2827 O O . LYS A 1 359 ? -4.277 7.241 8.188 1.00 97.06 359 LYS A O 1
ATOM 2832 N N . ALA A 1 360 ? -2.284 8.101 8.737 1.00 97.19 360 ALA A N 1
ATOM 2833 C CA . ALA A 1 360 ? -2.007 7.128 9.800 1.00 97.19 360 ALA A CA 1
ATOM 2834 C C . ALA A 1 360 ? -3.030 7.194 10.952 1.00 97.19 360 ALA A C 1
ATOM 2836 O O . ALA A 1 360 ? -3.511 6.154 11.402 1.00 97.19 360 ALA A O 1
ATOM 2837 N N . ILE A 1 361 ? -3.419 8.402 11.384 1.00 98.00 361 ILE A N 1
ATOM 2838 C CA . ILE A 1 361 ? -4.491 8.601 12.375 1.00 98.00 361 ILE A CA 1
ATOM 2839 C C . ILE A 1 361 ? -5.807 8.004 11.849 1.00 98.00 361 ILE A C 1
ATOM 2841 O O . ILE A 1 361 ? -6.448 7.218 12.544 1.00 98.00 361 ILE A O 1
ATOM 2845 N N . ALA A 1 362 ? -6.185 8.312 10.604 1.00 98.12 362 ALA A N 1
ATOM 2846 C CA . ALA A 1 362 ? -7.412 7.799 9.993 1.00 98.12 362 ALA A CA 1
ATOM 2847 C C . ALA A 1 362 ? -7.420 6.264 9.867 1.00 98.12 362 ALA A C 1
ATOM 2849 O O . ALA A 1 362 ? -8.447 5.628 10.110 1.00 98.12 362 ALA A O 1
ATOM 2850 N N . TYR A 1 363 ? -6.275 5.656 9.546 1.00 97.88 363 TYR A N 1
ATOM 2851 C CA . TYR A 1 363 ? -6.118 4.202 9.518 1.00 97.88 363 TYR A CA 1
ATOM 2852 C C . TYR A 1 363 ? -6.351 3.583 10.895 1.00 97.88 363 TYR A C 1
ATOM 2854 O O . TYR A 1 363 ? -7.090 2.604 11.004 1.00 97.88 363 TYR A O 1
ATOM 2862 N N . GLN A 1 364 ? -5.765 4.169 11.944 1.00 96.94 364 GLN A N 1
ATOM 2863 C CA . GLN A 1 364 ? -5.947 3.701 13.319 1.00 96.94 364 GLN A CA 1
ATOM 2864 C C . GLN A 1 364 ? -7.413 3.815 13.742 1.00 96.94 364 GLN A C 1
ATOM 2866 O O . GLN A 1 364 ? -7.965 2.891 14.332 1.00 96.94 364 GLN A O 1
ATOM 2871 N N . MET A 1 365 ? -8.070 4.922 13.394 1.00 96.62 365 MET A N 1
ATOM 2872 C CA . MET A 1 365 ? -9.500 5.108 13.635 1.00 96.62 365 MET A CA 1
ATOM 2873 C C . MET A 1 365 ? -10.340 4.033 12.933 1.00 96.62 365 MET A C 1
ATOM 2875 O O . MET A 1 365 ? -11.247 3.478 13.549 1.00 96.62 365 MET A O 1
ATOM 2879 N N . GLN A 1 366 ? -10.031 3.688 11.678 1.00 96.38 366 GLN A N 1
ATOM 2880 C CA . GLN A 1 366 ? -10.738 2.624 10.956 1.00 96.38 366 GLN A CA 1
ATOM 2881 C C . GLN A 1 366 ? -10.538 1.236 11.587 1.00 96.38 366 GLN A C 1
ATOM 2883 O O . GLN A 1 366 ? -11.526 0.517 11.741 1.00 96.38 366 GLN A O 1
ATOM 2888 N N . ASP A 1 367 ? -9.314 0.876 11.998 1.00 95.50 367 ASP A N 1
ATOM 2889 C CA . ASP A 1 367 ? -9.033 -0.376 12.734 1.00 95.50 367 ASP A CA 1
ATOM 2890 C C . ASP A 1 367 ? -9.824 -0.456 14.050 1.00 95.50 367 ASP A C 1
ATOM 2892 O O . ASP A 1 367 ? -10.348 -1.505 14.422 1.00 95.50 367 ASP A O 1
ATOM 2896 N N . LEU A 1 368 ? -9.990 0.687 14.720 1.00 95.69 368 LEU A N 1
ATOM 2897 C CA . LEU A 1 368 ? -10.756 0.826 15.958 1.00 95.69 368 LEU A CA 1
ATOM 2898 C C . LEU A 1 368 ? -12.279 0.884 15.762 1.00 95.69 368 LEU A C 1
ATOM 2900 O O . LEU A 1 368 ? -13.014 1.006 16.742 1.00 95.69 368 LEU A O 1
ATOM 2904 N N . GLY A 1 369 ? -12.772 0.810 14.523 1.00 94.44 369 GLY A N 1
ATOM 2905 C CA . GLY A 1 369 ? -14.202 0.903 14.211 1.00 94.44 369 GLY A CA 1
ATOM 2906 C C . GLY A 1 369 ? -14.772 2.329 14.244 1.00 94.44 369 GLY A C 1
ATOM 2907 O O . GLY A 1 369 ? -15.979 2.515 14.096 1.00 94.44 369 GLY A O 1
ATOM 2908 N N . LEU A 1 370 ? -13.923 3.351 14.366 1.00 94.19 370 LEU A N 1
ATOM 2909 C CA . LEU A 1 370 ? -14.270 4.778 14.435 1.00 94.19 370 LEU A CA 1
ATOM 2910 C C . LEU A 1 370 ? -14.489 5.383 13.038 1.00 94.19 370 LEU A C 1
ATOM 2912 O O . LEU A 1 370 ? -13.934 6.421 12.669 1.00 94.19 370 LEU A O 1
ATOM 2916 N N . LYS A 1 371 ? -15.294 4.699 12.218 1.00 92.62 371 LYS A N 1
ATOM 2917 C CA . LYS A 1 371 ? -15.430 4.972 10.776 1.00 92.62 371 LYS A CA 1
ATOM 2918 C C . LYS A 1 371 ? -15.963 6.370 10.460 1.00 92.62 371 LYS A C 1
ATOM 2920 O O . LYS A 1 371 ? -15.582 6.947 9.444 1.00 92.62 371 LYS A O 1
ATOM 2925 N N . ARG A 1 372 ? -16.842 6.919 11.306 1.00 93.88 372 ARG A N 1
ATOM 2926 C CA . ARG A 1 372 ? -17.429 8.257 11.109 1.00 93.88 372 ARG A CA 1
ATOM 2927 C C . ARG A 1 372 ? -16.401 9.362 11.312 1.00 93.88 372 ARG A C 1
ATOM 2929 O O . ARG A 1 372 ? -16.367 10.314 10.537 1.00 93.88 372 ARG A O 1
ATOM 2936 N N . ASP A 1 373 ? -15.556 9.224 12.326 1.00 91.75 373 ASP A N 1
ATOM 2937 C CA . ASP A 1 373 ? -14.565 10.240 12.671 1.00 91.75 373 ASP A CA 1
ATOM 2938 C C . ASP A 1 373 ? -13.415 10.284 11.660 1.00 91.75 373 ASP A C 1
ATOM 2940 O O . ASP A 1 373 ? -12.936 11.369 11.320 1.00 91.75 373 ASP A O 1
ATOM 2944 N N . ALA A 1 374 ? -13.061 9.133 11.076 1.00 96.19 374 ALA A N 1
ATOM 2945 C CA . ALA A 1 374 ? -12.073 9.047 10.002 1.00 96.19 374 ALA A CA 1
ATOM 2946 C C . ALA A 1 374 ? -12.429 9.919 8.777 1.00 96.19 374 ALA A C 1
ATOM 2948 O O . ALA A 1 374 ? -11.523 10.426 8.116 1.00 96.19 374 ALA A O 1
ATOM 2949 N N . ILE A 1 375 ? -13.721 10.172 8.496 1.00 97.50 375 ILE A N 1
ATOM 2950 C CA . ILE A 1 375 ? -14.148 11.050 7.387 1.00 97.50 375 ILE A CA 1
ATOM 2951 C C . ILE A 1 375 ? -13.515 12.439 7.513 1.00 97.50 375 ILE A C 1
ATOM 2953 O O . ILE A 1 375 ? -13.006 12.963 6.526 1.00 97.50 375 ILE A O 1
ATOM 2957 N N . LYS A 1 376 ? -13.498 13.033 8.714 1.00 94.94 376 LYS A N 1
ATOM 2958 C CA . LYS A 1 376 ? -12.963 14.393 8.922 1.00 94.94 376 LYS A CA 1
ATOM 2959 C C . LYS A 1 376 ? -11.476 14.471 8.572 1.00 94.94 376 LYS A C 1
ATOM 2961 O O . LYS A 1 376 ? -11.024 15.456 7.988 1.00 94.94 376 LYS A O 1
ATOM 2966 N N . LEU A 1 377 ? -10.723 13.422 8.906 1.00 97.06 377 LEU A N 1
ATOM 2967 C CA . LEU A 1 377 ? -9.306 13.311 8.574 1.00 97.06 377 LEU A CA 1
ATOM 2968 C C . LEU A 1 377 ? -9.113 13.178 7.063 1.00 97.06 377 LEU A C 1
ATOM 2970 O O . LEU A 1 377 ? -8.292 13.898 6.498 1.00 97.06 377 LEU A O 1
ATOM 2974 N N . TYR A 1 378 ? -9.904 12.335 6.396 1.00 98.19 378 TYR A N 1
ATOM 2975 C CA . TYR A 1 378 ? -9.820 12.166 4.945 1.00 98.19 378 TYR A CA 1
ATOM 2976 C C . TYR A 1 378 ? -10.283 13.395 4.153 1.00 98.19 378 TYR A C 1
ATOM 2978 O O . TYR A 1 378 ? -9.722 13.713 3.107 1.00 98.19 378 TYR A O 1
ATOM 2986 N N . GLU A 1 379 ? -11.245 14.163 4.667 1.00 97.75 379 GLU A N 1
ATOM 2987 C CA . GLU A 1 379 ? -11.590 15.471 4.104 1.00 97.75 379 GLU A CA 1
ATOM 2988 C C . GLU A 1 379 ? -10.403 16.437 4.194 1.00 97.75 379 GLU A C 1
ATOM 2990 O O . GLU A 1 379 ? -10.140 17.194 3.256 1.00 97.75 379 GLU A O 1
ATOM 2995 N N . LYS A 1 380 ? -9.649 16.392 5.298 1.00 97.19 380 LYS A N 1
ATOM 2996 C CA . LYS A 1 380 ? -8.443 17.204 5.491 1.00 97.19 380 LYS A CA 1
ATOM 2997 C C . LYS A 1 380 ? -7.312 16.767 4.559 1.00 97.19 380 LYS A C 1
ATOM 2999 O O . LYS A 1 380 ? -6.725 17.623 3.900 1.00 97.19 380 LYS A O 1
ATOM 3004 N N . THR A 1 381 ? -7.040 15.466 4.435 1.00 96.62 381 THR A N 1
ATOM 3005 C CA . THR A 1 381 ? -6.006 14.959 3.513 1.00 96.62 381 THR A CA 1
ATOM 3006 C C . THR A 1 381 ? -6.354 15.247 2.053 1.00 96.62 381 THR A C 1
ATOM 3008 O O . THR A 1 381 ? -5.477 15.673 1.303 1.00 96.62 381 THR A O 1
ATOM 3011 N N . TYR A 1 382 ? -7.625 15.122 1.654 1.00 97.38 382 TYR A N 1
ATOM 3012 C CA . TYR A 1 382 ? -8.090 15.517 0.321 1.00 97.38 382 TYR A CA 1
ATOM 3013 C C . TYR A 1 382 ? -7.893 17.016 0.057 1.00 97.38 382 TYR A C 1
ATOM 3015 O O . TYR A 1 382 ? -7.435 17.387 -1.021 1.00 97.38 382 TYR A O 1
ATOM 3023 N N . ARG A 1 383 ? -8.167 17.892 1.036 1.00 96.94 383 ARG A N 1
ATOM 3024 C CA . ARG A 1 383 ? -7.912 19.341 0.900 1.00 96.94 383 ARG A CA 1
ATOM 3025 C C . ARG A 1 383 ? -6.426 19.670 0.766 1.00 96.94 383 ARG A C 1
ATOM 3027 O O . ARG A 1 383 ? -6.088 20.570 0.006 1.00 96.94 383 ARG A O 1
ATOM 3034 N N . LEU A 1 384 ? -5.557 18.956 1.484 1.00 96.00 384 LEU A N 1
ATOM 3035 C CA . LEU A 1 384 ? -4.103 19.119 1.369 1.00 96.00 384 LEU A CA 1
ATOM 3036 C C . LEU A 1 384 ? -3.584 18.618 0.017 1.00 96.00 384 LEU A C 1
ATOM 3038 O O . LEU A 1 384 ? -2.672 19.210 -0.551 1.00 96.00 384 LEU A O 1
ATOM 3042 N N . ARG A 1 385 ? -4.171 17.538 -0.509 1.00 94.69 385 ARG A N 1
ATOM 3043 C CA . ARG A 1 385 ? -3.700 16.859 -1.719 1.00 94.69 385 ARG A CA 1
ATOM 3044 C C . ARG A 1 385 ? -4.828 16.526 -2.706 1.00 94.69 385 ARG A C 1
ATOM 3046 O O . ARG A 1 385 ? -5.043 15.352 -3.012 1.00 94.69 385 ARG A O 1
ATOM 3053 N N . PRO A 1 386 ? -5.519 17.521 -3.289 1.00 93.00 386 PRO A N 1
ATOM 3054 C CA . PRO A 1 386 ? -6.688 17.281 -4.144 1.00 93.00 386 PRO A CA 1
ATOM 3055 C C . PRO A 1 386 ? -6.353 16.648 -5.505 1.00 93.00 386 PRO A C 1
ATOM 3057 O O . PRO A 1 386 ? -7.256 16.205 -6.215 1.00 93.00 386 PRO A O 1
ATOM 3060 N N . LYS A 1 387 ? -5.067 16.637 -5.891 1.00 90.62 387 LYS A N 1
ATOM 3061 C CA . LYS A 1 387 ? -4.551 15.980 -7.105 1.00 90.62 387 LYS A CA 1
ATOM 3062 C C . LYS A 1 387 ? -3.982 14.576 -6.847 1.00 90.62 387 LYS A C 1
ATOM 3064 O O . LYS A 1 387 ? -3.708 13.866 -7.802 1.00 90.62 387 LYS A O 1
ATOM 3069 N N . TYR A 1 388 ? -3.796 14.182 -5.587 1.00 93.19 388 TYR A N 1
ATOM 3070 C CA . TYR A 1 388 ? -3.243 12.876 -5.221 1.00 93.19 388 TYR A CA 1
ATOM 3071 C C . TYR A 1 388 ? -4.363 11.835 -5.287 1.00 93.19 388 TYR A C 1
ATOM 3073 O O . TYR A 1 388 ? -5.310 11.906 -4.505 1.00 93.19 388 TYR A O 1
ATOM 3081 N N . ALA A 1 389 ? -4.299 10.897 -6.233 1.00 95.62 389 ALA A N 1
ATOM 3082 C CA . ALA A 1 389 ? -5.395 9.968 -6.520 1.00 95.62 389 ALA A CA 1
ATOM 3083 C C . ALA A 1 389 ? -5.854 9.167 -5.290 1.00 95.62 389 ALA A C 1
ATOM 3085 O O . ALA A 1 389 ? -7.051 8.953 -5.089 1.00 95.62 389 ALA A O 1
ATOM 3086 N N . GLN A 1 390 ? -4.926 8.791 -4.411 1.00 96.69 390 GLN A N 1
ATOM 3087 C CA . GLN A 1 390 ? -5.271 8.093 -3.175 1.00 96.69 390 GLN A CA 1
ATOM 3088 C C . GLN A 1 390 ? -6.120 8.942 -2.226 1.00 96.69 390 GLN A C 1
ATOM 3090 O O . GLN A 1 390 ? -6.982 8.386 -1.566 1.00 96.69 390 GLN A O 1
ATOM 3095 N N . SER A 1 391 ? -5.947 10.268 -2.160 1.00 97.38 391 SER A N 1
ATOM 3096 C CA . SER A 1 391 ? -6.753 11.099 -1.248 1.00 97.38 391 SER A CA 1
ATOM 3097 C C . SER A 1 391 ? -8.231 11.114 -1.660 1.00 97.38 391 SER A C 1
ATOM 3099 O O . SER A 1 391 ? -9.126 11.110 -0.815 1.00 97.38 391 SER A O 1
ATOM 3101 N N . VAL A 1 392 ? -8.485 11.058 -2.972 1.00 97.50 392 VAL A N 1
ATOM 3102 C CA . VAL A 1 392 ? -9.819 10.897 -3.561 1.00 97.50 392 VAL A CA 1
ATOM 3103 C C . VAL A 1 392 ? -10.401 9.540 -3.175 1.00 97.50 392 VAL A C 1
ATOM 3105 O O . VAL A 1 392 ? -11.555 9.468 -2.744 1.00 97.50 392 VAL A O 1
ATOM 3108 N N . ARG A 1 393 ? -9.606 8.472 -3.318 1.00 97.56 393 ARG A N 1
ATOM 3109 C CA . ARG A 1 393 ? -10.012 7.108 -2.973 1.00 97.56 393 ARG A CA 1
ATOM 3110 C C . ARG A 1 393 ? -10.287 6.935 -1.489 1.00 97.56 393 ARG A C 1
ATOM 3112 O O . ARG A 1 393 ? -11.334 6.408 -1.133 1.00 97.56 393 ARG A O 1
ATOM 3119 N N . ASP A 1 394 ? -9.403 7.419 -0.634 1.00 98.19 394 ASP A N 1
ATOM 3120 C CA . ASP A 1 394 ? -9.530 7.307 0.815 1.00 98.19 394 ASP A CA 1
ATOM 3121 C C . ASP A 1 394 ? -10.818 7.982 1.311 1.00 98.19 394 ASP A C 1
ATOM 3123 O O . ASP A 1 394 ? -11.603 7.373 2.038 1.00 98.19 394 ASP A O 1
ATOM 3127 N N . LEU A 1 395 ? -11.091 9.211 0.856 1.00 98.56 395 LEU A N 1
ATOM 3128 C CA . LEU A 1 395 ? -12.312 9.932 1.221 1.00 98.56 395 LEU A CA 1
ATOM 3129 C C . LEU A 1 395 ? -13.574 9.270 0.648 1.00 98.56 395 LEU A C 1
ATOM 3131 O O . LEU A 1 395 ? -14.595 9.178 1.330 1.00 98.56 395 LEU A O 1
ATOM 3135 N N . SER A 1 396 ? -13.515 8.780 -0.591 1.00 98.31 396 SER A N 1
ATOM 3136 C CA . SER A 1 396 ? -14.644 8.075 -1.208 1.00 98.31 396 SER A CA 1
ATOM 3137 C C . SER A 1 396 ? -14.959 6.771 -0.479 1.00 98.31 396 SER A C 1
ATOM 3139 O O . SER A 1 396 ? -16.121 6.524 -0.161 1.00 98.31 396 SER A O 1
ATOM 3141 N N . ASN A 1 397 ? -13.943 5.979 -0.131 1.00 97.31 397 ASN A N 1
ATOM 3142 C CA . ASN A 1 397 ? -14.115 4.760 0.655 1.00 97.31 397 ASN A CA 1
ATOM 3143 C C . ASN A 1 397 ? -14.609 5.051 2.071 1.00 97.31 397 ASN A C 1
ATOM 3145 O O . ASN A 1 397 ? -15.496 4.354 2.550 1.00 97.31 397 ASN A O 1
ATOM 3149 N N . ALA A 1 398 ? -14.146 6.126 2.712 1.00 97.94 398 ALA A N 1
ATOM 3150 C CA . ALA A 1 398 ? -14.695 6.552 3.996 1.00 97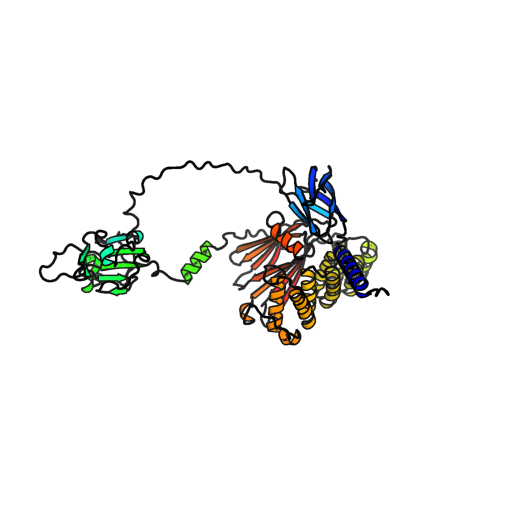.94 398 ALA A CA 1
ATOM 3151 C C . ALA A 1 398 ? -16.185 6.924 3.899 1.00 97.94 398 ALA A C 1
ATOM 3153 O O . ALA A 1 398 ? -16.955 6.638 4.816 1.00 97.94 398 ALA A O 1
ATOM 3154 N N . TYR A 1 399 ? -16.630 7.520 2.788 1.00 98.50 399 TYR A N 1
ATOM 3155 C CA . TYR A 1 399 ? -18.057 7.732 2.542 1.00 98.50 399 TYR A CA 1
ATOM 3156 C C . TYR A 1 399 ? -18.814 6.418 2.310 1.00 98.50 399 TYR A C 1
ATOM 3158 O O . TYR A 1 399 ? -19.906 6.272 2.858 1.00 98.50 399 TYR A O 1
ATOM 3166 N N . ILE A 1 400 ? -18.253 5.462 1.561 1.00 96.56 400 ILE A N 1
ATOM 3167 C CA . ILE A 1 400 ? -18.846 4.125 1.349 1.00 96.56 400 ILE A CA 1
ATOM 3168 C C . ILE A 1 400 ? -19.017 3.390 2.685 1.00 96.56 400 ILE A C 1
ATOM 3170 O O . ILE A 1 400 ? -20.107 2.911 2.982 1.00 96.56 400 ILE A O 1
ATOM 3174 N N . ASP A 1 401 ? -17.983 3.390 3.526 1.00 94.31 401 ASP A N 1
ATOM 3175 C CA . ASP A 1 401 ? -17.964 2.777 4.862 1.00 94.31 401 ASP A CA 1
ATOM 3176 C C . ASP A 1 401 ? -19.027 3.327 5.826 1.00 94.31 401 ASP A C 1
ATOM 3178 O O . ASP A 1 401 ? -19.306 2.712 6.858 1.00 94.31 401 ASP A O 1
ATOM 3182 N N . ASN A 1 402 ? -19.590 4.496 5.512 1.00 96.44 402 ASN A N 1
ATOM 3183 C CA . ASN A 1 402 ? -20.606 5.190 6.297 1.00 96.44 402 ASN A CA 1
ATOM 3184 C C . ASN A 1 402 ? -21.929 5.357 5.526 1.00 96.44 402 ASN A C 1
ATOM 3186 O O . ASN A 1 402 ? -22.702 6.267 5.831 1.00 96.44 402 ASN A O 1
ATOM 3190 N N . ASP A 1 403 ? -22.164 4.525 4.506 1.00 96.38 403 ASP A N 1
ATOM 3191 C CA . ASP A 1 403 ? -23.368 4.500 3.664 1.00 96.38 403 ASP A CA 1
ATOM 3192 C C . ASP A 1 403 ? -23.675 5.818 2.921 1.00 96.38 403 ASP A C 1
ATOM 3194 O O . ASP A 1 403 ? -24.778 6.049 2.421 1.00 96.38 403 ASP A O 1
ATOM 3198 N N . GLN A 1 404 ? -22.680 6.695 2.771 1.00 97.88 404 GLN A N 1
ATOM 3199 C CA . GLN A 1 404 ? -22.783 7.964 2.045 1.00 97.88 404 GLN A CA 1
ATOM 3200 C C . GLN A 1 404 ? -22.455 7.780 0.552 1.00 97.88 404 GLN A C 1
ATOM 3202 O O . GLN A 1 404 ? -21.693 8.555 -0.035 1.00 97.88 404 GLN A O 1
ATOM 3207 N N . TYR A 1 405 ? -23.060 6.774 -0.091 1.00 97.81 405 TYR A N 1
ATOM 3208 C CA . TYR A 1 405 ? -22.771 6.362 -1.476 1.00 97.81 405 TYR A CA 1
ATOM 3209 C C . TYR A 1 405 ? -22.884 7.508 -2.492 1.00 97.81 405 TYR A C 1
ATOM 3211 O O . TYR A 1 405 ? -22.052 7.640 -3.385 1.00 97.81 405 TYR A O 1
ATOM 3219 N N . SER A 1 406 ? -23.863 8.403 -2.327 1.00 97.25 406 SER A N 1
ATOM 3220 C CA . SER A 1 406 ? -24.025 9.585 -3.188 1.00 97.25 406 SER A CA 1
ATOM 3221 C C . SER A 1 406 ? -22.845 10.571 -3.114 1.00 97.25 406 SER A C 1
ATOM 3223 O O . SER A 1 406 ? -22.575 11.301 -4.071 1.00 97.25 406 SER A O 1
ATOM 3225 N N . LYS A 1 407 ? -22.132 10.657 -1.982 1.00 97.75 407 LYS A N 1
ATOM 3226 C CA . LYS A 1 407 ? -20.915 11.482 -1.876 1.00 97.75 407 LYS A CA 1
ATOM 3227 C C . LYS A 1 407 ? -19.724 10.780 -2.520 1.00 97.75 407 LYS A C 1
ATOM 3229 O O . LYS A 1 407 ? -19.036 11.414 -3.317 1.00 97.75 407 LYS A O 1
ATOM 3234 N N . ALA A 1 408 ? -19.548 9.487 -2.244 1.00 98.19 408 ALA A N 1
ATOM 3235 C CA . ALA A 1 408 ? -18.502 8.668 -2.852 1.00 98.19 408 ALA A CA 1
ATOM 3236 C C . ALA A 1 408 ? -18.589 8.680 -4.386 1.00 98.19 408 ALA A C 1
ATOM 3238 O O . ALA A 1 408 ? -17.627 9.030 -5.064 1.00 98.19 408 ALA A O 1
ATOM 3239 N N . TRP A 1 409 ? -19.782 8.421 -4.936 1.00 97.06 409 TRP A N 1
ATOM 3240 C CA . TRP A 1 409 ? -20.022 8.432 -6.379 1.00 97.06 409 TRP A CA 1
ATOM 3241 C C . TRP A 1 409 ? -19.643 9.764 -7.030 1.00 97.06 409 TRP A C 1
ATOM 3243 O O . TRP A 1 409 ? -18.985 9.789 -8.068 1.00 97.06 409 TRP A O 1
ATOM 3253 N N . ARG A 1 410 ? -20.026 10.894 -6.419 1.00 95.62 410 ARG A N 1
ATOM 3254 C CA . ARG A 1 410 ? -19.682 12.227 -6.939 1.00 95.62 410 ARG A CA 1
ATOM 3255 C C . ARG A 1 410 ? -18.177 12.477 -6.937 1.00 95.62 410 ARG A C 1
ATOM 3257 O O . ARG A 1 410 ? -17.678 13.096 -7.875 1.00 95.62 410 ARG A O 1
ATOM 3264 N N . LEU A 1 411 ? -17.472 12.013 -5.908 1.00 96.12 411 LEU A N 1
ATOM 3265 C CA . LEU A 1 411 ? -16.032 12.201 -5.788 1.00 96.12 411 LEU A CA 1
ATOM 3266 C C . LEU A 1 411 ? -15.270 11.355 -6.821 1.00 96.12 411 LEU A C 1
ATOM 3268 O O . LEU A 1 411 ? -14.428 11.898 -7.536 1.00 96.12 411 LEU A O 1
ATOM 3272 N N . TYR A 1 412 ? -15.647 10.089 -7.010 1.00 95.94 412 TYR A N 1
ATOM 3273 C CA . TYR A 1 412 ? -15.096 9.257 -8.083 1.00 95.94 412 TYR A CA 1
ATOM 3274 C C . TYR A 1 412 ? -15.442 9.755 -9.478 1.00 95.94 412 TYR A C 1
ATOM 3276 O O . TYR A 1 412 ? -14.563 9.881 -10.323 1.00 95.94 412 TYR A O 1
ATOM 3284 N N . MET A 1 413 ? -16.688 10.152 -9.723 1.00 93.62 413 MET A N 1
ATOM 3285 C CA . MET A 1 413 ? -17.058 10.725 -11.015 1.00 93.62 413 MET A CA 1
ATOM 3286 C C . MET A 1 413 ? -16.278 12.020 -11.305 1.00 93.62 413 MET A C 1
ATOM 3288 O O . MET A 1 413 ? -15.897 12.266 -12.443 1.00 93.62 413 MET A O 1
ATOM 3292 N N . SER A 1 414 ? -15.986 12.836 -10.285 1.00 93.19 414 SER A N 1
ATOM 3293 C CA . SER A 1 414 ? -15.108 14.009 -10.418 1.00 93.19 414 SER A CA 1
ATOM 3294 C C . SER A 1 414 ? -13.679 13.623 -10.811 1.00 93.19 414 SER A C 1
ATOM 3296 O O . SER A 1 414 ? -13.072 14.299 -11.638 1.00 93.19 414 SER A O 1
ATOM 3298 N N . TYR A 1 415 ? -13.148 12.525 -10.267 1.00 93.38 415 TYR A N 1
ATOM 3299 C CA . TYR A 1 415 ? -11.844 11.991 -10.660 1.00 93.38 415 TYR A CA 1
ATOM 3300 C C . TYR A 1 415 ? -11.815 11.587 -12.137 1.00 93.38 415 TYR A C 1
ATOM 3302 O O . TYR A 1 415 ? -10.932 12.044 -12.860 1.00 93.38 415 TYR A O 1
ATOM 3310 N N . VAL A 1 416 ? -12.813 10.827 -12.600 1.00 91.56 416 VAL A N 1
ATOM 3311 C CA . VAL A 1 416 ? -12.916 10.383 -14.002 1.00 91.56 416 VAL A CA 1
ATOM 3312 C C . VAL A 1 416 ? -13.095 11.564 -14.960 1.00 91.56 416 VAL A C 1
ATOM 3314 O O . VAL A 1 416 ? -12.395 11.670 -15.961 1.00 91.56 416 VAL A O 1
ATOM 3317 N N . LEU A 1 417 ? -13.984 12.510 -14.640 1.00 91.06 417 LEU A N 1
ATOM 3318 C CA . LEU A 1 417 ? -14.282 13.657 -15.511 1.00 91.06 417 LEU A CA 1
ATOM 3319 C C . LEU A 1 417 ? -13.135 14.658 -15.652 1.00 91.06 417 LEU A C 1
ATOM 3321 O O . LEU A 1 417 ? -13.130 15.448 -16.591 1.00 91.06 417 LEU A O 1
ATOM 3325 N N . LYS A 1 418 ? -12.156 14.628 -14.744 1.00 92.25 418 LYS A N 1
ATOM 3326 C CA . LYS A 1 418 ? -10.907 15.387 -14.883 1.00 92.25 418 LYS A CA 1
ATOM 3327 C C . LYS A 1 418 ? -9.937 14.764 -15.898 1.00 92.25 418 LYS A C 1
ATOM 3329 O O . LYS A 1 418 ? -8.844 15.292 -16.065 1.00 92.25 418 LYS A O 1
ATOM 3334 N N . GLY A 1 419 ? -10.318 13.663 -16.550 1.00 88.50 419 GLY A N 1
ATOM 3335 C CA . GLY A 1 419 ? -9.481 12.948 -17.511 1.00 88.50 419 GLY A CA 1
ATOM 3336 C C . GLY A 1 419 ? -8.420 12.066 -16.856 1.00 88.50 419 GLY A C 1
ATOM 3337 O O . GLY A 1 419 ? -7.467 11.680 -17.525 1.00 88.50 419 GLY A O 1
ATOM 3338 N N . ASN A 1 420 ? -8.555 11.759 -15.558 1.00 89.25 420 ASN A N 1
ATOM 3339 C CA . ASN A 1 420 ? -7.659 10.801 -14.923 1.00 89.25 420 ASN A CA 1
ATOM 3340 C C . ASN A 1 420 ? -7.933 9.402 -15.468 1.00 89.25 420 ASN A C 1
ATOM 3342 O O . ASN A 1 420 ? -9.081 8.986 -15.630 1.00 89.25 420 ASN A O 1
ATOM 3346 N N . ASP A 1 421 ? -6.854 8.682 -15.719 1.00 82.44 421 ASP A N 1
ATOM 3347 C CA . ASP A 1 421 ? -6.906 7.353 -16.289 1.00 82.44 421 ASP A CA 1
ATOM 3348 C C . ASP A 1 421 ? -7.484 6.320 -15.304 1.00 82.44 421 ASP A C 1
ATOM 3350 O O . ASP A 1 421 ? -7.126 6.275 -14.126 1.00 82.44 421 ASP A O 1
ATOM 3354 N N . THR A 1 422 ? -8.394 5.497 -15.819 1.00 81.25 422 THR A N 1
ATOM 3355 C CA . THR A 1 422 ? -9.114 4.426 -15.106 1.00 81.25 422 THR A CA 1
ATOM 3356 C C . THR A 1 422 ? -8.921 3.048 -15.745 1.00 81.25 422 THR A C 1
ATOM 3358 O O . THR A 1 422 ? -9.497 2.056 -15.287 1.00 81.25 422 THR A O 1
ATOM 3361 N N . ASN A 1 423 ? -8.118 2.985 -16.808 1.00 74.00 423 ASN A N 1
ATOM 3362 C CA . ASN A 1 423 ? -7.851 1.777 -17.577 1.00 74.00 423 ASN A CA 1
ATOM 3363 C C . ASN A 1 423 ? -6.477 1.182 -17.259 1.00 74.00 423 ASN A C 1
ATOM 3365 O O . ASN A 1 423 ? -6.327 -0.029 -17.373 1.00 74.00 423 ASN A O 1
ATOM 3369 N N . ASP A 1 424 ? -5.507 1.996 -16.835 1.00 69.31 424 ASP A N 1
ATOM 3370 C CA . ASP A 1 424 ? -4.218 1.487 -16.366 1.00 69.31 424 ASP A CA 1
ATOM 3371 C C . ASP A 1 424 ? -4.320 0.735 -15.035 1.00 69.31 424 ASP A C 1
ATOM 3373 O O . ASP A 1 424 ? -5.005 1.173 -14.102 1.00 69.31 424 ASP A O 1
ATOM 3377 N N . GLU A 1 425 ? -3.475 -0.292 -14.901 1.00 76.50 425 GLU A N 1
ATOM 3378 C CA . GLU A 1 425 ? -3.161 -0.930 -13.622 1.00 76.50 425 GLU A CA 1
ATOM 3379 C C . GLU A 1 425 ? -2.825 0.108 -12.533 1.00 76.50 425 GLU A C 1
ATOM 3381 O O . GLU A 1 425 ? -2.036 1.047 -12.748 1.00 76.50 425 GLU A O 1
ATOM 3386 N N . GLY A 1 426 ? -3.389 -0.099 -11.338 1.00 88.06 426 GLY A N 1
ATOM 3387 C CA . GLY A 1 426 ? -3.140 0.705 -10.138 1.00 88.06 426 GLY A CA 1
ATOM 3388 C C . GLY A 1 426 ? -4.400 1.366 -9.573 1.00 88.06 426 GLY A C 1
ATOM 3389 O O . GLY A 1 426 ? -5.486 0.787 -9.561 1.00 88.06 426 GLY A O 1
ATOM 3390 N N . ILE A 1 427 ? -4.257 2.596 -9.069 1.00 93.12 427 ILE A N 1
ATOM 3391 C CA . ILE A 1 427 ? -5.346 3.308 -8.377 1.00 93.12 427 ILE A CA 1
ATOM 3392 C C . ILE A 1 427 ? -6.553 3.609 -9.276 1.00 93.12 427 ILE A C 1
ATOM 3394 O O . ILE A 1 427 ? -7.683 3.598 -8.796 1.00 93.12 427 ILE A O 1
ATOM 3398 N N . GLY A 1 428 ? -6.323 3.864 -10.568 1.00 93.06 428 GLY A N 1
ATOM 3399 C CA . GLY A 1 428 ? -7.381 4.150 -11.539 1.00 93.06 428 GLY A CA 1
ATOM 3400 C C . GLY A 1 428 ? -8.305 2.952 -11.733 1.00 93.06 428 GLY A C 1
ATOM 3401 O O . GLY A 1 428 ? -9.520 3.086 -11.593 1.00 93.06 428 GLY A O 1
ATOM 3402 N N . GLU A 1 429 ? -7.718 1.775 -11.961 1.00 92.38 429 GLU A N 1
ATOM 3403 C CA . GLU A 1 429 ? -8.426 0.495 -11.995 1.00 92.38 429 GLU A CA 1
ATOM 3404 C C . GLU A 1 429 ? -9.174 0.224 -10.681 1.00 92.38 429 GLU A C 1
ATOM 3406 O O . GLU A 1 429 ? -10.359 -0.096 -10.706 1.00 92.38 429 GLU A O 1
ATOM 3411 N N . THR A 1 430 ? -8.532 0.452 -9.531 1.00 94.62 430 THR A N 1
ATOM 3412 C CA . THR A 1 430 ? -9.166 0.256 -8.213 1.00 94.62 430 THR A CA 1
ATOM 3413 C C . THR A 1 430 ? -10.403 1.149 -8.033 1.00 94.62 430 THR A C 1
ATOM 3415 O O . THR A 1 430 ? -11.459 0.681 -7.604 1.00 94.62 430 THR A O 1
ATOM 3418 N N . ILE A 1 431 ? -10.296 2.441 -8.373 1.00 95.75 431 ILE A N 1
ATOM 3419 C CA . ILE A 1 431 ? -11.418 3.393 -8.327 1.00 95.75 431 ILE A CA 1
ATOM 3420 C C . ILE A 1 431 ? -12.535 2.932 -9.262 1.00 95.75 431 ILE A C 1
ATOM 3422 O O . ILE A 1 431 ? -13.704 2.947 -8.880 1.00 95.75 431 ILE A O 1
ATOM 3426 N N . TYR A 1 432 ? -12.186 2.505 -10.475 1.00 94.31 432 TYR A N 1
ATOM 3427 C CA . TYR A 1 432 ? -13.156 2.024 -11.446 1.00 94.31 432 TYR A CA 1
ATOM 3428 C C . TYR A 1 432 ? -13.902 0.783 -10.938 1.00 94.31 432 TYR A C 1
ATOM 3430 O O . TYR A 1 432 ? -15.130 0.752 -10.995 1.00 94.31 432 TYR A O 1
ATOM 3438 N N . ASN A 1 433 ? -13.190 -0.194 -10.372 1.00 93.56 433 ASN A N 1
ATOM 3439 C CA . ASN A 1 433 ? -13.770 -1.411 -9.798 1.00 93.56 433 ASN A CA 1
ATOM 3440 C C . ASN A 1 433 ? -14.739 -1.084 -8.645 1.00 93.56 433 ASN A C 1
ATOM 3442 O O . ASN A 1 433 ? -15.813 -1.674 -8.524 1.00 93.56 433 ASN A O 1
ATOM 3446 N N . GLU A 1 434 ? -14.416 -0.086 -7.818 1.00 95.44 434 GLU A N 1
ATOM 3447 C CA . GLU A 1 434 ? -15.298 0.393 -6.744 1.00 95.44 434 GLU A CA 1
ATOM 3448 C C . GLU A 1 434 ? -16.520 1.165 -7.277 1.00 95.44 434 GLU A C 1
ATOM 3450 O O . GLU A 1 434 ? -17.625 1.029 -6.740 1.00 95.44 434 GLU A O 1
ATOM 3455 N N . MET A 1 435 ? -16.361 1.943 -8.355 1.00 95.31 435 MET A N 1
ATOM 3456 C CA . MET A 1 435 ? -17.485 2.562 -9.065 1.00 95.31 435 MET A CA 1
ATOM 3457 C C . MET A 1 435 ? -18.411 1.503 -9.664 1.00 95.31 435 MET A C 1
ATOM 3459 O O . MET A 1 435 ? -19.625 1.579 -9.485 1.00 95.31 435 MET A O 1
ATOM 3463 N N . GLU A 1 436 ? -17.856 0.500 -10.335 1.00 94.44 436 GLU A N 1
ATOM 3464 C CA . GLU A 1 436 ? -18.613 -0.599 -10.925 1.00 94.44 436 GLU A CA 1
ATOM 3465 C C . GLU A 1 436 ? -19.373 -1.394 -9.857 1.00 94.44 436 GLU A C 1
ATOM 3467 O O . GLU A 1 436 ? -20.579 -1.626 -9.986 1.00 94.44 436 GLU A O 1
ATOM 3472 N N . TRP A 1 437 ? -18.722 -1.696 -8.732 1.00 95.12 437 TRP A N 1
ATOM 3473 C CA . TRP A 1 437 ? -19.381 -2.303 -7.579 1.00 95.12 437 TRP A CA 1
ATOM 3474 C C . TRP A 1 437 ? -20.574 -1.469 -7.084 1.00 95.12 437 TRP A C 1
ATOM 3476 O O . TRP A 1 437 ? -21.656 -2.023 -6.869 1.00 95.12 437 TRP A O 1
ATOM 3486 N N . MET A 1 438 ? -20.424 -0.144 -6.941 1.00 95.19 438 MET A N 1
ATOM 3487 C CA . MET A 1 438 ? -21.533 0.739 -6.551 1.00 95.19 438 MET A CA 1
ATOM 3488 C C . MET A 1 438 ? -22.641 0.776 -7.606 1.00 95.19 438 MET A C 1
ATOM 3490 O O . MET A 1 438 ? -23.820 0.833 -7.250 1.00 95.19 438 MET A O 1
ATOM 3494 N N . PHE A 1 439 ? -22.283 0.744 -8.891 1.00 95.12 439 PHE A N 1
ATOM 3495 C CA . PHE A 1 439 ? -23.239 0.739 -9.993 1.00 95.12 439 PHE A CA 1
ATOM 3496 C C . PHE A 1 439 ? -24.162 -0.476 -9.933 1.00 95.12 439 PHE A C 1
ATOM 3498 O O . PHE A 1 439 ? -25.375 -0.314 -10.064 1.00 95.12 439 PHE A O 1
ATOM 3505 N N . PHE A 1 440 ? -23.621 -1.664 -9.666 1.00 94.00 440 PHE A N 1
ATOM 3506 C CA . PHE A 1 440 ? -24.425 -2.883 -9.584 1.00 94.00 440 PHE A CA 1
ATOM 3507 C C . PHE A 1 440 ? -25.130 -3.063 -8.234 1.00 94.00 440 PHE A C 1
ATOM 3509 O O . PHE A 1 440 ? -26.291 -3.462 -8.203 1.00 94.00 440 PHE A O 1
ATOM 3516 N N . ASN A 1 441 ? -24.480 -2.729 -7.115 1.00 93.38 441 ASN A N 1
ATOM 3517 C CA . ASN A 1 441 ? -24.996 -3.057 -5.777 1.00 93.38 441 ASN A CA 1
ATOM 3518 C C . ASN A 1 441 ? -25.735 -1.910 -5.075 1.00 93.38 441 ASN A C 1
ATOM 3520 O O . ASN A 1 441 ? -26.462 -2.136 -4.103 1.00 93.38 441 ASN A O 1
ATOM 3524 N N . ARG A 1 442 ? -25.502 -0.662 -5.496 1.00 94.88 442 ARG A N 1
ATOM 3525 C CA . ARG A 1 442 ? -25.887 0.549 -4.749 1.00 94.88 442 ARG A CA 1
ATOM 3526 C C . ARG A 1 442 ? -26.418 1.670 -5.650 1.00 94.88 442 ARG A C 1
ATOM 3528 O O . ARG A 1 442 ? -26.496 2.815 -5.209 1.00 94.88 442 ARG A O 1
ATOM 3535 N N . LYS A 1 443 ? -26.846 1.361 -6.882 1.00 92.62 443 LYS A N 1
ATOM 3536 C CA . LYS A 1 443 ? -27.260 2.336 -7.916 1.00 92.62 443 LYS A CA 1
ATOM 3537 C C . LYS A 1 443 ? -28.172 3.454 -7.404 1.00 92.62 443 LYS A C 1
ATOM 3539 O O . LYS A 1 443 ? -27.894 4.635 -7.619 1.00 92.62 443 LYS A O 1
ATOM 3544 N N . ASN A 1 444 ? -29.243 3.073 -6.705 1.00 93.00 444 ASN A N 1
ATOM 3545 C CA . ASN A 1 444 ? -30.250 4.006 -6.197 1.00 93.00 444 ASN A CA 1
ATOM 3546 C C . ASN A 1 444 ? -29.689 4.884 -5.067 1.00 93.00 444 ASN A C 1
ATOM 3548 O O . ASN A 1 444 ? -29.865 6.098 -5.087 1.00 93.00 444 ASN A O 1
ATOM 3552 N N . GLN A 1 445 ? -28.952 4.293 -4.122 1.00 94.62 445 GLN A N 1
ATOM 3553 C CA . GLN A 1 445 ? -28.340 5.006 -2.989 1.00 94.62 445 GLN A CA 1
ATOM 3554 C C . GLN A 1 445 ? -27.191 5.931 -3.425 1.00 94.62 445 GLN A C 1
ATOM 3556 O O . GLN A 1 445 ? -26.960 6.986 -2.827 1.00 94.62 445 GLN A O 1
ATOM 3561 N N . ALA A 1 446 ? -26.475 5.557 -4.486 1.00 94.00 446 ALA A N 1
ATOM 3562 C CA . ALA A 1 446 ? -25.435 6.366 -5.111 1.00 94.00 446 ALA A CA 1
ATOM 3563 C C . ALA A 1 446 ? -26.000 7.504 -5.984 1.00 94.00 446 ALA A C 1
ATOM 3565 O O . ALA A 1 446 ? -25.254 8.408 -6.363 1.00 94.00 446 ALA A O 1
ATOM 3566 N N . GLY A 1 447 ? -27.303 7.490 -6.296 1.00 91.06 447 GLY A N 1
ATOM 3567 C CA . GLY A 1 447 ? -27.944 8.524 -7.109 1.00 91.06 447 GLY A CA 1
ATOM 3568 C C . GLY A 1 447 ? -27.379 8.597 -8.531 1.00 91.06 447 GLY A C 1
ATOM 3569 O O . GLY A 1 447 ? -27.206 9.689 -9.077 1.00 91.06 447 GLY A O 1
ATOM 3570 N N . ILE A 1 448 ? -27.042 7.447 -9.122 1.00 90.19 448 ILE A N 1
ATOM 3571 C CA . ILE A 1 448 ? -26.368 7.376 -10.423 1.00 90.19 448 ILE A CA 1
ATOM 3572 C C . ILE A 1 448 ? -27.341 7.768 -11.538 1.00 90.19 448 ILE A C 1
ATOM 3574 O O . ILE A 1 448 ? -28.251 7.015 -11.876 1.00 90.19 448 ILE A O 1
ATOM 3578 N N . LYS A 1 449 ? -27.131 8.957 -12.116 1.00 77.94 449 LYS A N 1
ATOM 3579 C CA . LYS A 1 449 ? -27.943 9.508 -13.221 1.00 77.94 449 LYS A CA 1
ATOM 3580 C C . LYS A 1 449 ? -27.198 9.627 -14.555 1.00 77.94 449 LYS A C 1
ATOM 3582 O O . LYS A 1 449 ? -27.833 9.760 -15.593 1.00 77.94 449 LYS A O 1
ATOM 3587 N N . ARG A 1 450 ? -25.861 9.656 -14.529 1.00 70.25 450 ARG A N 1
ATOM 3588 C CA . ARG A 1 450 ? -25.007 9.846 -15.716 1.00 70.25 450 ARG A CA 1
ATOM 3589 C C . ARG A 1 450 ? -24.667 8.508 -16.372 1.00 70.25 450 ARG A C 1
ATOM 3591 O O . ARG A 1 450 ? -24.696 7.480 -15.700 1.00 70.25 450 ARG A O 1
ATOM 3598 N N . ALA A 1 451 ? -24.287 8.552 -17.649 1.00 72.00 451 ALA A N 1
ATOM 3599 C CA . ALA A 1 451 ? -23.736 7.409 -18.367 1.00 72.00 451 ALA A CA 1
ATOM 3600 C C . ALA A 1 451 ? -22.393 6.995 -17.737 1.00 72.00 451 ALA A C 1
ATOM 3602 O O . ALA A 1 451 ? -21.366 7.629 -17.960 1.00 72.00 451 ALA A O 1
ATOM 3603 N N . PHE A 1 452 ? -22.431 5.965 -16.897 1.00 87.62 452 PHE A N 1
ATOM 3604 C CA . PHE A 1 452 ? -21.275 5.161 -16.521 1.00 87.62 452 PHE A CA 1
ATOM 3605 C C . PHE A 1 452 ? -21.403 3.849 -17.284 1.00 87.62 452 PHE A C 1
ATOM 3607 O O . PHE A 1 452 ? -22.464 3.225 -17.244 1.00 87.62 452 PHE A O 1
ATOM 3614 N N . ILE A 1 453 ? -20.356 3.475 -18.009 1.00 87.81 453 ILE A N 1
ATOM 3615 C CA . ILE A 1 453 ? -20.322 2.236 -18.779 1.00 87.81 453 ILE A CA 1
ATOM 3616 C C . ILE A 1 453 ? -19.519 1.253 -17.935 1.00 87.81 453 ILE A C 1
ATOM 3618 O O . ILE A 1 453 ? -18.324 1.508 -17.800 1.00 87.81 453 ILE A O 1
ATOM 3622 N N . PRO A 1 454 ? -20.136 0.222 -17.329 1.00 90.56 454 PRO A N 1
ATOM 3623 C CA . PRO A 1 454 ? -19.405 -0.837 -16.637 1.00 90.56 454 PRO A CA 1
ATOM 3624 C C . PRO A 1 454 ? -18.594 -1.685 -17.635 1.00 90.56 454 PRO A C 1
ATOM 3626 O O . PRO A 1 454 ? -18.977 -1.806 -18.801 1.00 90.56 454 PRO A O 1
ATOM 3629 N N . LYS A 1 455 ? -17.478 -2.264 -17.178 1.00 90.81 455 LYS A N 1
ATOM 3630 C CA . LYS A 1 455 ? -16.654 -3.229 -17.929 1.00 90.81 455 LYS A CA 1
ATOM 3631 C C . LYS A 1 455 ? -17.354 -4.586 -17.988 1.00 90.81 455 LYS A C 1
ATOM 3633 O O . LYS A 1 455 ? -17.290 -5.268 -19.007 1.00 90.81 455 LYS A O 1
ATOM 3638 N N . ASN A 1 456 ? -18.024 -4.949 -16.901 1.00 92.50 456 ASN A N 1
ATOM 3639 C CA . ASN A 1 456 ? -18.736 -6.201 -16.719 1.00 92.50 456 ASN A CA 1
ATOM 3640 C C . ASN A 1 456 ? -20.233 -6.027 -17.000 1.00 92.50 456 ASN A C 1
ATOM 3642 O O . ASN A 1 456 ? -20.797 -4.943 -16.841 1.00 92.50 456 ASN A O 1
ATOM 3646 N N . LYS A 1 457 ? -20.904 -7.103 -17.412 1.00 90.88 457 LYS A N 1
ATOM 3647 C CA . LYS A 1 457 ? -22.351 -7.103 -17.681 1.00 90.88 457 LYS A CA 1
ATOM 3648 C C . LYS A 1 457 ? -23.169 -7.118 -16.400 1.00 90.88 457 LYS A C 1
ATOM 3650 O O . LYS A 1 457 ? -24.223 -6.484 -16.331 1.00 90.88 457 LYS A O 1
ATOM 3655 N N . ASP A 1 458 ? -22.694 -7.852 -15.400 1.00 91.06 458 ASP A N 1
ATOM 3656 C CA . ASP A 1 458 ? -23.350 -7.985 -14.110 1.00 91.06 458 ASP A CA 1
ATOM 3657 C C . ASP A 1 458 ? -22.354 -8.249 -12.973 1.00 91.06 458 ASP A C 1
ATOM 3659 O O . ASP A 1 458 ? -21.152 -8.424 -13.175 1.00 91.06 458 ASP A O 1
ATOM 3663 N N . VAL A 1 459 ? -22.880 -8.264 -11.745 1.00 89.69 459 VAL A N 1
ATOM 3664 C CA . VAL A 1 459 ? -22.095 -8.426 -10.516 1.00 89.69 459 VAL A CA 1
ATOM 3665 C C . VAL A 1 459 ? -21.368 -9.771 -10.417 1.00 89.69 459 VAL A C 1
ATOM 3667 O O . VAL A 1 459 ? -20.359 -9.875 -9.719 1.00 89.69 459 VAL A O 1
ATOM 3670 N N . LYS A 1 460 ? -21.857 -10.818 -11.093 1.00 89.19 460 LYS A N 1
ATOM 3671 C CA . LYS A 1 460 ? -21.296 -12.172 -11.004 1.00 89.19 460 LYS A CA 1
ATOM 3672 C C . LYS A 1 460 ? -19.977 -12.280 -11.760 1.00 89.19 460 LYS A C 1
ATOM 3674 O O . LYS A 1 460 ? -19.111 -13.017 -11.304 1.00 89.19 460 LYS A O 1
ATOM 3679 N N . GLU A 1 461 ? -19.806 -11.532 -12.852 1.00 90.50 461 GLU A N 1
ATOM 3680 C CA . GLU A 1 461 ? -18.589 -11.570 -13.680 1.00 90.50 461 GLU A CA 1
ATOM 3681 C C . GLU A 1 461 ? -17.330 -11.104 -12.923 1.00 90.50 461 GLU A C 1
ATOM 3683 O O . GLU A 1 461 ? -16.234 -11.589 -13.197 1.00 90.50 461 GLU A O 1
ATOM 3688 N N . PHE A 1 462 ? -17.478 -10.231 -11.919 1.00 90.31 462 PHE A N 1
ATOM 3689 C CA . PHE A 1 462 ? -16.362 -9.716 -11.108 1.00 90.31 462 PHE A CA 1
ATOM 3690 C C . PHE A 1 462 ? -16.483 -10.022 -9.607 1.00 90.31 462 PHE A C 1
ATOM 3692 O O . PHE A 1 462 ? -15.733 -9.481 -8.789 1.00 90.31 462 PHE A O 1
ATOM 3699 N N . SER A 1 463 ? -17.414 -10.896 -9.221 1.00 92.25 463 SER A N 1
ATOM 3700 C CA . SER A 1 463 ? -17.496 -11.391 -7.845 1.00 92.25 463 SER A CA 1
ATOM 3701 C C . SER A 1 463 ? -16.293 -12.269 -7.517 1.00 92.25 463 SER A C 1
ATOM 3703 O O . SER A 1 463 ? -15.879 -13.091 -8.331 1.00 92.25 463 SER A O 1
ATOM 3705 N N . LYS A 1 464 ? -15.743 -12.109 -6.310 1.00 93.56 464 LYS A N 1
ATOM 3706 C CA . LYS A 1 464 ? -14.540 -12.823 -5.848 1.00 93.56 464 LYS A CA 1
ATOM 3707 C C . LYS A 1 464 ? -14.750 -13.358 -4.441 1.00 93.56 464 LYS A C 1
ATOM 3709 O O . LYS A 1 464 ? -15.511 -12.773 -3.666 1.00 93.56 464 LYS A O 1
ATOM 3714 N N . ASP A 1 465 ? -14.087 -14.455 -4.092 1.00 94.56 465 ASP A N 1
ATOM 3715 C CA . ASP A 1 465 ? -14.153 -14.984 -2.729 1.00 94.56 465 ASP A CA 1
ATOM 3716 C C . ASP A 1 465 ? -13.464 -14.050 -1.741 1.00 94.56 465 ASP A C 1
ATOM 3718 O O . ASP A 1 465 ? -14.041 -13.731 -0.697 1.00 94.56 465 ASP A O 1
ATOM 3722 N N . VAL A 1 466 ? -12.284 -13.536 -2.102 1.00 95.88 466 VAL A N 1
ATOM 3723 C CA . VAL A 1 466 ? -11.577 -12.536 -1.299 1.00 95.88 466 VAL A CA 1
ATOM 3724 C C . VAL A 1 466 ? -11.014 -11.417 -2.171 1.00 95.88 466 VAL A C 1
ATOM 3726 O O . VAL A 1 466 ? -10.381 -11.664 -3.196 1.00 95.88 466 VAL A O 1
ATOM 3729 N N . ARG A 1 467 ? -11.202 -10.171 -1.724 1.00 96.88 467 ARG A N 1
ATOM 3730 C CA . ARG A 1 467 ? -10.465 -8.989 -2.196 1.00 96.88 467 ARG A CA 1
ATOM 3731 C C . ARG A 1 467 ? -9.626 -8.452 -1.042 1.00 96.88 467 ARG A C 1
ATOM 3733 O O . ARG A 1 467 ? -10.157 -8.150 0.026 1.00 96.88 467 ARG A O 1
ATOM 3740 N N . LEU A 1 468 ? -8.327 -8.315 -1.259 1.00 97.44 468 LEU A N 1
ATOM 3741 C CA . LEU A 1 468 ? -7.383 -7.728 -0.313 1.00 97.44 468 LEU A CA 1
ATOM 3742 C C . LEU A 1 468 ? -6.938 -6.371 -0.842 1.00 97.44 468 LEU A C 1
ATOM 3744 O O . LEU A 1 468 ? -6.443 -6.279 -1.960 1.00 97.44 468 LEU A O 1
ATOM 3748 N N . VAL A 1 469 ? -7.091 -5.327 -0.034 1.00 97.56 469 VAL A N 1
ATOM 3749 C CA . VAL A 1 469 ? -6.571 -3.991 -0.336 1.00 97.56 469 VAL A CA 1
ATOM 3750 C C . VAL A 1 469 ? -5.504 -3.651 0.691 1.00 97.56 469 VAL A C 1
ATOM 3752 O O . VAL A 1 469 ? -5.798 -3.536 1.882 1.00 97.56 469 VAL A O 1
ATOM 3755 N N . PHE A 1 470 ? -4.277 -3.485 0.216 1.00 97.88 470 PHE A N 1
ATOM 3756 C CA . PHE A 1 470 ? -3.125 -3.066 1.003 1.00 97.88 470 PHE A CA 1
ATOM 3757 C C . PHE A 1 470 ? -2.913 -1.577 0.799 1.00 97.88 470 PHE A C 1
ATOM 3759 O O . PHE A 1 470 ? -2.915 -1.104 -0.336 1.00 97.88 470 PHE A O 1
ATOM 3766 N N . GLU A 1 471 ? -2.741 -0.833 1.884 1.00 98.06 471 GLU A N 1
ATOM 3767 C CA . GLU A 1 471 ? -2.603 0.615 1.833 1.00 98.06 471 GLU A CA 1
ATOM 3768 C C . GLU A 1 471 ? -1.570 1.083 2.859 1.00 98.06 471 GLU A C 1
ATOM 3770 O O . GLU A 1 471 ? -1.633 0.720 4.031 1.00 98.06 471 GLU A O 1
ATOM 3775 N N . TRP A 1 472 ? -0.651 1.952 2.454 1.00 97.00 472 TRP A N 1
ATOM 3776 C CA . TRP A 1 472 ? 0.416 2.456 3.320 1.00 97.00 472 TRP A CA 1
ATOM 3777 C C . TRP A 1 472 ? 0.401 3.984 3.382 1.00 97.00 472 TRP A C 1
ATOM 3779 O O . TRP A 1 472 ? -0.099 4.663 2.482 1.00 97.00 472 TRP A O 1
ATOM 3789 N N . ASN A 1 473 ? 0.850 4.562 4.495 1.00 96.56 473 ASN A N 1
ATOM 3790 C CA . ASN A 1 473 ? 0.744 6.008 4.722 1.00 96.56 473 ASN A CA 1
ATOM 3791 C C . ASN A 1 473 ? 1.847 6.835 4.035 1.00 96.56 473 ASN A C 1
ATOM 3793 O O . ASN A 1 473 ? 1.599 8.001 3.740 1.00 96.56 473 ASN A O 1
ATOM 3797 N N . THR A 1 474 ? 3.026 6.256 3.788 1.00 94.56 474 THR A N 1
ATOM 3798 C CA . THR A 1 474 ? 4.208 6.940 3.230 1.00 94.56 474 THR A CA 1
ATOM 3799 C C . THR A 1 474 ? 4.683 6.274 1.945 1.00 94.56 474 THR A C 1
ATOM 3801 O O . THR A 1 474 ? 4.983 5.086 1.939 1.00 94.56 474 THR A O 1
ATOM 3804 N N . SER A 1 475 ? 4.814 7.035 0.863 1.00 94.56 475 SER A N 1
ATOM 3805 C CA . SER A 1 475 ? 5.296 6.545 -0.441 1.00 94.56 475 SER A CA 1
ATOM 3806 C C . SER A 1 475 ? 6.748 6.035 -0.432 1.00 94.56 475 SER A C 1
ATOM 3808 O O . SER A 1 475 ? 7.207 5.474 -1.422 1.00 94.56 475 SER A O 1
ATOM 3810 N N . GLU A 1 476 ? 7.481 6.245 0.667 1.00 94.75 476 GLU A N 1
ATOM 3811 C CA . GLU A 1 476 ? 8.866 5.791 0.836 1.00 94.75 476 GLU A CA 1
ATOM 3812 C C . GLU A 1 476 ? 8.996 4.385 1.429 1.00 94.75 476 GLU A C 1
ATOM 3814 O O . GLU A 1 476 ? 10.124 3.926 1.614 1.00 94.75 476 GLU A O 1
ATOM 3819 N N . ALA A 1 477 ? 7.880 3.743 1.790 1.00 94.88 477 ALA A N 1
ATOM 3820 C CA . ALA A 1 477 ? 7.875 2.377 2.300 1.00 94.88 477 ALA A CA 1
ATOM 3821 C C . ALA A 1 477 ? 8.346 1.392 1.227 1.00 94.88 477 ALA A C 1
ATOM 3823 O O . ALA A 1 477 ? 7.900 1.483 0.089 1.00 94.88 477 ALA A O 1
ATOM 3824 N N . GLU A 1 478 ? 9.210 0.455 1.614 1.00 94.94 478 GLU A N 1
ATOM 3825 C CA . GLU A 1 478 ? 9.640 -0.663 0.773 1.00 94.94 478 GLU A CA 1
ATOM 3826 C C . GLU A 1 478 ? 9.330 -1.992 1.471 1.00 94.94 478 GLU A C 1
ATOM 3828 O O . GLU A 1 478 ? 9.607 -2.169 2.664 1.00 94.94 478 GLU A O 1
ATOM 3833 N N . PHE A 1 479 ? 8.729 -2.928 0.743 1.00 95.25 479 PHE A N 1
ATOM 3834 C CA . PHE A 1 479 ? 8.292 -4.223 1.263 1.00 95.25 479 PHE A CA 1
ATOM 3835 C C . PHE A 1 479 ? 8.057 -5.246 0.145 1.00 95.25 479 PHE A C 1
ATOM 3837 O O . PHE A 1 479 ? 7.828 -4.887 -1.004 1.00 95.25 479 PHE A O 1
ATOM 3844 N N . ASP A 1 480 ? 8.010 -6.524 0.512 1.00 95.25 480 ASP A N 1
ATOM 3845 C CA . ASP A 1 480 ? 7.428 -7.577 -0.317 1.00 95.25 480 ASP A CA 1
ATOM 3846 C C . ASP A 1 480 ? 6.145 -8.099 0.330 1.00 95.25 480 ASP A C 1
ATOM 3848 O O . ASP A 1 480 ? 6.108 -8.338 1.540 1.00 95.25 480 ASP A O 1
ATOM 3852 N N . ILE A 1 481 ? 5.120 -8.345 -0.487 1.00 95.62 481 ILE A N 1
ATOM 3853 C CA . ILE A 1 481 ? 3.936 -9.114 -0.091 1.00 95.62 481 ILE A CA 1
ATOM 3854 C C . ILE A 1 481 ? 4.026 -10.488 -0.741 1.00 95.62 481 ILE A C 1
ATOM 3856 O O . ILE A 1 481 ? 4.161 -10.603 -1.958 1.00 95.62 481 ILE A O 1
ATOM 3860 N N . GLU A 1 482 ? 3.926 -11.532 0.065 1.00 95.12 482 GLU A N 1
ATOM 3861 C CA . GLU A 1 482 ? 4.001 -12.917 -0.376 1.00 95.12 482 GLU A CA 1
ATOM 3862 C C . GLU A 1 482 ? 2.666 -13.616 -0.119 1.00 95.12 482 GLU A C 1
ATOM 3864 O O . GLU A 1 482 ? 2.179 -13.656 1.008 1.00 95.12 482 GLU A O 1
ATOM 3869 N N . PHE A 1 483 ? 2.075 -14.166 -1.173 1.00 94.94 483 PHE A N 1
ATOM 3870 C CA . PHE A 1 483 ? 0.855 -14.956 -1.130 1.00 94.94 483 PHE A CA 1
ATOM 3871 C C . PHE A 1 483 ? 1.226 -16.421 -1.281 1.00 94.94 483 PHE A C 1
ATOM 3873 O O . PHE A 1 483 ? 1.794 -16.820 -2.297 1.00 94.94 483 PHE A O 1
ATOM 3880 N N . VAL A 1 484 ? 0.876 -17.216 -0.281 1.00 93.75 484 VAL A N 1
ATOM 3881 C CA . VAL A 1 484 ? 1.097 -18.655 -0.254 1.00 93.75 484 VAL A CA 1
ATOM 3882 C C . VAL A 1 484 ? -0.250 -19.343 -0.366 1.00 93.75 484 VAL A C 1
ATOM 3884 O O . VAL A 1 484 ? -1.116 -19.167 0.495 1.00 93.75 484 VAL A O 1
ATOM 3887 N N . ASN A 1 485 ? -0.438 -20.113 -1.432 1.00 92.12 485 ASN A N 1
ATOM 3888 C CA . ASN A 1 485 ? -1.656 -20.892 -1.616 1.00 92.12 485 ASN A CA 1
ATOM 3889 C C . ASN A 1 485 ? -1.625 -22.193 -0.770 1.00 92.12 485 ASN A C 1
ATOM 3891 O O . ASN A 1 485 ? -0.573 -22.557 -0.238 1.00 92.12 485 ASN A O 1
ATOM 3895 N N . PRO A 1 486 ? -2.740 -22.942 -0.677 1.00 91.75 486 PRO A N 1
ATOM 3896 C CA . PRO A 1 486 ? -2.786 -24.212 0.056 1.00 91.75 486 PRO A CA 1
ATOM 3897 C C . PRO A 1 486 ? -1.763 -25.274 -0.388 1.00 91.75 486 PRO A C 1
ATOM 3899 O O . PRO A 1 486 ? -1.357 -26.102 0.423 1.00 91.75 486 PRO A O 1
ATOM 3902 N N . ASP A 1 487 ? -1.303 -25.222 -1.642 1.00 89.12 487 ASP A N 1
ATOM 3903 C CA . ASP A 1 487 ? -0.266 -26.109 -2.193 1.00 89.12 487 ASP A CA 1
ATOM 3904 C C . ASP A 1 487 ? 1.164 -25.613 -1.900 1.00 89.12 487 ASP A C 1
ATOM 3906 O O . ASP A 1 487 ? 2.126 -26.072 -2.521 1.00 89.12 487 ASP A O 1
ATOM 3910 N N . LYS A 1 488 ? 1.311 -24.632 -0.998 1.00 90.12 488 LYS A N 1
ATOM 3911 C CA . LYS A 1 488 ? 2.560 -23.929 -0.674 1.00 90.12 488 LYS A CA 1
ATOM 3912 C C . LYS A 1 488 ? 3.208 -23.204 -1.855 1.00 90.12 488 LYS A C 1
ATOM 3914 O O . LYS A 1 488 ? 4.392 -22.890 -1.798 1.00 90.12 488 LYS A O 1
ATOM 3919 N N . ARG A 1 489 ? 2.475 -22.910 -2.927 1.00 88.25 489 ARG A N 1
ATOM 3920 C CA . ARG A 1 489 ? 2.995 -22.110 -4.044 1.00 88.25 489 ARG A CA 1
ATOM 3921 C C . ARG A 1 489 ? 2.976 -20.639 -3.693 1.00 88.25 489 ARG A C 1
ATOM 3923 O O . ARG A 1 489 ? 2.009 -20.148 -3.112 1.00 88.25 489 ARG A O 1
ATOM 3930 N N . VAL A 1 490 ? 4.026 -19.952 -4.118 1.00 90.88 490 VAL A N 1
ATOM 3931 C CA . VAL A 1 490 ? 4.250 -18.548 -3.796 1.00 90.88 490 VAL A CA 1
ATOM 3932 C C . VAL A 1 490 ? 3.915 -17.654 -4.985 1.00 90.88 490 VAL A C 1
ATOM 3934 O O . VAL A 1 490 ? 4.328 -17.915 -6.111 1.00 90.88 490 VAL A O 1
ATOM 3937 N N . PHE A 1 491 ? 3.223 -16.551 -4.736 1.00 92.62 491 PHE A N 1
ATOM 3938 C CA . PHE A 1 491 ? 3.242 -15.359 -5.577 1.00 92.62 491 PHE A CA 1
ATOM 3939 C C . PHE A 1 491 ? 3.809 -14.206 -4.748 1.00 92.62 491 PHE A C 1
ATOM 3941 O O . PHE A 1 491 ? 3.398 -14.013 -3.608 1.00 92.62 491 PHE A O 1
ATOM 3948 N N . LYS A 1 492 ? 4.755 -13.445 -5.301 1.00 93.06 492 LYS A N 1
ATOM 3949 C CA . LYS A 1 492 ? 5.415 -12.348 -4.589 1.00 93.06 492 LYS A CA 1
ATOM 3950 C C . LYS A 1 492 ? 5.226 -11.038 -5.346 1.00 93.06 492 LYS A C 1
ATOM 3952 O O . LYS A 1 492 ? 5.553 -10.947 -6.525 1.00 93.06 492 LYS A O 1
ATOM 3957 N N . PHE A 1 493 ? 4.724 -10.027 -4.648 1.00 95.25 493 PHE A N 1
ATOM 3958 C CA . PHE A 1 493 ? 4.691 -8.642 -5.093 1.00 95.25 493 PHE A CA 1
ATOM 3959 C C . PHE A 1 493 ? 5.850 -7.889 -4.443 1.00 95.25 493 PHE A C 1
ATOM 3961 O O . PHE A 1 493 ? 5.850 -7.709 -3.226 1.00 95.25 493 PHE A O 1
ATOM 3968 N N . GLN A 1 494 ? 6.823 -7.476 -5.254 1.00 95.12 494 GLN A N 1
ATOM 3969 C CA . GLN A 1 494 ? 8.009 -6.754 -4.798 1.00 95.12 494 GLN A CA 1
ATOM 3970 C C . GLN A 1 494 ? 7.814 -5.248 -4.963 1.00 95.12 494 GLN A C 1
ATOM 3972 O O . GLN A 1 494 ? 7.622 -4.753 -6.080 1.00 95.12 494 GLN A O 1
ATOM 3977 N N . HIS A 1 495 ? 7.877 -4.529 -3.845 1.00 96.00 495 HIS A N 1
ATOM 3978 C CA . HIS A 1 495 ? 7.761 -3.078 -3.761 1.00 96.00 495 HIS A CA 1
ATOM 3979 C C . HIS A 1 495 ? 9.044 -2.520 -3.142 1.00 96.00 495 HIS A C 1
ATOM 3981 O O . HIS A 1 495 ? 9.101 -2.122 -1.983 1.00 96.00 495 HIS A O 1
ATOM 3987 N N . THR A 1 496 ? 10.125 -2.560 -3.919 1.00 93.19 496 THR A N 1
ATOM 3988 C CA . THR A 1 496 ? 11.433 -2.012 -3.537 1.00 93.19 496 THR A CA 1
ATOM 3989 C C . THR A 1 496 ? 11.982 -1.165 -4.680 1.00 93.19 496 THR A C 1
ATOM 3991 O O . THR A 1 496 ? 11.693 -1.421 -5.852 1.00 93.19 496 THR A O 1
ATOM 3994 N N . LEU A 1 497 ? 12.804 -0.157 -4.382 1.00 91.12 497 LEU A N 1
ATOM 3995 C CA . LEU A 1 497 ? 13.461 0.626 -5.438 1.00 91.12 497 LEU A CA 1
ATOM 3996 C C . LEU A 1 497 ? 14.497 -0.208 -6.198 1.00 91.12 497 LEU A C 1
ATOM 3998 O O . LEU A 1 497 ? 14.825 0.113 -7.336 1.00 91.12 497 LEU A O 1
ATOM 4002 N N . THR A 1 498 ? 15.011 -1.272 -5.581 1.00 86.94 498 THR A N 1
ATOM 4003 C CA . THR A 1 498 ? 15.999 -2.151 -6.216 1.00 86.94 498 THR A CA 1
ATOM 4004 C C . THR A 1 498 ? 15.365 -3.064 -7.260 1.00 86.94 498 THR A C 1
ATOM 4006 O O . THR A 1 498 ? 15.974 -3.273 -8.309 1.00 86.94 498 THR A O 1
ATOM 4009 N N . ASP A 1 499 ? 14.168 -3.584 -6.984 1.00 87.94 499 ASP A N 1
ATOM 4010 C CA . ASP A 1 499 ? 13.500 -4.559 -7.849 1.00 87.94 499 ASP A CA 1
ATOM 4011 C C . ASP A 1 499 ? 12.442 -3.914 -8.754 1.00 87.94 499 ASP A C 1
ATOM 4013 O O . ASP A 1 499 ? 12.180 -4.420 -9.842 1.00 87.94 499 ASP A O 1
ATOM 4017 N N . ASN A 1 500 ? 11.834 -2.796 -8.333 1.00 91.50 500 ASN A N 1
ATOM 4018 C CA . ASN A 1 500 ? 10.659 -2.235 -9.002 1.00 91.50 500 ASN A CA 1
ATOM 4019 C C . ASN A 1 500 ? 10.580 -0.694 -8.957 1.00 91.50 500 ASN A C 1
ATOM 4021 O O . ASN A 1 500 ? 9.547 -0.098 -8.639 1.00 91.50 500 ASN A O 1
ATOM 4025 N N . GLN A 1 501 ? 11.685 -0.018 -9.293 1.00 91.31 501 GLN A N 1
ATOM 4026 C CA . GLN A 1 501 ? 11.763 1.450 -9.273 1.00 91.31 501 GLN A CA 1
ATOM 4027 C C . GLN A 1 501 ? 10.712 2.131 -10.166 1.00 91.31 501 GLN A C 1
ATOM 4029 O O . GLN A 1 501 ? 10.193 3.192 -9.819 1.00 91.31 501 GLN A O 1
ATOM 4034 N N . GLU A 1 502 ? 10.404 1.547 -11.327 1.00 91.75 502 GLU A N 1
ATOM 4035 C CA . GLU A 1 502 ? 9.427 2.105 -12.269 1.00 91.75 502 GLU A CA 1
ATOM 4036 C C . GLU A 1 502 ? 8.011 2.115 -11.688 1.00 91.75 502 GLU A C 1
ATOM 4038 O O . GLU A 1 502 ? 7.318 3.129 -11.803 1.00 91.75 502 GLU A O 1
ATOM 4043 N N . LEU A 1 503 ? 7.610 1.040 -10.996 1.00 92.75 503 LEU A N 1
ATOM 4044 C CA . LEU A 1 503 ? 6.332 0.974 -10.290 1.00 92.75 503 LEU A CA 1
ATOM 4045 C C . LEU A 1 503 ? 6.233 2.074 -9.231 1.00 92.75 503 LEU A C 1
ATOM 4047 O O . LEU A 1 503 ? 5.283 2.853 -9.257 1.00 92.75 503 LEU A O 1
ATOM 4051 N N . ILE A 1 504 ? 7.228 2.184 -8.346 1.00 94.81 504 ILE A N 1
ATOM 4052 C CA . ILE A 1 504 ? 7.222 3.185 -7.266 1.00 94.81 504 ILE A CA 1
ATOM 4053 C C . ILE A 1 504 ? 7.187 4.607 -7.844 1.00 94.81 504 ILE A C 1
ATOM 4055 O O . ILE A 1 504 ? 6.453 5.469 -7.360 1.00 94.81 504 ILE A O 1
ATOM 4059 N N . ASN A 1 505 ? 7.921 4.865 -8.928 1.00 92.56 505 ASN A N 1
ATOM 4060 C CA . ASN A 1 505 ? 7.875 6.159 -9.606 1.00 92.56 505 ASN A CA 1
ATOM 4061 C C . ASN A 1 505 ? 6.498 6.443 -10.223 1.00 92.56 505 ASN A C 1
ATOM 4063 O O . ASN A 1 505 ? 6.002 7.568 -10.109 1.00 92.56 505 ASN A O 1
ATOM 4067 N N . LYS A 1 506 ? 5.850 5.442 -10.837 1.00 92.38 506 LYS A N 1
ATOM 4068 C CA . LYS A 1 506 ? 4.476 5.559 -11.356 1.00 92.38 506 LYS A CA 1
ATOM 4069 C C . LYS A 1 506 ? 3.490 5.864 -10.225 1.00 92.38 506 LYS A C 1
ATOM 4071 O O . LYS A 1 506 ? 2.645 6.745 -10.383 1.00 92.38 506 LYS A O 1
ATOM 4076 N N . GLU A 1 507 ? 3.622 5.189 -9.086 1.00 95.12 507 GLU A N 1
ATOM 4077 C CA . GLU A 1 507 ? 2.806 5.400 -7.887 1.00 95.12 507 GLU A CA 1
ATOM 4078 C C . GLU A 1 507 ? 2.939 6.816 -7.334 1.00 95.12 507 GLU A C 1
ATOM 4080 O O . GLU A 1 507 ? 1.929 7.495 -7.144 1.00 95.12 507 GLU A O 1
ATOM 4085 N N . LYS A 1 508 ? 4.170 7.304 -7.151 1.00 94.38 508 LYS A N 1
ATOM 4086 C CA . LYS A 1 508 ? 4.419 8.675 -6.684 1.00 94.38 508 LYS A CA 1
ATOM 4087 C C . LYS A 1 508 ? 3.916 9.723 -7.674 1.00 94.38 508 LYS A C 1
ATOM 4089 O O . LYS A 1 508 ? 3.279 10.690 -7.272 1.00 94.38 508 LYS A O 1
ATOM 4094 N N . THR A 1 509 ? 4.120 9.498 -8.973 1.00 91.50 509 THR A N 1
ATOM 4095 C CA . THR A 1 509 ? 3.670 10.422 -10.029 1.00 91.50 509 THR A CA 1
ATOM 4096 C C . THR A 1 509 ? 2.145 10.511 -10.101 1.00 91.50 509 THR A C 1
ATOM 4098 O O . THR A 1 509 ? 1.591 11.608 -10.167 1.00 91.50 509 THR A O 1
ATOM 4101 N N . LYS A 1 510 ? 1.443 9.368 -10.064 1.00 91.31 510 LYS A N 1
ATOM 4102 C CA . LYS A 1 510 ? -0.033 9.325 -10.033 1.00 91.31 510 LYS A CA 1
ATOM 4103 C C . LYS A 1 510 ? -0.600 9.660 -8.643 1.00 91.31 510 LYS A C 1
ATOM 4105 O O . LYS A 1 510 ? -1.796 9.917 -8.499 1.00 91.31 510 LYS A O 1
ATOM 4110 N N . GLY A 1 511 ? 0.249 9.669 -7.624 1.00 94.19 511 GLY A N 1
ATOM 4111 C CA . GLY A 1 511 ? -0.085 10.019 -6.260 1.00 94.19 511 GLY A CA 1
ATOM 4112 C C . GLY A 1 511 ? -0.919 8.958 -5.549 1.00 94.19 511 GLY A C 1
ATOM 4113 O O . GLY A 1 511 ? -2.056 9.228 -5.145 1.00 94.19 511 GLY A O 1
ATOM 4114 N N . PHE A 1 512 ? -0.379 7.747 -5.402 1.00 95.88 512 PHE A N 1
ATOM 4115 C CA . PHE A 1 512 ? -1.028 6.700 -4.621 1.00 95.88 512 PHE A CA 1
ATOM 4116 C C . PHE A 1 512 ? -0.084 5.763 -3.869 1.00 95.88 512 PHE A C 1
ATOM 4118 O O . PHE A 1 512 ? 1.120 5.758 -4.081 1.00 95.88 512 PHE A O 1
ATOM 4125 N N . SER A 1 513 ? -0.661 5.036 -2.911 1.00 96.25 513 SER A N 1
ATOM 4126 C CA . SER A 1 513 ? 0.038 4.158 -1.962 1.00 96.25 513 SER A CA 1
ATOM 4127 C C . SER A 1 513 ? -0.895 3.022 -1.535 1.00 96.25 513 SER A C 1
ATOM 4129 O O . SER A 1 513 ? -1.187 2.823 -0.350 1.00 96.25 513 SER A O 1
ATOM 4131 N N . SER A 1 514 ? -1.457 2.344 -2.536 1.00 96.94 514 SER A N 1
ATOM 4132 C CA . SER A 1 514 ? -2.302 1.173 -2.345 1.00 96.94 514 SER A CA 1
ATOM 4133 C C . SER A 1 514 ? -2.219 0.205 -3.516 1.00 96.94 514 SER A C 1
ATOM 4135 O O . SER A 1 514 ? -1.950 0.595 -4.654 1.00 96.94 514 SER A O 1
ATOM 4137 N N . LYS A 1 515 ? -2.480 -1.068 -3.221 1.00 96.12 515 LYS A N 1
ATOM 4138 C CA . LYS A 1 515 ? -2.560 -2.148 -4.200 1.00 96.12 515 LYS A CA 1
ATOM 4139 C C . LYS A 1 515 ? -3.666 -3.114 -3.797 1.00 96.12 515 LYS A C 1
ATOM 4141 O O . LYS A 1 515 ? -3.791 -3.464 -2.622 1.00 96.12 515 LYS A O 1
ATOM 4146 N N . GLU A 1 516 ? -4.459 -3.541 -4.773 1.00 95.56 516 GLU A N 1
ATOM 4147 C CA . GLU A 1 516 ? -5.471 -4.573 -4.580 1.00 95.56 516 GLU A CA 1
ATOM 4148 C C . GLU A 1 516 ? -5.064 -5.908 -5.202 1.00 95.56 516 GLU A C 1
ATOM 4150 O O . GLU A 1 516 ? -4.364 -5.953 -6.215 1.00 95.56 516 GLU A O 1
ATOM 4155 N N . PHE A 1 517 ? -5.514 -6.987 -4.567 1.00 96.00 517 PHE A N 1
ATOM 4156 C CA . PHE A 1 517 ? -5.342 -8.364 -5.010 1.00 96.00 517 PHE A CA 1
ATOM 4157 C C . PHE A 1 517 ? -6.639 -9.136 -4.804 1.00 96.00 517 PHE A C 1
ATOM 4159 O O . PHE A 1 517 ? -7.418 -8.848 -3.889 1.00 96.00 517 PHE A O 1
ATOM 4166 N N . TYR A 1 518 ? -6.840 -10.152 -5.632 1.00 94.44 518 TYR A N 1
ATOM 4167 C CA . TYR A 1 518 ? -8.018 -11.003 -5.602 1.00 94.44 518 TYR A CA 1
ATOM 4168 C C . TYR A 1 518 ? -7.609 -12.460 -5.421 1.00 94.44 518 TYR A C 1
ATOM 4170 O O . TYR A 1 518 ? -6.612 -12.907 -5.984 1.00 94.44 518 TYR A O 1
ATOM 4178 N N . ILE A 1 519 ? -8.401 -13.190 -4.643 1.00 92.81 519 ILE A N 1
ATOM 4179 C CA . ILE A 1 519 ? -8.388 -14.650 -4.606 1.00 92.81 519 ILE A CA 1
ATOM 4180 C C . ILE A 1 519 ? -9.741 -15.079 -5.161 1.00 92.81 519 ILE A C 1
ATOM 4182 O O . ILE A 1 519 ? -10.781 -14.811 -4.551 1.00 92.81 519 ILE A O 1
ATOM 4186 N N . ASP A 1 520 ? -9.709 -15.676 -6.352 1.00 85.88 520 ASP A N 1
ATOM 4187 C CA . ASP A 1 520 ? -10.910 -16.074 -7.089 1.00 85.88 520 ASP A CA 1
ATOM 4188 C C . ASP A 1 520 ? -11.703 -17.128 -6.317 1.00 85.88 520 ASP A C 1
ATOM 4190 O O . ASP A 1 520 ? -12.896 -16.941 -6.081 1.00 85.88 520 ASP A O 1
ATOM 4194 N N . GLU A 1 521 ? -11.012 -18.181 -5.877 1.00 81.31 521 GLU A N 1
ATOM 4195 C CA . GLU A 1 521 ? -11.594 -19.328 -5.185 1.00 81.31 521 GLU A CA 1
ATOM 4196 C C . GLU A 1 521 ? -10.793 -19.653 -3.923 1.00 81.31 521 GLU A C 1
ATOM 4198 O O . GLU A 1 521 ? -9.596 -19.974 -3.968 1.00 81.31 521 GLU A O 1
ATOM 4203 N N . LEU A 1 522 ? -11.464 -19.597 -2.773 1.00 82.12 522 LEU A N 1
ATOM 4204 C CA . LEU A 1 522 ? -10.899 -20.045 -1.507 1.00 82.12 522 LEU A CA 1
ATOM 4205 C C . LEU A 1 522 ? -11.011 -21.578 -1.441 1.00 82.12 522 LEU A C 1
ATOM 4207 O O . LEU A 1 522 ? -11.949 -22.143 -0.880 1.00 82.12 522 LEU A O 1
ATOM 4211 N N . ASN A 1 523 ? -10.074 -22.262 -2.098 1.00 78.00 523 ASN A N 1
ATOM 4212 C CA . ASN A 1 523 ? -9.977 -23.724 -2.083 1.00 78.00 523 ASN A CA 1
ATOM 4213 C C . ASN A 1 523 ? -9.824 -24.281 -0.657 1.00 78.00 523 ASN A C 1
ATOM 4215 O O . ASN A 1 523 ? -9.500 -23.561 0.285 1.00 78.00 523 ASN A O 1
ATOM 4219 N N . LYS A 1 524 ? -10.008 -25.597 -0.488 1.00 78.50 524 LYS A N 1
ATOM 4220 C CA . LYS A 1 524 ? -9.768 -26.260 0.804 1.00 78.50 524 LYS A CA 1
ATOM 4221 C C . LYS A 1 524 ? -8.309 -26.062 1.240 1.00 78.50 524 LYS A C 1
ATOM 4223 O O . LYS A 1 524 ? -7.402 -26.584 0.601 1.00 78.50 524 LYS A O 1
ATOM 4228 N N . GLY A 1 525 ? -8.107 -25.358 2.350 1.00 81.50 525 GLY A N 1
ATOM 4229 C CA . GLY A 1 525 ? -6.795 -25.083 2.934 1.00 81.50 525 GLY A CA 1
ATOM 4230 C C . GLY A 1 525 ? -6.622 -23.600 3.245 1.00 81.50 525 GLY A C 1
ATOM 4231 O O . GLY A 1 525 ? -7.474 -22.792 2.896 1.00 81.50 525 GLY A O 1
ATOM 4232 N N . ASN A 1 526 ? -5.534 -23.251 3.931 1.00 88.62 526 ASN A N 1
ATOM 4233 C CA . ASN A 1 526 ? -5.300 -21.863 4.319 1.00 88.62 526 ASN A CA 1
ATOM 4234 C C . ASN A 1 526 ? -4.484 -21.142 3.250 1.00 88.62 526 ASN A C 1
ATOM 4236 O O . ASN A 1 526 ? -3.469 -21.675 2.797 1.00 88.62 526 ASN A O 1
ATOM 4240 N N . TRP A 1 527 ? -4.872 -19.912 2.929 1.00 93.94 527 TRP A N 1
ATOM 4241 C CA . TRP A 1 527 ? -3.967 -18.980 2.257 1.00 93.94 527 TRP A CA 1
ATOM 4242 C C . TRP A 1 527 ? -3.170 -18.208 3.302 1.00 93.94 527 TRP A C 1
ATOM 4244 O O . TRP A 1 527 ? -3.740 -17.721 4.281 1.00 93.94 527 TRP A O 1
ATOM 4254 N N . LEU A 1 528 ? -1.859 -18.080 3.097 1.00 94.19 528 LEU A N 1
ATOM 4255 C CA . LEU A 1 528 ? -0.988 -17.285 3.963 1.00 94.19 528 LEU A CA 1
ATOM 4256 C C . LEU A 1 528 ? -0.56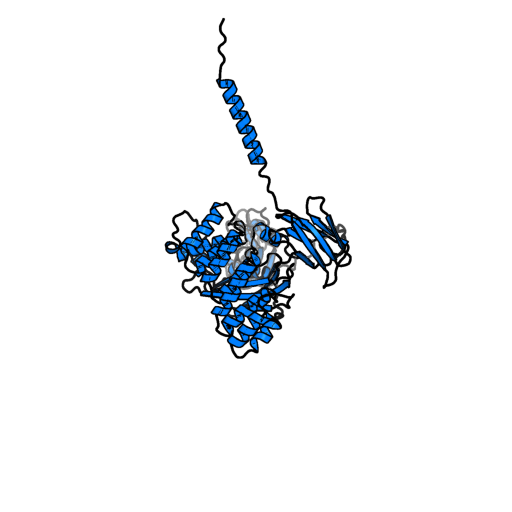2 -16.027 3.217 1.00 94.19 528 LEU A C 1
ATOM 4258 O O . LEU A 1 528 ? -0.137 -16.095 2.067 1.00 94.19 528 LEU A O 1
ATOM 4262 N N . ILE A 1 529 ? -0.689 -14.880 3.869 1.00 95.06 529 ILE A N 1
ATOM 4263 C CA . ILE A 1 529 ? -0.250 -13.597 3.335 1.00 95.06 529 ILE A CA 1
ATOM 4264 C C . ILE A 1 529 ? 0.834 -13.083 4.263 1.00 95.06 529 ILE A C 1
ATOM 4266 O O . ILE A 1 529 ? 0.550 -12.702 5.403 1.00 95.06 529 ILE A O 1
ATOM 4270 N N . ASN A 1 530 ? 2.063 -13.073 3.762 1.00 94.25 530 ASN A N 1
ATOM 4271 C CA . ASN A 1 530 ? 3.241 -12.655 4.501 1.00 94.25 530 ASN A CA 1
ATOM 4272 C C . ASN A 1 530 ? 3.745 -11.296 3.998 1.00 94.25 530 ASN A C 1
ATOM 4274 O O . ASN A 1 530 ? 3.537 -10.926 2.842 1.00 94.25 530 ASN A O 1
ATOM 4278 N N . LEU A 1 531 ? 4.417 -10.558 4.875 1.00 93.62 531 LEU A N 1
ATOM 4279 C CA . LEU A 1 531 ? 5.035 -9.268 4.603 1.00 93.62 531 LEU A CA 1
ATOM 4280 C C . LEU A 1 531 ? 6.494 -9.306 5.039 1.00 93.62 531 LEU A C 1
ATOM 4282 O O . LEU A 1 531 ? 6.793 -9.585 6.199 1.00 93.62 531 LEU A O 1
ATOM 4286 N N . GLN A 1 532 ? 7.387 -8.957 4.124 1.00 92.88 532 GLN A N 1
ATOM 4287 C CA . GLN A 1 532 ? 8.780 -8.649 4.425 1.00 92.88 532 GLN A CA 1
ATOM 4288 C C . GLN A 1 532 ? 8.953 -7.135 4.302 1.00 92.88 532 GLN A C 1
ATOM 4290 O O . GLN A 1 532 ? 8.764 -6.590 3.222 1.00 92.88 532 GLN A O 1
ATOM 4295 N N . TYR A 1 533 ? 9.287 -6.437 5.388 1.00 92.62 533 TYR A N 1
ATOM 4296 C CA . TYR A 1 533 ? 9.426 -4.976 5.377 1.00 92.62 533 TYR A CA 1
ATOM 4297 C C . TYR A 1 533 ? 10.899 -4.565 5.367 1.00 92.62 533 TYR A C 1
ATOM 4299 O O . TYR A 1 533 ? 11.668 -4.981 6.235 1.00 92.62 533 TYR A O 1
ATOM 4307 N N . TYR A 1 534 ? 11.276 -3.715 4.413 1.00 90.62 534 TYR A N 1
ATOM 4308 C CA . TYR A 1 534 ? 12.648 -3.234 4.215 1.00 90.62 534 TYR A CA 1
ATOM 4309 C C . TYR A 1 534 ? 12.884 -1.831 4.783 1.00 90.62 534 TYR A C 1
ATOM 4311 O O . TYR A 1 534 ? 13.973 -1.274 4.646 1.00 90.62 534 TYR A O 1
ATOM 4319 N N . GLY A 1 535 ? 11.891 -1.274 5.477 1.00 91.06 535 GLY A N 1
ATOM 4320 C CA . GLY A 1 535 ? 11.966 0.066 6.035 1.00 91.06 535 GLY A CA 1
ATOM 4321 C C . GLY A 1 535 ? 11.308 1.106 5.139 1.00 91.06 535 GLY A C 1
ATOM 4322 O O . GLY A 1 535 ? 10.651 0.817 4.139 1.00 91.06 535 GLY A O 1
ATOM 4323 N N . ASN A 1 536 ? 11.484 2.356 5.537 1.00 92.12 536 ASN A N 1
ATOM 4324 C CA . ASN A 1 536 ? 11.182 3.504 4.708 1.00 92.12 536 ASN A CA 1
ATOM 4325 C C . ASN A 1 536 ? 12.334 4.506 4.858 1.00 92.12 536 ASN A C 1
ATOM 4327 O O . ASN A 1 536 ? 13.222 4.339 5.694 1.00 92.12 536 ASN A O 1
ATOM 4331 N N . LYS A 1 537 ? 12.345 5.547 4.034 1.00 92.25 537 LYS A N 1
ATOM 4332 C CA . LYS A 1 537 ? 13.448 6.523 3.995 1.00 92.25 537 LYS A CA 1
ATOM 4333 C C . LYS A 1 537 ? 13.281 7.660 4.996 1.00 92.25 537 LYS A C 1
ATOM 4335 O O . LYS A 1 537 ? 13.893 8.710 4.834 1.00 92.25 537 LYS A O 1
ATOM 4340 N N . LYS A 1 538 ? 12.425 7.489 5.997 1.00 91.12 538 LYS A N 1
ATOM 4341 C CA . LYS A 1 538 ? 12.062 8.505 6.981 1.00 91.12 538 LYS A CA 1
ATOM 4342 C C . LYS A 1 538 ? 12.288 7.961 8.390 1.00 91.12 538 LYS A C 1
ATOM 4344 O O . LYS A 1 538 ? 12.334 6.760 8.622 1.00 91.12 538 LYS A O 1
ATOM 4349 N N . VAL A 1 539 ? 12.370 8.869 9.356 1.00 86.56 539 VAL A N 1
ATOM 4350 C CA . VAL A 1 539 ? 12.442 8.527 10.789 1.00 86.56 539 VAL A CA 1
ATOM 4351 C C . VAL A 1 539 ? 11.078 8.173 11.397 1.00 86.56 539 VAL A C 1
ATOM 4353 O O . VAL A 1 539 ? 10.982 7.814 12.567 1.00 86.56 539 VAL A O 1
ATOM 4356 N N . VAL A 1 540 ? 10.004 8.284 10.611 1.00 87.25 540 VAL A N 1
ATOM 4357 C CA . VAL A 1 540 ? 8.636 7.969 11.031 1.00 87.25 540 VAL A CA 1
ATOM 4358 C C . VAL A 1 540 ? 8.229 6.583 10.535 1.00 87.25 540 VAL A C 1
ATOM 4360 O O . VAL A 1 540 ? 8.619 6.188 9.437 1.00 87.25 540 VAL A O 1
ATOM 4363 N N . PRO A 1 541 ? 7.412 5.834 11.290 1.00 91.12 541 PRO A N 1
ATOM 4364 C CA . PRO A 1 541 ? 7.057 4.481 10.894 1.00 91.12 541 PRO A CA 1
ATOM 4365 C C . PRO A 1 541 ? 6.049 4.434 9.749 1.00 91.12 541 PRO A C 1
ATOM 4367 O O . PRO A 1 541 ? 5.277 5.373 9.520 1.00 91.12 541 PRO A O 1
ATOM 4370 N N . THR A 1 542 ? 6.022 3.287 9.075 1.00 94.12 542 THR A N 1
ATOM 4371 C CA . THR A 1 542 ? 4.998 2.979 8.078 1.00 94.12 542 THR A CA 1
ATOM 4372 C C . THR A 1 542 ? 3.787 2.376 8.777 1.00 94.12 542 THR A C 1
ATOM 4374 O O . THR A 1 542 ? 3.881 1.352 9.447 1.00 94.12 542 THR A O 1
ATOM 4377 N N . TYR A 1 543 ? 2.632 3.000 8.600 1.00 95.19 543 TYR A N 1
ATOM 4378 C CA . TYR A 1 543 ? 1.333 2.453 8.967 1.00 95.19 543 TYR A CA 1
ATOM 4379 C C . TYR A 1 543 ? 0.759 1.732 7.756 1.00 95.19 543 TYR A C 1
ATOM 4381 O O . TYR A 1 543 ? 0.394 2.360 6.760 1.00 95.19 543 TYR A O 1
ATOM 4389 N N . PHE A 1 544 ? 0.714 0.409 7.854 1.00 95.38 544 PHE A N 1
ATOM 4390 C CA . PHE A 1 544 ? 0.335 -0.498 6.786 1.00 95.38 544 PHE A CA 1
ATOM 4391 C C . PHE A 1 544 ? -1.031 -1.105 7.107 1.00 95.38 544 PHE A C 1
ATOM 4393 O O . PHE A 1 544 ? -1.172 -1.925 8.013 1.00 95.38 544 PHE A O 1
ATOM 4400 N N . LYS A 1 545 ? -2.067 -0.643 6.411 1.00 96.81 545 LYS A N 1
ATOM 4401 C CA . LYS A 1 545 ? -3.457 -1.057 6.602 1.00 96.81 545 LYS A CA 1
ATOM 4402 C C . LYS A 1 545 ? -3.813 -2.119 5.570 1.00 96.81 545 LYS A C 1
ATOM 4404 O O . LYS A 1 545 ? -3.552 -1.940 4.383 1.00 96.81 545 LYS A O 1
ATOM 4409 N N . VAL A 1 546 ? -4.461 -3.188 6.016 1.00 97.06 546 VAL A N 1
ATOM 4410 C CA . VAL A 1 546 ? -5.013 -4.218 5.136 1.00 97.06 546 VAL A CA 1
ATOM 4411 C C . VAL A 1 546 ? -6.513 -4.314 5.353 1.00 97.06 546 VAL A C 1
ATOM 4413 O O . VAL A 1 546 ? -6.975 -4.578 6.464 1.00 97.06 546 VAL A O 1
ATOM 4416 N N . THR A 1 547 ? -7.273 -4.120 4.279 1.00 97.69 547 THR A N 1
ATOM 4417 C CA . THR A 1 547 ? -8.719 -4.343 4.256 1.00 97.69 547 THR A CA 1
ATOM 4418 C C . THR A 1 547 ? -8.998 -5.638 3.508 1.00 97.69 547 THR A C 1
ATOM 4420 O O . THR A 1 547 ? -8.717 -5.751 2.317 1.00 97.69 547 THR A O 1
ATOM 4423 N N . THR A 1 548 ? -9.534 -6.630 4.215 1.00 97.69 548 THR A N 1
ATOM 4424 C CA . THR A 1 548 ? -9.955 -7.915 3.647 1.00 97.69 548 THR A CA 1
ATOM 4425 C C . THR A 1 548 ? -11.460 -7.903 3.455 1.00 97.69 548 THR A C 1
ATOM 4427 O O . THR A 1 548 ? -12.194 -7.827 4.440 1.00 97.69 548 THR A O 1
ATOM 4430 N N . TYR A 1 549 ? -11.919 -8.001 2.214 1.00 97.06 549 TYR A N 1
ATOM 4431 C CA . TYR A 1 549 ? -13.320 -8.218 1.882 1.00 97.06 549 TYR A CA 1
ATOM 4432 C C . TYR A 1 549 ? -13.544 -9.701 1.599 1.00 97.06 549 TYR A C 1
ATOM 4434 O O . TYR A 1 549 ? -12.891 -10.259 0.721 1.00 97.06 549 TYR A O 1
ATOM 4442 N N . TYR A 1 550 ? -14.483 -10.316 2.311 1.00 96.44 550 TYR A N 1
ATOM 4443 C CA . TYR A 1 550 ? -14.937 -11.684 2.061 1.00 96.44 550 TYR A CA 1
ATOM 4444 C C . TYR A 1 550 ? -16.226 -11.644 1.257 1.00 96.44 550 TYR A C 1
ATOM 4446 O O . TYR A 1 550 ? -17.078 -10.793 1.527 1.00 96.44 550 TYR A O 1
ATOM 4454 N N . ASN A 1 551 ? -16.391 -12.581 0.323 1.00 94.75 551 ASN A N 1
ATOM 4455 C CA . ASN A 1 551 ? -17.533 -12.634 -0.585 1.00 94.75 551 ASN A CA 1
ATOM 4456 C C . ASN A 1 551 ? -17.716 -11.301 -1.330 1.00 94.75 551 ASN A C 1
ATOM 4458 O O . ASN A 1 551 ? -18.808 -10.731 -1.357 1.00 94.75 551 ASN A O 1
ATOM 4462 N N . TRP A 1 552 ? -16.624 -10.769 -1.884 1.00 94.12 552 TRP A N 1
ATOM 4463 C CA . TRP A 1 552 ? -16.616 -9.476 -2.563 1.00 94.12 552 TRP A CA 1
ATOM 4464 C C . TRP A 1 552 ? -17.632 -9.450 -3.709 1.00 94.12 552 TRP A C 1
ATOM 4466 O O . TRP A 1 552 ? -17.659 -10.343 -4.558 1.00 94.12 552 TRP A O 1
ATOM 4476 N N . SER A 1 553 ? -18.453 -8.399 -3.724 1.00 91.69 553 SER A N 1
ATOM 4477 C CA . SER A 1 553 ? -19.575 -8.184 -4.648 1.00 91.69 553 SER A CA 1
ATOM 4478 C C . SER A 1 553 ? -20.767 -9.139 -4.481 1.00 91.69 553 SER A C 1
ATOM 4480 O O . SER A 1 553 ? -21.726 -9.044 -5.241 1.00 91.69 553 SER A O 1
ATOM 4482 N N . LYS A 1 554 ? -20.775 -10.010 -3.463 1.00 92.00 554 LYS A N 1
ATOM 4483 C CA . LYS A 1 554 ? -21.903 -10.909 -3.162 1.00 92.00 554 LYS A CA 1
ATOM 4484 C C . LYS A 1 554 ? -22.806 -10.322 -2.053 1.00 92.00 554 LYS A C 1
ATOM 4486 O O . LYS A 1 554 ? -22.347 -9.503 -1.255 1.00 92.00 554 LYS A O 1
ATOM 4491 N N . PRO A 1 555 ? -24.082 -10.746 -1.928 1.00 88.62 555 PRO A N 1
ATOM 4492 C CA . PRO A 1 555 ? -25.011 -10.201 -0.923 1.00 88.62 555 PRO A CA 1
ATOM 4493 C C . PRO A 1 555 ? -24.555 -10.344 0.537 1.00 88.62 555 PRO A C 1
ATOM 4495 O O . PRO A 1 555 ? -24.908 -9.520 1.375 1.00 88.62 555 PRO A O 1
ATOM 4498 N N . ASN A 1 556 ? -23.765 -11.376 0.842 1.00 92.31 556 ASN A N 1
ATOM 4499 C CA . ASN A 1 556 ? -23.196 -11.653 2.162 1.00 92.31 556 ASN A CA 1
ATOM 4500 C C . ASN A 1 556 ? -21.755 -11.126 2.312 1.00 92.31 556 ASN A C 1
ATOM 4502 O O . ASN A 1 556 ? -20.975 -11.675 3.097 1.00 92.31 556 ASN A O 1
ATOM 4506 N N . GLN A 1 557 ? -21.388 -10.093 1.545 1.00 94.75 557 GLN A N 1
ATOM 4507 C CA . GLN A 1 557 ? -20.091 -9.438 1.658 1.00 94.75 557 GLN A CA 1
ATOM 4508 C C . GLN A 1 557 ? -19.854 -8.956 3.093 1.00 94.75 557 GLN A C 1
ATOM 4510 O O . GLN A 1 557 ? -20.702 -8.301 3.701 1.00 94.75 557 GLN A O 1
ATOM 4515 N N . SER A 1 558 ? -18.661 -9.221 3.613 1.00 95.38 558 SER A N 1
ATOM 4516 C CA . SER A 1 558 ? -18.192 -8.672 4.886 1.00 95.38 558 SER A CA 1
ATOM 4517 C C . SER A 1 558 ? -16.779 -8.125 4.730 1.00 95.38 558 SER A C 1
ATOM 4519 O O . SER A 1 558 ? -16.101 -8.417 3.745 1.00 95.38 558 SER A O 1
ATOM 4521 N N . GLN A 1 559 ? -16.335 -7.304 5.680 1.00 95.69 559 GLN A N 1
ATOM 4522 C CA . GLN A 1 559 ? -14.984 -6.757 5.663 1.00 95.69 559 GLN A CA 1
ATOM 4523 C C . GLN A 1 559 ? -14.321 -6.803 7.036 1.00 95.69 559 GLN A C 1
ATOM 4525 O O . GLN A 1 559 ? -14.981 -6.654 8.066 1.00 95.69 559 GLN A O 1
ATOM 4530 N N . LYS A 1 560 ? -12.998 -6.959 7.032 1.00 96.19 560 LYS A N 1
ATOM 4531 C CA . LYS A 1 560 ? -12.135 -6.865 8.207 1.00 96.19 560 LYS A CA 1
ATOM 4532 C C . LYS A 1 560 ? -10.959 -5.951 7.894 1.00 96.19 560 LYS A C 1
ATOM 4534 O O . LYS A 1 560 ? -10.257 -6.166 6.910 1.00 96.19 560 LYS A O 1
ATOM 4539 N N . ILE A 1 561 ? -10.746 -4.960 8.748 1.00 96.12 561 ILE A N 1
ATOM 4540 C CA . ILE A 1 561 ? -9.603 -4.051 8.676 1.00 96.12 561 ILE A CA 1
ATOM 4541 C C . ILE A 1 561 ? -8.599 -4.491 9.737 1.00 96.12 561 ILE A C 1
ATOM 4543 O O . ILE A 1 561 ? -8.994 -4.856 10.845 1.00 96.12 561 ILE A O 1
ATOM 4547 N N . LYS A 1 562 ? -7.319 -4.497 9.372 1.00 94.12 562 LYS A N 1
ATOM 4548 C CA . LYS A 1 562 ? -6.198 -4.612 10.301 1.00 94.12 562 LYS A CA 1
ATOM 4549 C C . LYS A 1 562 ? -5.168 -3.539 9.990 1.00 94.12 562 LYS A C 1
ATOM 4551 O O . LYS A 1 562 ? -4.860 -3.307 8.820 1.00 94.12 562 LYS A O 1
ATOM 4556 N N . LEU A 1 563 ? -4.606 -2.934 11.027 1.00 94.06 563 LEU A N 1
ATOM 4557 C CA . LEU A 1 563 ? -3.500 -1.992 10.910 1.00 94.06 563 LEU A CA 1
ATOM 4558 C C . LEU A 1 563 ? -2.223 -2.551 11.536 1.00 94.06 563 LEU A C 1
ATOM 4560 O O . LEU A 1 563 ? -2.232 -3.013 12.672 1.00 94.06 563 LEU A O 1
ATOM 4564 N N . PHE A 1 564 ? -1.120 -2.444 10.804 1.00 91.69 564 PHE A N 1
ATOM 4565 C CA . PHE A 1 564 ? 0.212 -2.834 11.248 1.00 91.69 564 PHE A CA 1
ATOM 4566 C C . PHE A 1 564 ? 1.110 -1.597 11.323 1.00 91.69 564 PHE A C 1
ATOM 4568 O O . PHE A 1 564 ? 1.192 -0.818 10.370 1.00 91.69 564 PHE A O 1
ATOM 4575 N N . LYS A 1 565 ? 1.787 -1.405 12.458 1.00 91.00 565 LYS A N 1
ATOM 4576 C CA . LYS A 1 565 ? 2.776 -0.337 12.654 1.00 91.00 565 LYS A CA 1
ATOM 4577 C C . LYS A 1 565 ? 4.175 -0.905 12.427 1.00 91.00 565 LYS A C 1
ATOM 4579 O O . LYS A 1 565 ? 4.654 -1.691 13.239 1.00 91.00 565 LYS A O 1
ATOM 4584 N N . LEU A 1 566 ? 4.825 -0.482 11.347 1.00 88.69 566 LEU A N 1
ATOM 4585 C CA . LEU A 1 566 ? 6.121 -0.994 10.915 1.00 88.69 566 LEU A CA 1
ATOM 4586 C C . LEU A 1 566 ? 7.239 0.008 11.251 1.00 88.69 566 LEU A C 1
ATOM 4588 O O . LEU A 1 566 ? 7.320 1.073 10.631 1.00 88.69 566 LEU A O 1
ATOM 4592 N N . ASN A 1 567 ? 8.094 -0.319 12.229 1.00 77.88 567 ASN A N 1
ATOM 4593 C CA . ASN A 1 567 ? 9.148 0.589 12.719 1.00 77.88 567 ASN A CA 1
ATOM 4594 C C . ASN A 1 567 ? 10.564 0.204 12.258 1.00 77.88 567 ASN A C 1
ATOM 4596 O O . ASN A 1 567 ? 11.334 1.081 11.890 1.00 77.88 567 ASN A O 1
ATOM 4600 N N . ASN A 1 568 ? 10.902 -1.087 12.273 1.00 68.50 568 ASN A N 1
ATOM 4601 C CA . ASN A 1 568 ? 12.235 -1.601 11.939 1.00 68.50 568 ASN A CA 1
ATOM 4602 C C . ASN A 1 568 ? 12.126 -2.589 10.776 1.00 68.50 568 ASN A C 1
ATOM 4604 O O . ASN A 1 568 ? 11.048 -3.117 10.540 1.00 68.50 568 ASN A O 1
ATOM 4608 N N . THR A 1 569 ? 13.213 -2.858 10.054 1.00 63.53 569 THR A N 1
ATOM 4609 C CA . THR A 1 569 ? 13.261 -3.983 9.106 1.00 63.53 569 THR A CA 1
ATOM 4610 C C . THR A 1 569 ? 12.942 -5.273 9.864 1.00 63.53 569 THR A C 1
ATOM 4612 O O . THR A 1 569 ? 13.673 -5.616 10.793 1.00 63.53 569 THR A O 1
ATOM 4615 N N . TYR A 1 570 ? 11.828 -5.930 9.537 1.00 64.12 570 TYR A N 1
ATOM 4616 C CA . TYR A 1 570 ? 11.379 -7.149 10.225 1.00 64.12 570 TYR A CA 1
ATOM 4617 C C . TYR A 1 570 ? 11.892 -8.392 9.501 1.00 64.12 570 TYR A C 1
ATOM 4619 O O . TYR A 1 570 ? 12.163 -8.329 8.305 1.00 64.12 570 TYR A O 1
ATOM 4627 N N . ASP A 1 571 ? 11.947 -9.526 10.196 1.00 67.94 571 ASP A N 1
ATOM 4628 C CA . ASP A 1 571 ? 11.859 -10.834 9.541 1.00 67.94 571 ASP A CA 1
ATOM 4629 C C . ASP A 1 571 ? 10.513 -10.950 8.808 1.00 67.94 571 ASP A C 1
ATOM 4631 O O . ASP A 1 571 ? 9.573 -10.202 9.094 1.00 67.94 571 ASP A O 1
ATOM 4635 N N . LYS A 1 572 ? 10.391 -11.872 7.853 1.00 87.19 572 LYS A N 1
ATOM 4636 C CA . LYS A 1 572 ? 9.128 -12.109 7.146 1.00 87.19 572 LYS A CA 1
ATOM 4637 C C . LYS A 1 572 ? 8.025 -12.416 8.174 1.00 87.19 572 LYS A C 1
ATOM 4639 O O . LYS A 1 572 ? 8.169 -13.343 8.964 1.00 87.19 572 LYS A O 1
ATOM 4644 N N . VAL A 1 573 ? 6.923 -11.660 8.186 1.00 89.38 573 VAL A N 1
ATOM 4645 C CA . VAL A 1 573 ? 5.811 -11.851 9.144 1.00 89.38 573 VAL A CA 1
ATOM 4646 C C . VAL A 1 573 ? 4.538 -12.270 8.428 1.00 89.38 573 VAL A C 1
ATOM 4648 O O . VAL A 1 573 ? 4.189 -11.708 7.394 1.00 89.38 573 VAL A O 1
ATOM 4651 N N . GLN A 1 574 ? 3.789 -13.205 9.006 1.00 91.56 574 GLN A N 1
ATOM 4652 C CA . GLN A 1 574 ? 2.457 -13.560 8.521 1.00 91.56 574 GLN A CA 1
ATOM 4653 C C . GLN A 1 574 ? 1.408 -12.525 8.964 1.00 91.56 574 GLN A C 1
ATOM 4655 O O . GLN A 1 574 ? 1.063 -12.437 10.142 1.00 91.56 574 GLN A O 1
ATOM 4660 N N . LEU A 1 575 ? 0.851 -11.761 8.019 1.00 90.31 575 LEU A N 1
ATOM 4661 C CA . LEU A 1 575 ? -0.176 -10.747 8.293 1.00 90.31 575 LEU A CA 1
ATOM 4662 C C . LEU A 1 575 ? -1.575 -11.355 8.443 1.00 90.31 575 LEU A C 1
ATOM 4664 O O . LEU A 1 575 ? -2.368 -10.974 9.319 1.00 90.31 575 LEU A O 1
ATOM 4668 N N . ILE A 1 576 ? -1.915 -12.251 7.516 1.00 91.00 576 ILE A N 1
ATOM 4669 C CA . ILE A 1 576 ? -3.257 -12.808 7.364 1.00 91.00 576 ILE A CA 1
ATOM 4670 C C . ILE A 1 576 ? -3.144 -14.296 7.048 1.00 91.00 576 ILE A C 1
ATOM 4672 O O . ILE A 1 576 ? -2.298 -14.725 6.268 1.00 91.00 576 ILE A O 1
ATOM 4676 N N . LYS A 1 577 ? -4.045 -15.057 7.662 1.00 92.19 577 LYS A N 1
ATOM 4677 C CA . LYS A 1 577 ? -4.344 -16.445 7.342 1.00 92.19 577 LYS A CA 1
ATOM 4678 C C . LYS A 1 577 ? -5.834 -16.509 7.010 1.00 92.19 577 LYS A C 1
ATOM 4680 O O . LYS A 1 577 ? -6.634 -16.114 7.866 1.00 92.19 577 LYS A O 1
ATOM 4685 N N . LEU A 1 578 ? -6.168 -16.882 5.775 1.00 91.19 578 LEU A N 1
ATOM 4686 C CA . LEU A 1 578 ? -7.545 -16.963 5.265 1.00 91.19 578 LEU A CA 1
ATOM 4687 C C . LEU A 1 578 ? -8.044 -18.399 5.238 1.00 91.19 578 LEU A C 1
ATOM 4689 O O . LEU A 1 578 ? -7.217 -19.275 4.886 1.00 91.19 578 LEU A O 1
#

Foldseek 3Di:
DDDDDDPVVVVVVVVVVVVVVVVVVVVPPPDPQPKAKAKEFEDEPNQGDWQWWKDFPPDPFIDTQDPRRIDITIDGQQIKIWTDDPFFDIFIDGDHPPRRYFYHHTHGDPPPDPPPPPPDDDDDDDPDPDPPPPDDQWDAALLGIDGCVPAPFHKAKDFLVQQDPPDPFPLVSCVPVGPQWDQDPVVRFIFRHHDDPDPPDGQTEWEAELHDTGLDGDDPDDSNQWGMKMKQDACSSCVSVPPSCHRTYIYTYGPCSPDPVVVVVVVVCVVVAFPDFAPPFADADALDDQDPLLVVLVVDPAPVVSVVCCVPPNLPPDDLVNLLSSLLCCVPPRVNNVSSVVSLVSQCVVCLLPLLSLVLSLQSCVQSVVLQVSLVSLVSSCVNCVQALVSLVSNLVSCVSVLVLLVSLVSLVVCVVVVHDLPDPDSSVVSLVVNLLCVAPPVVSNVDDDDDDRPDPHLVVPWAQKKKKKFKSDLQWWKKKWKQAQVRRIDIDGRDSVPCVPVSVVCVVSRGGMHMDGDRDNPPGKIWIKMFTPFGRDQAWMWMKMKMWGRPSDPPIDIHIDIHTGRHGDGIHTPDID

Sequence (578 aa):
MKLFKTPQIKTAILFSILFISYFNIVQHGFSQSTERTVYGKTLYQGSPISDVNILIENTNRIVKSDNKGNYSIEAKIGESIKYSHVSFKTIKILVEDITSELIINLVPKNNKLDEVIIKGKSTSGREGYNNSLNAEKEFSTSRGKFSAKKAGYAVSFVDGKKIGSLYSNIQQALNGKIPGYVYDQVTEKAFMRGVGMSINNVIPVAWEVDGVFTSDPPVALDLDQISNVYALKGLSATNKYGTLGAGGVIVIKTSLGNYNPKAAQEKVAEKYRNQNFYEDDAVSGDVTTLSKYETKLLTFKDKVAAKKYYLEELEDKVDFNIQLGVAEKFIKHFKDPQTGYLIFNNLTEKYQKNPEILKAIAYQMQDLGLKRDAIKLYEKTYRLRPKYAQSVRDLSNAYIDNDQYSKAWRLYMSYVLKGNDTNDEGIGETIYNEMEWMFFNRKNQAGIKRAFIPKNKDVKEFSKDVRLVFEWNTSEAEFDIEFVNPDKRVFKFQHTLTDNQELINKEKTKGFSSKEFYIDELNKGNWLINLQYYGNKKVVPTYFKVTTYYNWSKPNQSQKIKLFKLNNTYDKVQLIKL